Protein AF-A0A9P1GJD0-F1 (afdb_monomer_lite)

Organism: NCBI:txid2562237

Secondary structure (DSSP, 8-state):
-HHHHHHHHHTT---EEEE-TT-GGGG-HHHHHHHHHSS--EEEEEEGGGGT-SS-PEEEEEESSGGGGGG---SPPHHHHHHHHHT---SEEEEE-TTS-EEEEE-THHHHTTSPPHHHHHHHHTTTHHHHTTPPP-----HHHHHS-HHHHHHHS---HHHHHHHHHHS--TTHHHHHHHHHHHHHHHHHHHHHHHHHHHHHTT----PPP------------------------------------------------------PPPP-PPPPPPPPPPP---PPPP----PPPPPPPPPPHHHHHHHHHHHHHHHHHHHHHHHHHTT-PPPPPPPPPP-PPPPP-----------------------------------------------------PPPHHHHHHHHHHHHSPPTTS--SS-HHHHHHHHH-THHHHHHHHHHHHTTT-HHHHHHHHHHHHHHHHHTS---EEEEE-HHHHHHHH---HHHHHHHHHHHHSTT-GGGEEE-SS-TT-EEEEEEE----HHHHHHHHHHHHHHGGGTPPPP---SS-SSSSGGGS-----------THHHHHHHHHHHHHHHHHHHHHHHHHHHHHHHHHHHHHHHHHTTT-GGGHHHHHHHHHHHHHHHHHHHHHHHHHHHHHHHHHHHHHHHHS---HHHHHHHHHHHHHHHHHHHHHHHHHHHHHHHHHHH---TTTTTTTT--

Radius of gyration: 43.9 Å; chains: 1; bounding box: 136×94×100 Å

Sequence (721 aa):
VTLLVLALQAVGAAWLIEQPISSLAWYQPRLRSILRSIHKVYVCKWWMGHYRSATAKRHICWSNTRKVGALDRGTLTKSQREEIRKSGVKSATTKVNRKGKKSYTGTQFLRGTGAYPPHFGLKMVRLFPRLTQYRTPPPEVPEELVAIPTQEFFDSLPWDEDKWEVQSQLWPPTGQVFVEYEAQLAALKKQKEDQATDAELKAARRGKPSSSTPSTSVAPKATARASGKSKAKPAKPVIPPENSPKEVTKTPVADLKKSRSDQKKVIKKPKSKSVPKPSVPSAASQPPVKRHRGKSPAAPPHASEESEIEQLKKANAKLTADLEALLKKDSSGPATPAPRVSAPSPKTPASSKPNVKAAQAVASQEDGSEEEEGEETENEEGSEESEQEENEEVPGTEVSSEPTEAAKNNRLRRLCEKKPSGRMQVPQEIHDIWAKGGPERLALRDQLEGCGWQKDQFVSTVLKIKEKSNKFVRTKKRGWYTKEKMRIKLGWSKSYINDVVKYCEKKGNEALRKRDTYNKNLWKYLVEVDEDDEEQEEDLEKETKSSAANGVVKFSHLDRKRSRKDIQAEAGAEESEEADDDDKDAECAQGAQEFQSLKKFGDSLLSRSGKLADLSGQLDDAMAESESGSYHRARVQKSQRGLEEAIKILEDEFDKVESTKADVSDLQNRKLPEADQKLLVSKAEAQIKSSTRACSKVTTAESTAKNFGIMKQYEVYIWFL

Structure (mmCIF, N/CA/C/O backbone):
data_AF-A0A9P1GJD0-F1
#
_entry.id   AF-A0A9P1GJD0-F1
#
loop_
_atom_site.group_PDB
_atom_site.id
_atom_site.type_symbol
_atom_site.label_atom_id
_atom_site.label_alt_id
_atom_site.label_comp_id
_atom_site.label_asym_id
_atom_site.label_entity_id
_atom_site.label_seq_id
_atom_site.pdbx_PDB_ins_code
_atom_site.Cartn_x
_atom_site.Cartn_y
_atom_site.Cartn_z
_atom_site.occupancy
_atom_site.B_iso_or_equiv
_atom_site.auth_seq_id
_atom_site.auth_comp_id
_atom_site.auth_asym_id
_atom_site.auth_atom_id
_atom_site.pdbx_PDB_model_num
ATOM 1 N N . VAL A 1 1 ? -8.940 -11.424 -7.181 1.00 82.62 1 VAL A N 1
ATOM 2 C CA . VAL A 1 1 ? -7.527 -11.448 -7.648 1.00 82.62 1 VAL A CA 1
ATOM 3 C C . VAL A 1 1 ? -6.872 -12.777 -7.314 1.00 82.62 1 VAL A C 1
ATOM 5 O O . VAL A 1 1 ? -6.754 -13.574 -8.221 1.00 82.62 1 VAL A O 1
ATOM 8 N N . THR A 1 2 ? -6.516 -13.058 -6.058 1.00 85.06 2 THR A N 1
ATOM 9 C CA . THR A 1 2 ? -5.735 -14.243 -5.644 1.00 85.06 2 THR A CA 1
ATOM 10 C C . THR A 1 2 ? -6.191 -15.574 -6.265 1.00 85.06 2 THR A C 1
ATOM 12 O O . THR A 1 2 ? -5.402 -16.208 -6.956 1.00 85.06 2 THR A O 1
ATOM 15 N N . LEU A 1 3 ? -7.474 -15.936 -6.129 1.00 85.44 3 LEU A N 1
ATOM 16 C CA . LEU A 1 3 ? -8.052 -17.150 -6.729 1.00 85.44 3 LEU A CA 1
ATOM 17 C C . LEU A 1 3 ? -7.922 -17.197 -8.266 1.00 85.44 3 LEU A C 1
ATOM 19 O O . LEU A 1 3 ? -7.641 -18.246 -8.829 1.00 85.44 3 LEU A O 1
ATOM 23 N N . LEU A 1 4 ? -8.059 -16.052 -8.943 1.00 89.50 4 LEU A N 1
ATOM 24 C CA . LEU A 1 4 ? -7.896 -15.949 -10.398 1.00 89.50 4 LEU A CA 1
ATOM 25 C C . LEU A 1 4 ? -6.436 -16.176 -10.827 1.00 89.50 4 LEU A C 1
ATOM 27 O O . LEU A 1 4 ? -6.207 -16.722 -11.897 1.00 89.50 4 LEU A O 1
ATOM 31 N N . VAL A 1 5 ? -5.450 -15.799 -10.003 1.00 89.69 5 VAL A N 1
ATOM 32 C CA . VAL A 1 5 ? -4.031 -16.091 -10.285 1.00 89.69 5 VAL A CA 1
ATOM 33 C C . VAL A 1 5 ? -3.772 -17.595 -10.201 1.00 89.69 5 VAL A C 1
ATOM 35 O O . VAL A 1 5 ? -3.118 -18.136 -11.085 1.00 89.69 5 VAL A O 1
ATOM 38 N N . LEU A 1 6 ? -4.329 -18.271 -9.189 1.00 88.00 6 LEU A N 1
ATOM 39 C CA . LEU A 1 6 ? -4.241 -19.729 -9.059 1.00 88.00 6 LEU A CA 1
ATOM 40 C C . LEU A 1 6 ? -4.936 -20.442 -10.227 1.00 88.00 6 LEU A C 1
ATOM 42 O O . LEU A 1 6 ? -4.316 -21.283 -10.868 1.00 88.00 6 LEU A O 1
ATOM 46 N N . ALA A 1 7 ? -6.166 -20.049 -10.572 1.00 89.50 7 ALA A N 1
ATOM 47 C CA . ALA A 1 7 ? -6.902 -20.625 -11.699 1.00 89.50 7 ALA A CA 1
ATOM 48 C C . ALA A 1 7 ? -6.166 -20.434 -13.040 1.00 89.50 7 ALA A C 1
ATOM 50 O O . ALA A 1 7 ? -6.019 -21.384 -13.803 1.00 89.50 7 ALA A O 1
ATOM 51 N N . LEU A 1 8 ? -5.638 -19.231 -13.307 1.00 90.19 8 LEU A N 1
ATOM 52 C CA . LEU A 1 8 ? -4.836 -18.963 -14.507 1.00 90.19 8 LEU A CA 1
ATOM 53 C C . LEU A 1 8 ? -3.521 -19.756 -14.514 1.00 90.19 8 LEU A C 1
ATOM 55 O O . LEU A 1 8 ? -3.086 -20.186 -15.577 1.00 90.19 8 LEU A O 1
ATOM 59 N N . GLN A 1 9 ? -2.897 -19.976 -13.354 1.00 87.94 9 GLN A N 1
ATOM 60 C CA . GLN A 1 9 ? -1.685 -20.786 -13.250 1.00 87.94 9 GLN A CA 1
ATOM 61 C C . GLN A 1 9 ? -1.966 -22.285 -13.455 1.00 87.94 9 GLN A C 1
ATOM 63 O O . GLN A 1 9 ? -1.162 -22.953 -14.102 1.00 87.94 9 GLN A O 1
ATOM 68 N N . ALA A 1 10 ? -3.106 -22.793 -12.973 1.00 85.75 10 ALA A N 1
ATOM 69 C CA . ALA A 1 10 ? -3.536 -24.179 -13.159 1.00 85.75 10 ALA A CA 1
ATOM 70 C C . ALA A 1 10 ? -3.801 -24.511 -14.638 1.00 85.75 10 ALA A C 1
ATOM 72 O O . ALA A 1 10 ? -3.324 -25.524 -15.131 1.00 85.75 10 ALA A O 1
ATOM 73 N N . VAL A 1 11 ? -4.453 -23.622 -15.396 1.00 87.19 11 VAL A N 1
ATOM 74 C CA . VAL A 1 11 ? -4.660 -23.814 -16.852 1.00 87.19 11 VAL A CA 1
ATOM 75 C C . VAL A 1 11 ? -3.440 -23.424 -17.711 1.00 87.19 11 VAL A C 1
ATOM 77 O O . VAL A 1 11 ? -3.558 -23.250 -18.925 1.00 87.19 11 VAL A O 1
ATOM 80 N N . GLY A 1 12 ? -2.268 -23.211 -17.098 1.00 87.25 12 GLY A N 1
ATOM 81 C CA . GLY A 1 12 ? -1.031 -22.820 -17.786 1.00 87.25 12 GLY A CA 1
ATOM 82 C C . GLY A 1 12 ? -1.071 -21.442 -18.470 1.00 87.25 12 GLY A C 1
ATOM 83 O O . GLY A 1 12 ? -0.200 -21.119 -19.280 1.00 87.25 12 GLY A O 1
ATOM 84 N N . ALA A 1 13 ? -2.075 -20.606 -18.194 1.00 89.88 13 ALA A N 1
ATOM 85 C CA . ALA A 1 13 ? -2.273 -19.341 -18.891 1.00 89.88 13 ALA A CA 1
ATOM 86 C C . ALA A 1 13 ? -1.202 -18.299 -18.532 1.00 89.88 13 ALA A C 1
ATOM 88 O O . ALA A 1 13 ? -0.844 -18.087 -17.371 1.00 89.88 13 ALA A O 1
ATOM 89 N N . ALA A 1 14 ? -0.741 -17.572 -19.550 1.00 91.62 14 ALA A N 1
ATOM 90 C CA . ALA A 1 14 ? 0.074 -16.381 -19.359 1.00 91.62 14 ALA A CA 1
ATOM 91 C C . ALA A 1 14 ? -0.787 -15.261 -18.750 1.00 91.62 14 ALA A C 1
ATOM 93 O O . ALA A 1 14 ? -1.711 -14.767 -19.398 1.00 91.62 14 ALA A O 1
ATOM 94 N N . TRP A 1 15 ? -0.480 -14.851 -17.519 1.00 92.88 15 TRP A N 1
ATOM 95 C CA . TRP A 1 15 ? -1.240 -13.841 -16.779 1.00 92.88 15 TRP A CA 1
ATOM 96 C C . TRP A 1 15 ? -0.410 -12.587 -16.499 1.00 92.88 15 TRP A C 1
ATOM 98 O O . TRP A 1 15 ? 0.817 -12.638 -16.426 1.00 92.88 15 TRP A O 1
ATOM 108 N N . LEU A 1 16 ? -1.082 -11.446 -16.308 1.00 94.19 16 LEU A N 1
ATOM 109 C CA . LEU A 1 16 ? -0.459 -10.231 -15.779 1.00 94.19 16 LEU A CA 1
ATOM 110 C C . LEU A 1 16 ? -1.375 -9.517 -14.779 1.00 94.19 16 LEU A C 1
ATOM 112 O O . LEU A 1 16 ? -2.590 -9.487 -14.947 1.00 94.19 16 LEU A O 1
ATOM 116 N N . ILE A 1 17 ? -0.782 -8.923 -13.743 1.00 94.06 17 ILE A N 1
ATOM 117 C CA . ILE A 1 17 ? -1.487 -8.217 -12.663 1.00 94.06 17 ILE A CA 1
ATOM 118 C C . ILE A 1 17 ? -0.936 -6.790 -12.592 1.00 94.06 17 ILE A C 1
ATOM 120 O O . ILE A 1 17 ? 0.167 -6.601 -12.075 1.00 94.06 17 ILE A O 1
ATOM 124 N N . GLU A 1 18 ? -1.658 -5.777 -13.097 1.00 92.00 18 GLU A N 1
ATOM 125 C CA . GLU A 1 18 ? -1.250 -4.373 -12.894 1.00 92.00 18 GLU A CA 1
ATOM 126 C C . GLU A 1 18 ? -1.190 -4.064 -11.393 1.00 92.00 18 GLU A C 1
ATOM 128 O O . GLU A 1 18 ? -2.078 -4.426 -10.621 1.00 92.00 18 GLU A O 1
ATOM 133 N N . GLN A 1 19 ? -0.148 -3.345 -10.990 1.00 83.00 19 GLN A N 1
ATOM 134 C CA . GLN A 1 19 ? -0.069 -2.668 -9.709 1.00 83.00 19 GLN A CA 1
ATOM 135 C C . GLN A 1 19 ? -0.006 -1.154 -9.916 1.00 83.00 19 GLN A C 1
ATOM 137 O O . GLN A 1 19 ? 1.041 -0.612 -10.290 1.00 83.00 19 GLN A O 1
ATOM 142 N N . PRO A 1 20 ? -1.103 -0.436 -9.615 1.00 75.50 20 PRO A N 1
ATOM 143 C CA . PRO A 1 20 ? -1.026 0.977 -9.287 1.00 75.50 20 PRO A CA 1
ATOM 144 C C . PRO A 1 20 ? 0.029 1.197 -8.194 1.00 75.50 20 PRO A C 1
ATOM 146 O O . PRO A 1 20 ? 0.075 0.458 -7.218 1.00 75.50 20 PRO A O 1
ATOM 149 N N . ILE A 1 21 ? 0.858 2.236 -8.313 1.00 71.38 21 ILE A N 1
ATOM 150 C CA . ILE A 1 21 ? 1.930 2.522 -7.332 1.00 71.38 21 ILE A CA 1
ATOM 151 C C . ILE A 1 21 ? 1.362 2.807 -5.921 1.00 71.38 21 ILE A C 1
ATOM 153 O O . ILE A 1 21 ? 2.054 2.637 -4.925 1.00 71.38 21 ILE A O 1
ATOM 157 N N . SER A 1 22 ? 0.086 3.197 -5.831 1.00 72.69 22 SER A N 1
ATOM 158 C CA . SER A 1 22 ? -0.677 3.387 -4.589 1.00 72.69 22 SER A CA 1
ATOM 159 C C . SER A 1 22 ? -1.508 2.162 -4.163 1.00 72.69 22 SER A C 1
ATOM 161 O O . SER A 1 22 ? -2.409 2.298 -3.339 1.00 72.69 22 SER A O 1
ATOM 163 N N . SER A 1 23 ? -1.287 0.991 -4.764 1.00 79.12 23 SER A N 1
ATOM 164 C CA . SER A 1 23 ? -2.033 -0.239 -4.477 1.00 79.12 23 SER A CA 1
ATOM 165 C C . SER A 1 23 ? -1.560 -0.889 -3.178 1.00 79.12 23 SER A C 1
ATOM 167 O O . SER A 1 23 ? -0.402 -1.290 -3.060 1.00 79.12 23 SER A O 1
ATOM 169 N N . LEU A 1 24 ? -2.481 -1.087 -2.233 1.00 80.50 24 LEU A N 1
ATOM 170 C CA . LEU A 1 24 ? -2.217 -1.891 -1.036 1.00 80.50 24 LEU A CA 1
ATOM 171 C C . LEU A 1 24 ? -2.178 -3.403 -1.325 1.00 80.50 24 LEU A C 1
ATOM 173 O O . LEU A 1 24 ? -1.766 -4.164 -0.456 1.00 80.50 24 LEU A O 1
ATOM 177 N N . ALA A 1 25 ? -2.526 -3.859 -2.538 1.00 77.94 25 ALA A N 1
ATOM 178 C CA . ALA A 1 25 ? -2.502 -5.285 -2.875 1.00 77.94 25 ALA A CA 1
ATOM 179 C C . ALA A 1 25 ? -1.099 -5.905 -2.731 1.00 77.94 25 ALA A C 1
ATOM 181 O O . ALA A 1 25 ? -0.988 -7.054 -2.316 1.00 77.94 25 ALA A O 1
ATOM 182 N N . TRP A 1 26 ? -0.023 -5.139 -2.965 1.00 78.25 26 TRP A N 1
ATOM 183 C CA . TRP A 1 26 ? 1.346 -5.594 -2.681 1.00 78.25 26 TRP A CA 1
ATOM 184 C C . TRP A 1 26 ? 1.605 -5.895 -1.204 1.00 78.25 26 TRP A C 1
ATOM 186 O O . TRP A 1 26 ? 2.495 -6.681 -0.903 1.00 78.25 26 TRP A O 1
ATOM 196 N N . TYR A 1 27 ? 0.876 -5.277 -0.277 1.00 82.75 27 TYR A N 1
ATOM 197 C CA . TYR A 1 27 ? 1.034 -5.489 1.162 1.00 82.75 27 TYR A CA 1
ATOM 198 C C . TYR A 1 27 ? 0.126 -6.604 1.698 1.00 82.75 27 TYR A C 1
ATOM 200 O O . TYR A 1 27 ? 0.290 -7.014 2.842 1.00 82.75 27 TYR A O 1
ATOM 208 N N . GLN A 1 28 ? -0.788 -7.132 0.878 1.00 85.25 28 GLN A N 1
ATOM 209 C CA . GLN A 1 28 ? -1.716 -8.190 1.269 1.00 85.25 28 GLN A CA 1
ATOM 210 C C . GLN A 1 28 ? -0.958 -9.537 1.403 1.00 85.25 28 GLN A C 1
ATOM 212 O O . GLN A 1 28 ? -0.400 -10.014 0.407 1.00 85.25 28 GLN A O 1
ATOM 217 N N . PRO A 1 29 ? -0.906 -10.170 2.597 1.00 83.94 29 PRO A N 1
ATOM 218 C CA . PRO A 1 29 ? -0.015 -11.315 2.829 1.00 83.94 29 PRO A CA 1
ATOM 219 C C . PRO A 1 29 ? -0.339 -12.560 1.997 1.00 83.94 29 PRO A C 1
ATOM 221 O O . PRO A 1 29 ? 0.579 -13.217 1.509 1.00 83.94 29 PRO A O 1
ATOM 224 N N . ARG A 1 30 ? -1.626 -12.861 1.765 1.00 85.38 30 ARG A N 1
ATOM 225 C CA . ARG A 1 30 ? -2.055 -14.031 0.972 1.00 85.38 30 ARG A CA 1
ATOM 226 C C . ARG A 1 30 ? -1.613 -13.896 -0.492 1.00 85.38 30 ARG A C 1
ATOM 228 O O . ARG A 1 30 ? -1.119 -14.859 -1.070 1.00 85.38 30 ARG A O 1
ATOM 235 N N . LEU A 1 31 ? -1.705 -12.695 -1.076 1.00 86.81 31 LEU A N 1
ATOM 236 C CA . LEU A 1 31 ? -1.200 -12.429 -2.429 1.00 86.81 31 LEU A CA 1
ATOM 237 C C . LEU A 1 31 ? 0.335 -12.502 -2.494 1.00 86.81 31 LEU A C 1
ATOM 239 O O . LEU A 1 31 ? 0.861 -13.041 -3.463 1.00 86.81 31 LEU A O 1
ATOM 243 N N . ARG A 1 32 ? 1.060 -12.030 -1.466 1.00 87.00 32 ARG A N 1
ATOM 244 C CA . ARG A 1 32 ? 2.522 -12.227 -1.379 1.00 87.00 32 ARG A CA 1
ATOM 245 C C . ARG A 1 32 ? 2.909 -13.700 -1.301 1.00 87.00 32 ARG A C 1
ATOM 247 O O . ARG A 1 32 ? 3.834 -14.092 -2.001 1.00 87.00 32 ARG A O 1
ATOM 254 N N . SER A 1 33 ? 2.229 -14.491 -0.469 1.00 86.38 33 SER A N 1
ATOM 255 C CA . SER A 1 33 ? 2.512 -15.924 -0.321 1.00 86.38 33 SER A CA 1
ATOM 256 C C . SER A 1 33 ? 2.298 -16.660 -1.647 1.00 86.38 33 SER A C 1
ATOM 258 O O . SER A 1 33 ? 3.208 -17.309 -2.155 1.00 86.38 33 SER A O 1
ATOM 260 N N . ILE A 1 34 ? 1.164 -16.428 -2.314 1.00 89.00 34 ILE A N 1
ATOM 261 C CA . ILE A 1 34 ? 0.872 -17.081 -3.597 1.00 89.00 34 ILE A CA 1
ATOM 262 C C . ILE A 1 34 ? 1.819 -16.625 -4.720 1.00 89.00 34 ILE A C 1
ATOM 264 O O . ILE A 1 34 ? 2.323 -17.464 -5.462 1.00 89.00 34 ILE A O 1
ATOM 268 N N . LEU A 1 35 ? 2.189 -15.340 -4.792 1.00 89.00 35 LEU A N 1
ATOM 269 C CA . LEU A 1 35 ? 3.221 -14.871 -5.733 1.00 89.00 35 LEU A CA 1
ATOM 270 C C . LEU A 1 35 ? 4.646 -15.365 -5.405 1.00 89.00 35 LEU A C 1
ATOM 272 O O . LEU A 1 35 ? 5.517 -15.247 -6.262 1.00 89.00 35 LEU A O 1
ATOM 276 N N . ARG A 1 36 ? 4.895 -15.905 -4.201 1.00 88.00 36 ARG A N 1
ATOM 277 C CA . ARG A 1 36 ? 6.135 -16.620 -3.842 1.00 88.00 36 ARG A CA 1
ATOM 278 C C . ARG A 1 36 ? 6.059 -18.116 -4.173 1.00 88.00 36 ARG A C 1
ATOM 280 O O . ARG A 1 36 ? 7.067 -18.674 -4.580 1.00 88.00 36 ARG A O 1
ATOM 287 N N . SER A 1 37 ? 4.885 -18.742 -4.044 1.00 85.94 37 SER A N 1
ATOM 288 C CA . SER A 1 37 ? 4.672 -20.157 -4.406 1.00 85.94 37 SER A CA 1
ATOM 289 C C . SER A 1 37 ? 4.775 -20.425 -5.915 1.00 85.94 37 SER A C 1
ATOM 291 O O . SER A 1 37 ? 5.141 -21.519 -6.337 1.00 85.94 37 SER A O 1
ATOM 293 N N . ILE A 1 38 ? 4.493 -19.419 -6.751 1.00 88.06 38 ILE A N 1
ATOM 294 C CA . ILE A 1 38 ? 4.640 -19.530 -8.205 1.00 88.06 38 ILE A CA 1
ATOM 295 C C . ILE A 1 38 ? 6.125 -19.403 -8.567 1.00 88.06 38 ILE A C 1
ATOM 297 O O . ILE A 1 38 ? 6.680 -18.306 -8.560 1.00 88.06 38 ILE A O 1
ATOM 301 N N . HIS A 1 39 ? 6.734 -20.533 -8.947 1.00 85.25 39 HIS A N 1
ATOM 302 C CA . HIS A 1 39 ? 8.161 -20.723 -9.280 1.00 85.25 39 HIS A CA 1
ATOM 303 C C . HIS A 1 39 ? 8.847 -19.556 -10.013 1.00 85.25 39 HIS A C 1
ATOM 305 O O . HIS A 1 39 ? 10.002 -19.235 -9.742 1.00 85.25 39 HIS A O 1
ATOM 311 N N . LYS A 1 40 ? 8.159 -18.913 -10.967 1.00 90.56 40 LYS A N 1
ATOM 312 C CA . LYS A 1 40 ? 8.688 -17.781 -11.747 1.00 90.56 40 LYS A CA 1
ATOM 313 C C . LYS A 1 40 ? 7.658 -16.657 -11.856 1.00 90.56 40 LYS A C 1
ATOM 315 O O . LYS A 1 40 ? 6.741 -16.726 -12.668 1.00 90.56 40 LYS A O 1
ATOM 320 N N . VAL A 1 41 ? 7.867 -15.579 -11.095 1.00 93.62 41 VAL A N 1
ATOM 321 C CA . VAL A 1 41 ? 7.123 -14.314 -11.224 1.00 93.62 41 VAL A CA 1
ATOM 322 C C . VAL A 1 41 ? 8.068 -13.179 -11.620 1.00 93.62 41 VAL A C 1
ATOM 324 O O . VAL A 1 41 ? 9.067 -12.900 -10.961 1.00 93.62 41 VAL A O 1
ATOM 327 N N . TYR A 1 42 ? 7.729 -12.483 -12.703 1.00 95.00 42 TYR A N 1
ATOM 328 C CA . TYR A 1 42 ? 8.496 -11.378 -13.271 1.00 95.00 42 TYR A CA 1
ATOM 329 C C . TYR A 1 42 ? 7.839 -10.031 -12.959 1.00 95.00 42 TYR A C 1
ATOM 331 O O . TYR A 1 42 ? 6.648 -9.838 -13.202 1.00 95.00 42 TYR A O 1
ATOM 339 N N . VAL A 1 43 ? 8.627 -9.062 -12.478 1.00 94.75 43 VAL A N 1
ATOM 340 C CA . VAL A 1 43 ? 8.177 -7.670 -12.313 1.00 94.75 43 VAL A CA 1
ATOM 341 C C . VAL A 1 43 ? 8.389 -6.906 -13.621 1.00 94.75 43 VAL A C 1
ATOM 343 O O . VAL A 1 43 ? 9.494 -6.438 -13.906 1.00 94.75 43 VAL A O 1
ATOM 346 N N . CYS A 1 44 ? 7.334 -6.743 -14.413 1.00 95.56 44 CYS A N 1
ATOM 347 C CA . CYS A 1 44 ? 7.367 -5.941 -15.634 1.00 95.56 44 CYS A CA 1
ATOM 348 C C . CYS A 1 44 ? 7.026 -4.474 -15.327 1.00 95.56 44 CYS A C 1
ATOM 350 O O . CYS A 1 44 ? 6.304 -4.163 -14.379 1.00 95.56 44 CYS A O 1
ATOM 352 N N . LYS A 1 45 ? 7.592 -3.542 -16.097 1.00 95.94 45 LYS A N 1
ATOM 353 C CA . LYS A 1 45 ? 7.433 -2.090 -15.914 1.00 95.94 45 LYS A CA 1
ATOM 354 C C . LYS A 1 45 ? 7.356 -1.449 -17.297 1.00 95.94 45 LYS A C 1
ATOM 356 O O . LYS A 1 45 ? 7.986 -1.950 -18.213 1.00 95.94 45 LYS A O 1
ATOM 361 N N . TRP A 1 46 ? 6.597 -0.373 -17.471 1.00 96.88 46 TRP A N 1
ATOM 362 C CA . TRP A 1 46 ? 6.587 0.403 -18.722 1.00 96.88 46 TRP A CA 1
ATOM 363 C C . TRP A 1 46 ? 6.028 1.808 -18.491 1.00 96.88 46 TRP A C 1
ATOM 365 O O . TRP A 1 46 ? 5.501 2.115 -17.421 1.00 96.88 46 TRP A O 1
ATOM 375 N N . TRP A 1 47 ? 6.134 2.682 -19.492 1.00 96.38 47 TRP A N 1
ATOM 376 C CA . TRP A 1 47 ? 5.513 4.009 -19.475 1.00 96.38 47 TRP A CA 1
ATOM 377 C C . TRP A 1 47 ? 4.351 4.058 -20.462 1.00 96.38 47 TRP A C 1
ATOM 379 O O . TRP A 1 47 ? 4.541 3.782 -21.644 1.00 96.38 47 TRP A O 1
ATOM 389 N N . MET A 1 48 ? 3.168 4.485 -20.014 1.00 95.62 48 MET A N 1
ATOM 390 C CA . MET A 1 48 ? 1.992 4.602 -20.890 1.00 95.62 48 MET A CA 1
ATOM 391 C C . MET A 1 48 ? 2.165 5.640 -22.005 1.00 95.62 48 MET A C 1
ATOM 393 O O . MET A 1 48 ? 1.546 5.522 -23.061 1.00 95.62 48 MET A O 1
ATOM 397 N N . GLY A 1 49 ? 3.070 6.604 -21.819 1.00 96.25 49 GLY A N 1
ATOM 398 C CA . GLY A 1 49 ? 3.477 7.548 -22.860 1.00 96.25 49 GLY A CA 1
ATOM 399 C C . GLY A 1 49 ? 4.035 6.881 -24.127 1.00 96.25 49 GLY A C 1
ATOM 400 O O . GLY A 1 49 ? 3.774 7.356 -25.226 1.00 96.25 49 GLY A O 1
ATOM 401 N N . HIS A 1 50 ? 4.703 5.723 -24.008 1.00 97.94 50 HIS A N 1
ATOM 402 C CA . HIS A 1 50 ? 5.194 4.952 -25.166 1.00 97.94 50 HIS A CA 1
ATOM 403 C C . HIS A 1 50 ? 4.069 4.321 -26.007 1.00 97.94 50 HIS A C 1
ATOM 405 O O . HIS A 1 50 ? 4.335 3.778 -27.082 1.00 97.94 50 HIS A O 1
ATOM 411 N N . TYR A 1 51 ? 2.830 4.398 -25.511 1.00 97.31 51 TYR A N 1
ATOM 412 C CA . TYR A 1 51 ? 1.596 3.898 -26.116 1.00 97.31 51 TYR A CA 1
ATOM 413 C C . TYR A 1 51 ? 0.594 5.036 -26.375 1.00 97.31 51 TYR A C 1
ATOM 415 O O . TYR A 1 51 ? -0.615 4.825 -26.315 1.00 97.31 51 TYR A O 1
ATOM 423 N N . ARG A 1 52 ? 1.096 6.255 -26.641 1.00 96.19 52 ARG A N 1
ATOM 424 C CA . ARG A 1 52 ? 0.299 7.468 -26.921 1.00 96.19 52 ARG A CA 1
ATOM 425 C C . ARG A 1 52 ? -0.741 7.802 -25.828 1.00 96.19 52 ARG A C 1
ATOM 427 O O . ARG A 1 52 ? -1.761 8.422 -26.108 1.00 96.19 52 ARG A O 1
ATOM 434 N N . SER A 1 53 ? -0.502 7.417 -24.568 1.00 95.44 53 SER A N 1
ATOM 435 C CA . SER A 1 53 ? -1.318 7.906 -23.447 1.00 95.44 53 SER A CA 1
ATOM 436 C C . SER A 1 53 ? -1.014 9.374 -23.159 1.00 95.44 53 SER A C 1
ATOM 438 O O . SER A 1 53 ? 0.152 9.764 -23.079 1.00 95.44 53 SER A O 1
ATOM 440 N N . ALA A 1 54 ? -2.058 10.161 -22.886 1.00 95.56 54 ALA A N 1
ATOM 441 C CA . ALA A 1 54 ? -1.947 11.566 -22.495 1.00 95.56 54 ALA A CA 1
ATOM 442 C C . ALA A 1 54 ? -1.215 11.794 -21.153 1.00 95.56 54 ALA A C 1
ATOM 444 O O . ALA A 1 54 ? -0.990 12.936 -20.767 1.00 95.56 54 ALA A O 1
ATOM 445 N N . THR A 1 55 ? -0.808 10.743 -20.423 1.00 94.12 55 THR A N 1
ATOM 446 C CA . THR A 1 55 ? 0.095 10.901 -19.272 1.00 94.12 55 THR A CA 1
ATOM 447 C C . THR A 1 55 ? 1.271 9.936 -19.282 1.00 94.12 55 THR A C 1
ATOM 449 O O . THR A 1 55 ? 1.166 8.752 -19.601 1.00 94.12 55 THR A O 1
ATOM 452 N N . ALA A 1 56 ? 2.405 10.435 -18.793 1.00 93.81 56 ALA A N 1
ATOM 453 C CA . ALA A 1 56 ? 3.595 9.653 -18.487 1.00 93.81 56 ALA A CA 1
ATOM 454 C C . ALA A 1 56 ? 3.429 8.831 -17.185 1.00 93.81 56 ALA A C 1
ATOM 456 O O . ALA A 1 56 ? 4.317 8.828 -16.334 1.00 93.81 56 ALA A O 1
ATOM 457 N N . LYS A 1 57 ? 2.292 8.140 -16.996 1.00 90.94 57 LYS A N 1
ATOM 458 C CA . LYS A 1 57 ? 2.113 7.182 -15.892 1.00 90.94 57 LYS A CA 1
ATOM 459 C C . LYS A 1 57 ? 3.050 5.992 -16.136 1.00 90.94 57 LYS A C 1
ATOM 461 O O . LYS A 1 57 ? 2.998 5.368 -17.200 1.00 90.94 57 LYS A O 1
ATOM 466 N N . ARG A 1 58 ? 3.910 5.675 -15.162 1.00 92.56 58 ARG A N 1
ATOM 467 C CA . ARG A 1 58 ? 4.660 4.412 -15.154 1.00 92.56 58 ARG A CA 1
ATOM 468 C C . ARG A 1 58 ? 3.749 3.319 -14.604 1.00 92.56 58 ARG A C 1
ATOM 470 O O . ARG A 1 58 ? 3.227 3.468 -13.502 1.00 92.56 58 ARG A O 1
ATOM 477 N N . HIS A 1 59 ? 3.551 2.257 -15.371 1.00 92.75 59 HIS A N 1
ATOM 478 C CA . HIS A 1 59 ? 2.888 1.042 -14.911 1.00 92.75 59 HIS A CA 1
ATOM 479 C C . HIS A 1 59 ? 3.938 0.056 -14.399 1.00 92.75 59 HIS A C 1
ATOM 481 O O . HIS A 1 59 ? 5.089 0.043 -14.850 1.00 92.75 59 HIS A O 1
ATOM 487 N N . ILE A 1 60 ? 3.518 -0.752 -13.435 1.00 93.75 60 ILE A N 1
ATOM 488 C CA . ILE A 1 60 ? 4.242 -1.900 -12.899 1.00 93.75 60 ILE A CA 1
ATOM 489 C C . ILE A 1 60 ? 3.239 -3.051 -12.923 1.00 93.75 60 ILE A C 1
ATOM 491 O O . ILE A 1 60 ? 2.062 -2.835 -12.637 1.00 93.75 60 ILE A O 1
ATOM 495 N N . CYS A 1 61 ? 3.670 -4.256 -13.272 1.00 94.88 61 CYS A N 1
ATOM 496 C CA . CYS A 1 61 ? 2.846 -5.449 -13.149 1.00 94.88 61 CYS A CA 1
ATOM 497 C C . CYS A 1 61 ? 3.684 -6.646 -12.700 1.00 94.88 61 CYS A C 1
ATOM 499 O O . CYS A 1 61 ? 4.911 -6.652 -12.840 1.00 94.88 61 CYS A O 1
ATOM 501 N N . TRP A 1 62 ? 3.006 -7.671 -12.200 1.00 94.94 62 TRP A N 1
ATOM 502 C CA . TRP A 1 62 ? 3.561 -9.021 -12.106 1.00 94.94 62 TRP A CA 1
ATOM 503 C C . TRP A 1 62 ? 3.071 -9.863 -13.281 1.00 94.94 62 TRP A C 1
ATOM 505 O O . TRP A 1 62 ? 2.033 -9.547 -13.860 1.00 94.94 62 TRP A O 1
ATOM 515 N N . SER A 1 63 ? 3.831 -10.888 -13.655 1.00 95.12 63 SER A N 1
ATOM 516 C CA . SER A 1 63 ? 3.539 -11.798 -14.769 1.00 95.12 63 SER A CA 1
ATOM 517 C C . SER A 1 63 ? 4.255 -13.130 -14.544 1.00 95.12 63 SER A C 1
ATOM 519 O O . SER A 1 63 ? 5.406 -13.109 -14.108 1.00 95.12 63 SER A O 1
ATOM 521 N N . ASN A 1 64 ? 3.652 -14.268 -14.897 1.00 94.38 64 ASN A N 1
ATOM 522 C CA . ASN A 1 64 ? 4.367 -15.556 -14.928 1.00 94.38 64 ASN A CA 1
ATOM 523 C C . ASN A 1 64 ? 5.315 -15.701 -16.137 1.00 94.38 64 ASN A C 1
ATOM 525 O O . ASN A 1 64 ? 6.141 -16.608 -16.174 1.00 94.38 64 ASN A O 1
ATOM 529 N N . THR A 1 65 ? 5.278 -14.775 -17.105 1.00 93.62 65 THR A N 1
ATOM 530 C CA . THR A 1 65 ? 6.185 -14.774 -18.266 1.00 93.62 65 THR A CA 1
ATOM 531 C C . THR A 1 65 ? 6.959 -13.465 -18.453 1.00 93.62 65 THR A C 1
ATOM 533 O O . THR A 1 65 ? 6.402 -12.361 -18.498 1.00 93.62 65 THR A O 1
ATOM 536 N N . ARG A 1 66 ? 8.281 -13.589 -18.655 1.00 95.19 66 ARG A N 1
ATOM 537 C CA . ARG A 1 66 ? 9.204 -12.471 -18.939 1.00 95.19 66 ARG A CA 1
ATOM 538 C C . ARG A 1 66 ? 8.848 -11.726 -20.232 1.00 95.19 66 ARG A C 1
ATOM 540 O O . ARG A 1 66 ? 9.283 -10.591 -20.415 1.00 95.19 66 ARG A O 1
ATOM 547 N N . LYS A 1 67 ? 8.050 -12.325 -21.125 1.00 95.12 67 LYS A N 1
ATOM 548 C CA . LYS A 1 67 ? 7.658 -11.732 -22.416 1.00 95.12 67 LYS A CA 1
ATOM 549 C C . LYS A 1 67 ? 6.795 -10.474 -22.262 1.00 95.12 67 LYS A C 1
ATOM 551 O O . LYS A 1 67 ? 6.922 -9.576 -23.088 1.00 95.12 67 LYS A O 1
ATOM 556 N N . VAL A 1 68 ? 6.038 -10.332 -21.167 1.00 95.81 68 VAL A N 1
ATOM 557 C CA . VAL A 1 68 ? 5.350 -9.072 -20.793 1.00 95.81 68 VAL A CA 1
ATOM 558 C C . VAL A 1 68 ? 6.350 -7.918 -20.578 1.00 95.81 68 VAL A C 1
ATOM 560 O O . VAL A 1 68 ? 6.023 -6.754 -20.795 1.00 95.81 68 VAL A O 1
ATOM 563 N N . GLY A 1 69 ? 7.622 -8.218 -20.294 1.00 95.56 69 GLY A N 1
ATOM 564 C CA . GLY A 1 69 ? 8.713 -7.239 -20.282 1.00 95.56 69 GLY A CA 1
ATOM 565 C C . GLY A 1 69 ? 8.971 -6.558 -21.634 1.00 95.56 69 GLY A C 1
ATOM 566 O O . GLY A 1 69 ? 9.511 -5.459 -21.650 1.00 95.56 69 GLY A O 1
ATOM 567 N N . ALA A 1 70 ? 8.520 -7.129 -22.760 1.00 96.44 70 ALA A N 1
ATOM 568 C CA . ALA A 1 70 ? 8.578 -6.493 -24.084 1.00 96.44 70 ALA A CA 1
ATOM 569 C C . ALA A 1 70 ? 7.559 -5.343 -24.273 1.00 96.44 70 ALA A C 1
ATOM 571 O O . ALA A 1 70 ? 7.446 -4.782 -25.372 1.00 96.44 70 ALA A O 1
ATOM 572 N N . LEU A 1 71 ? 6.806 -5.008 -23.216 1.00 96.50 71 LEU A N 1
ATOM 573 C CA . LEU A 1 71 ? 6.061 -3.757 -23.080 1.00 96.50 71 LEU A CA 1
ATOM 574 C C . LEU A 1 71 ? 6.944 -2.600 -22.585 1.00 96.50 71 LEU A C 1
ATOM 576 O O . LEU A 1 71 ? 6.588 -1.444 -22.837 1.00 96.50 71 LEU A O 1
ATOM 580 N N . ASP A 1 72 ? 8.080 -2.866 -21.923 1.00 97.25 72 ASP A N 1
ATOM 581 C CA . ASP A 1 72 ? 9.038 -1.806 -21.608 1.00 97.25 72 ASP A CA 1
ATOM 582 C C . ASP A 1 72 ? 9.743 -1.364 -22.897 1.00 97.25 72 ASP A C 1
ATOM 584 O O . ASP A 1 72 ? 10.291 -2.172 -23.648 1.00 97.25 72 ASP A O 1
ATOM 588 N N . ARG A 1 73 ? 9.714 -0.058 -23.161 1.00 97.25 73 ARG A N 1
ATOM 589 C CA . ARG A 1 73 ? 10.439 0.589 -24.267 1.00 97.25 73 ARG A CA 1
ATOM 590 C C . ARG A 1 73 ? 11.516 1.537 -23.724 1.00 97.25 73 ARG A C 1
ATOM 592 O O . ARG A 1 73 ? 11.906 2.491 -24.389 1.00 97.25 73 ARG A O 1
ATOM 599 N N . GLY A 1 74 ? 11.968 1.289 -22.493 1.00 97.19 74 GLY A N 1
ATOM 600 C CA . GLY A 1 74 ? 12.954 2.095 -21.785 1.00 97.19 74 GLY A CA 1
ATOM 601 C C . GLY A 1 74 ? 12.343 3.354 -21.171 1.00 97.19 74 GLY A C 1
ATOM 602 O O . GLY A 1 74 ? 11.131 3.472 -20.975 1.00 97.19 74 GLY A O 1
ATOM 603 N N . THR A 1 75 ? 13.180 4.341 -20.856 1.00 97.50 75 THR A N 1
ATOM 604 C CA . THR A 1 75 ? 12.684 5.625 -20.333 1.00 97.50 75 THR A CA 1
ATOM 605 C C . THR A 1 75 ? 12.130 6.508 -21.452 1.00 97.50 75 THR A C 1
ATOM 607 O O . THR A 1 75 ? 12.677 6.532 -22.549 1.00 97.50 75 THR A O 1
ATOM 610 N N . LEU A 1 76 ? 11.057 7.259 -21.175 1.00 97.31 76 LEU A N 1
ATOM 611 C CA . LEU A 1 76 ? 10.546 8.265 -22.115 1.00 97.31 76 LEU A CA 1
ATOM 612 C C . LEU A 1 76 ? 11.637 9.298 -22.430 1.00 97.31 76 LEU A C 1
ATOM 614 O O . LEU A 1 76 ? 12.245 9.841 -21.500 1.00 97.31 76 LEU A O 1
ATOM 618 N N . THR A 1 77 ? 11.847 9.613 -23.704 1.00 97.81 77 THR A N 1
ATOM 619 C CA . THR A 1 77 ? 12.818 10.629 -24.145 1.00 97.81 77 THR A CA 1
ATOM 620 C C . THR A 1 77 ? 12.379 12.045 -23.745 1.00 97.81 77 THR A C 1
ATOM 622 O O . THR A 1 77 ? 11.230 12.276 -23.356 1.00 97.81 77 THR A O 1
ATOM 625 N N . LYS A 1 78 ? 13.282 13.034 -23.841 1.00 97.44 78 LYS A N 1
ATOM 626 C CA . LYS A 1 78 ? 12.943 14.444 -23.562 1.00 97.44 78 LYS A CA 1
ATOM 627 C C . LYS A 1 78 ? 11.827 14.955 -24.488 1.00 97.44 78 LYS A C 1
ATOM 629 O O . LYS A 1 78 ? 10.923 15.627 -24.005 1.00 97.44 78 LYS A O 1
ATOM 634 N N . SER A 1 79 ? 11.856 14.584 -25.772 1.00 97.69 79 SER A N 1
ATOM 635 C CA . SER A 1 79 ? 10.823 14.937 -26.756 1.00 97.69 79 SER A CA 1
ATOM 636 C C . SER A 1 79 ? 9.470 14.297 -26.437 1.00 97.69 79 SER A C 1
ATOM 638 O O . SER A 1 79 ? 8.486 15.021 -26.340 1.00 97.69 79 SER A O 1
ATOM 640 N N . GLN A 1 80 ? 9.420 12.991 -26.150 1.00 97.44 80 GLN A N 1
ATOM 641 C CA . GLN A 1 80 ? 8.179 12.304 -25.753 1.00 97.44 80 GLN A CA 1
ATOM 642 C C . GLN A 1 80 ? 7.563 12.906 -24.480 1.00 97.44 80 GLN A C 1
ATOM 644 O O . GLN A 1 80 ? 6.350 13.076 -24.386 1.00 97.44 80 GLN A O 1
ATOM 649 N N . ARG A 1 81 ? 8.384 13.270 -23.482 1.00 97.06 81 ARG A N 1
ATOM 650 C CA . ARG A 1 81 ? 7.891 13.944 -22.265 1.00 97.06 81 ARG A CA 1
ATOM 651 C C . ARG A 1 81 ? 7.328 15.337 -22.553 1.00 97.06 81 ARG A C 1
ATOM 653 O O . ARG A 1 81 ? 6.416 15.755 -21.845 1.00 97.06 81 ARG A O 1
ATOM 660 N N . GLU A 1 82 ? 7.854 16.041 -23.554 1.00 96.75 82 GLU A N 1
ATOM 661 C CA . GLU A 1 82 ? 7.353 17.351 -23.978 1.00 96.75 82 GLU A CA 1
ATOM 662 C C . GLU A 1 82 ? 6.061 17.230 -24.799 1.00 96.75 82 GLU A C 1
ATOM 664 O O . GLU A 1 82 ? 5.109 17.961 -24.557 1.00 96.75 82 GLU A O 1
ATOM 669 N N . GLU A 1 83 ? 5.972 16.256 -25.702 1.00 96.75 83 GLU A N 1
ATOM 670 C CA . GLU A 1 83 ? 4.752 15.918 -26.449 1.00 96.75 83 GLU A CA 1
ATOM 671 C C . GLU A 1 83 ? 3.588 15.573 -25.503 1.00 96.75 83 GLU A C 1
ATOM 673 O O . GLU A 1 83 ? 2.520 16.180 -25.565 1.00 96.75 83 GLU A O 1
ATOM 678 N N . ILE A 1 84 ? 3.829 14.689 -24.530 1.00 96.44 84 ILE A N 1
ATOM 679 C CA . ILE A 1 84 ? 2.849 14.346 -23.488 1.00 96.44 84 ILE A CA 1
ATOM 680 C C . ILE A 1 84 ? 2.481 15.583 -22.651 1.00 96.44 84 ILE A C 1
ATOM 682 O O . ILE A 1 84 ? 1.316 15.766 -22.301 1.00 96.44 84 ILE A O 1
ATOM 686 N N . ARG A 1 85 ? 3.442 16.469 -22.354 1.00 95.19 85 ARG A N 1
ATOM 687 C CA . ARG A 1 85 ? 3.205 17.728 -21.624 1.00 95.19 85 ARG A CA 1
ATOM 688 C C . ARG A 1 85 ? 2.333 18.709 -22.415 1.00 95.19 85 ARG A C 1
ATOM 690 O O . ARG A 1 85 ? 1.485 19.354 -21.798 1.00 95.19 85 ARG A O 1
ATOM 697 N N . LYS A 1 86 ? 2.490 18.790 -23.742 1.00 96.69 86 LYS A N 1
ATOM 698 C CA . LYS A 1 86 ? 1.666 19.630 -24.633 1.00 96.69 86 LYS A CA 1
ATOM 699 C C . LYS A 1 86 ? 0.185 19.245 -24.625 1.00 96.69 86 LYS A C 1
ATOM 701 O O . LYS A 1 86 ? -0.645 20.118 -24.843 1.00 96.69 86 LYS A O 1
ATOM 706 N N . SER A 1 87 ? -0.164 17.998 -24.288 1.00 95.06 87 SER A N 1
ATOM 707 C CA . SER A 1 87 ? -1.570 17.594 -24.092 1.00 95.06 87 SER A CA 1
ATOM 708 C C . SER A 1 87 ? -2.269 18.313 -22.924 1.00 95.06 87 SER A C 1
ATOM 710 O O . SER A 1 87 ? -3.487 18.236 -22.790 1.00 95.06 87 SER A O 1
ATOM 712 N N . GLY A 1 88 ? -1.513 18.957 -22.025 1.00 94.94 88 GLY A N 1
ATOM 713 C CA . GLY A 1 88 ? -2.023 19.597 -20.809 1.00 94.94 88 GLY A CA 1
ATOM 714 C C . GLY A 1 88 ? -2.447 18.624 -19.698 1.00 94.94 88 GLY A C 1
ATOM 715 O O . GLY A 1 88 ? -2.544 19.031 -18.536 1.00 94.94 88 GLY A O 1
ATOM 716 N N . VAL A 1 89 ? -2.647 17.338 -20.010 1.00 94.50 89 VAL A N 1
ATOM 717 C CA . VAL A 1 89 ? -3.170 16.342 -19.071 1.00 94.50 89 VAL A CA 1
ATOM 718 C C . VAL A 1 89 ? -2.122 15.978 -18.015 1.00 94.50 89 VAL A C 1
ATOM 720 O O . VAL A 1 89 ? -0.990 15.589 -18.300 1.00 94.50 89 VAL A O 1
ATOM 723 N N . LYS A 1 90 ? -2.518 16.082 -16.745 1.00 92.00 90 LYS A N 1
ATOM 724 C CA . LYS A 1 90 ? -1.723 15.674 -15.578 1.00 92.00 90 LYS A CA 1
ATOM 725 C C . LYS A 1 90 ? -2.602 14.796 -14.702 1.00 92.00 90 LYS A C 1
ATOM 727 O O . LYS A 1 90 ? -3.662 15.248 -14.283 1.00 92.00 90 LYS A O 1
ATOM 732 N N . SER A 1 91 ? -2.182 13.569 -14.406 1.00 87.50 91 SER A N 1
ATOM 733 C CA . SER A 1 91 ? -2.947 12.632 -13.564 1.00 87.50 91 SER A CA 1
ATOM 734 C C . SER A 1 91 ? -2.945 13.024 -12.079 1.00 87.50 91 SER A C 1
ATOM 736 O O . SER A 1 91 ? -3.923 12.782 -11.374 1.00 87.50 91 SER A O 1
ATOM 738 N N . ALA A 1 92 ? -1.891 13.698 -11.608 1.00 91.12 92 ALA A N 1
ATOM 739 C CA . ALA A 1 92 ? -1.809 14.258 -10.262 1.00 91.12 92 ALA A CA 1
ATOM 740 C C . ALA A 1 92 ? -1.184 15.662 -10.255 1.00 91.12 92 ALA A C 1
ATOM 742 O O . ALA A 1 92 ? -0.272 15.959 -11.029 1.00 91.12 92 ALA A O 1
ATOM 743 N N . THR A 1 93 ? -1.639 16.512 -9.334 1.00 90.94 93 THR A N 1
ATOM 744 C CA . THR A 1 93 ? -0.931 17.727 -8.913 1.00 90.94 93 THR A CA 1
ATOM 745 C C . THR A 1 93 ? -0.070 17.429 -7.693 1.00 90.94 93 THR A C 1
ATOM 747 O O . THR A 1 93 ? -0.587 16.953 -6.679 1.00 90.94 93 THR A O 1
ATOM 750 N N . THR A 1 94 ? 1.216 17.764 -7.760 1.00 93.88 94 THR A N 1
ATOM 751 C CA . THR A 1 94 ? 2.120 17.744 -6.603 1.00 93.88 94 THR A CA 1
ATOM 752 C C . THR A 1 94 ? 2.016 19.067 -5.851 1.00 93.88 94 THR A C 1
ATOM 754 O O . THR A 1 94 ? 2.181 20.127 -6.452 1.00 93.88 94 THR A O 1
ATOM 757 N N . LYS A 1 95 ? 1.782 19.018 -4.540 1.00 95.31 95 LYS A N 1
ATOM 758 C CA . LYS A 1 95 ? 1.813 20.178 -3.639 1.00 95.31 95 LYS A CA 1
ATOM 759 C C . LYS A 1 95 ? 2.936 19.970 -2.626 1.00 95.31 95 LYS A C 1
ATOM 761 O O . LYS A 1 95 ? 3.075 18.883 -2.077 1.00 95.31 95 LYS A O 1
ATOM 766 N N . VAL A 1 96 ? 3.749 20.989 -2.366 1.00 96.44 96 VAL A N 1
ATOM 767 C CA . VAL A 1 96 ? 4.707 20.955 -1.249 1.00 96.44 96 VAL A CA 1
ATOM 768 C C . VAL A 1 96 ? 3.982 21.481 -0.013 1.00 96.44 96 VAL A C 1
ATOM 770 O O . VAL A 1 96 ? 3.372 22.547 -0.068 1.00 96.44 96 VAL A O 1
ATOM 773 N N . ASN A 1 97 ? 3.978 20.720 1.081 1.00 93.12 97 ASN A N 1
ATOM 774 C CA . ASN A 1 97 ? 3.333 21.148 2.323 1.00 93.12 97 ASN A CA 1
ATOM 775 C C . ASN A 1 97 ? 4.251 22.072 3.151 1.00 93.12 97 ASN A C 1
ATOM 777 O O . ASN A 1 97 ? 5.443 22.194 2.876 1.00 93.12 97 ASN A O 1
ATOM 781 N N . ARG A 1 98 ? 3.714 22.694 4.214 1.00 92.62 98 ARG A N 1
ATOM 782 C CA . ARG A 1 98 ? 4.484 23.581 5.118 1.00 92.62 98 ARG A CA 1
ATOM 783 C C . ARG A 1 98 ? 5.690 22.912 5.807 1.00 92.62 98 ARG A C 1
ATOM 785 O O . ARG A 1 98 ? 6.510 23.619 6.371 1.00 92.62 98 ARG A O 1
ATOM 792 N N . LYS A 1 99 ? 5.806 21.577 5.771 1.00 93.06 99 LYS A N 1
ATOM 793 C CA . LYS A 1 99 ? 6.943 20.794 6.294 1.00 93.06 99 LYS A CA 1
ATOM 794 C C . LYS A 1 99 ? 7.898 20.325 5.176 1.00 93.06 99 LYS A C 1
ATOM 796 O O . LYS A 1 99 ? 8.597 19.332 5.351 1.00 93.06 99 LYS A O 1
ATOM 801 N N . GLY A 1 100 ? 7.858 20.944 3.991 1.00 93.94 100 GLY A N 1
ATOM 802 C CA . GLY A 1 100 ? 8.697 20.603 2.831 1.00 93.94 100 GLY A CA 1
ATOM 803 C C . GLY A 1 100 ? 8.370 19.269 2.139 1.00 93.94 100 GLY A C 1
ATOM 804 O O . GLY A 1 100 ? 8.906 18.983 1.067 1.00 93.94 100 GLY A O 1
ATOM 805 N N . LYS A 1 101 ? 7.470 18.445 2.694 1.00 94.19 101 LYS A N 1
ATOM 806 C CA . LYS A 1 101 ? 7.121 17.138 2.120 1.00 94.19 101 LYS A CA 1
ATOM 807 C C . LYS A 1 101 ? 6.176 17.316 0.926 1.00 94.19 101 LYS A C 1
ATOM 809 O O . LYS A 1 101 ? 5.193 18.057 0.997 1.00 94.19 101 LYS A O 1
ATOM 814 N N . LYS A 1 102 ? 6.462 16.607 -0.169 1.00 93.50 102 LYS A N 1
ATOM 815 C CA . LYS A 1 102 ? 5.608 16.543 -1.366 1.00 93.50 102 LYS A CA 1
ATOM 816 C C . LYS A 1 102 ? 4.390 15.662 -1.077 1.00 93.50 102 LYS A C 1
ATOM 818 O O . LYS A 1 102 ? 4.553 14.491 -0.750 1.00 93.50 102 LYS A O 1
ATOM 823 N N . SER A 1 103 ? 3.190 16.209 -1.231 1.00 88.75 103 SER A N 1
ATOM 824 C CA . SER A 1 103 ? 1.939 15.457 -1.314 1.00 88.75 103 SER A CA 1
ATOM 825 C C . SER A 1 103 ? 1.427 15.445 -2.755 1.00 88.75 103 SER A C 1
ATOM 827 O O . SER A 1 103 ? 1.705 16.353 -3.542 1.00 88.75 103 SER A O 1
ATOM 829 N N . TYR A 1 104 ? 0.678 14.405 -3.107 1.00 88.94 104 TYR A N 1
ATOM 830 C CA . TYR A 1 104 ? 0.091 14.236 -4.433 1.00 88.94 104 TYR A CA 1
ATOM 831 C C . TYR A 1 104 ? -1.430 14.221 -4.300 1.00 88.94 104 TYR A C 1
ATOM 833 O O . TYR A 1 104 ? -1.977 13.548 -3.430 1.00 88.94 104 TYR A O 1
ATOM 841 N N . THR A 1 105 ? -2.119 14.970 -5.154 1.00 90.12 105 THR A N 1
ATOM 842 C CA . THR A 1 105 ? -3.585 14.970 -5.245 1.00 90.12 105 THR A CA 1
ATOM 843 C C . THR A 1 105 ? -3.969 14.611 -6.672 1.00 90.12 105 THR A C 1
ATOM 845 O O . THR A 1 105 ? -3.464 15.234 -7.607 1.00 90.12 105 THR A O 1
ATOM 848 N N . GLY A 1 106 ? -4.834 13.611 -6.850 1.00 88.50 106 GLY A N 1
ATOM 849 C CA . GLY A 1 106 ? -5.368 13.253 -8.165 1.00 88.50 106 GLY A CA 1
ATOM 850 C C . GLY A 1 106 ? -6.129 14.417 -8.800 1.00 88.50 106 GLY A C 1
ATOM 851 O O . GLY A 1 106 ? -6.781 15.190 -8.100 1.00 88.50 106 GLY A O 1
ATOM 852 N N . THR A 1 107 ? -6.040 14.557 -10.120 1.00 93.12 107 THR A N 1
ATOM 853 C CA . THR A 1 107 ? -6.856 15.527 -10.869 1.00 93.12 107 THR A CA 1
ATOM 854 C C . THR A 1 107 ? -8.162 14.889 -11.341 1.00 93.12 107 THR A C 1
ATOM 856 O O . THR A 1 107 ? -8.314 13.667 -11.304 1.00 93.12 107 THR A O 1
ATOM 859 N N . GLN A 1 108 ? -9.084 15.694 -11.878 1.00 92.56 108 GLN A N 1
ATOM 860 C CA . GLN A 1 108 ? -10.270 15.186 -12.584 1.00 92.56 108 GLN A CA 1
ATOM 861 C C . GLN A 1 108 ? -9.915 14.197 -13.714 1.00 92.56 108 GLN A C 1
ATOM 863 O O . GLN A 1 108 ? -10.631 13.225 -13.944 1.00 92.56 108 GLN A O 1
ATOM 868 N N . PHE A 1 109 ? -8.760 14.387 -14.363 1.00 90.06 109 PHE A N 1
ATOM 869 C CA . PHE A 1 109 ? -8.286 13.524 -15.442 1.00 90.06 109 PHE A CA 1
ATOM 870 C C . PHE A 1 109 ? -7.778 12.161 -14.955 1.00 90.06 109 PHE A C 1
ATOM 872 O O . PHE A 1 109 ? -7.641 11.259 -15.776 1.00 90.06 109 PHE A O 1
ATOM 879 N N . LEU A 1 110 ? -7.536 11.968 -13.648 1.00 85.69 110 LEU A N 1
ATOM 880 C CA . LEU A 1 110 ? -7.019 10.706 -13.105 1.00 85.69 110 LEU A CA 1
ATOM 881 C C . LEU A 1 110 ? -7.889 9.504 -13.507 1.00 85.69 110 LEU A C 1
ATOM 883 O O . LEU A 1 110 ? -7.347 8.472 -13.900 1.00 85.69 110 LEU A O 1
ATOM 887 N N . ARG A 1 111 ? -9.223 9.659 -13.471 1.00 85.12 111 ARG A N 1
ATOM 888 C CA . ARG A 1 111 ? -10.176 8.617 -13.898 1.00 85.12 111 ARG A CA 1
ATOM 889 C C . ARG A 1 111 ? -10.061 8.316 -15.395 1.00 85.12 111 ARG A C 1
ATOM 891 O O . ARG A 1 111 ? -9.941 7.153 -15.761 1.00 85.12 111 ARG A O 1
ATOM 898 N N . GLY A 1 112 ? -10.003 9.346 -16.244 1.00 86.00 112 GLY A N 1
ATOM 899 C CA . GLY A 1 112 ? -9.792 9.181 -17.690 1.00 86.00 112 GLY A CA 1
ATOM 900 C C . GLY A 1 112 ? -8.456 8.506 -18.026 1.00 86.00 112 GLY A C 1
ATOM 901 O O . GLY A 1 112 ? -8.389 7.674 -18.923 1.00 86.00 112 GLY A O 1
ATOM 902 N N . THR A 1 113 ? -7.404 8.770 -17.243 1.00 86.25 113 THR A N 1
ATOM 903 C CA . THR A 1 113 ? -6.095 8.099 -17.375 1.00 86.25 113 THR A CA 1
ATOM 904 C C . THR A 1 113 ? -6.049 6.674 -16.804 1.00 86.25 113 THR A C 1
ATOM 906 O O . THR A 1 113 ? -4.978 6.070 -16.771 1.00 86.25 113 THR A O 1
ATOM 909 N N . GLY A 1 114 ? -7.182 6.140 -16.333 1.00 85.06 114 GLY A N 1
ATOM 910 C CA . GLY A 1 114 ? -7.332 4.732 -15.962 1.00 85.06 114 GLY A CA 1
ATOM 911 C C . GLY A 1 114 ? -7.566 3.806 -17.160 1.00 85.06 114 GLY A C 1
ATOM 912 O O . GLY A 1 114 ? -7.232 2.628 -17.077 1.00 85.06 114 GLY A O 1
ATOM 913 N N . ALA A 1 115 ? -8.094 4.324 -18.274 1.00 91.06 115 ALA A N 1
ATOM 914 C CA . ALA A 1 115 ? -8.304 3.545 -19.489 1.00 91.06 115 ALA A CA 1
ATOM 915 C C . ALA A 1 115 ? -6.981 3.285 -20.232 1.00 91.06 115 ALA A C 1
ATOM 917 O O . ALA A 1 115 ? -6.132 4.173 -20.371 1.00 91.06 115 ALA A O 1
ATOM 918 N N . TYR A 1 116 ? -6.820 2.068 -20.753 1.00 94.00 116 TYR A N 1
ATOM 919 C CA . TYR A 1 116 ? -5.699 1.721 -21.621 1.00 94.00 116 TYR A CA 1
ATOM 920 C C . TYR A 1 116 ? -5.898 2.326 -23.026 1.00 94.00 116 TYR A C 1
ATOM 922 O O . TYR A 1 116 ? -6.977 2.187 -23.599 1.00 94.00 116 TYR A O 1
ATOM 930 N N . PRO A 1 117 ? -4.886 2.994 -23.617 1.00 95.00 117 PRO A N 1
ATOM 931 C CA . PRO A 1 117 ? -4.997 3.550 -24.963 1.00 95.00 117 PRO A CA 1
ATOM 932 C C . PRO A 1 117 ? -4.993 2.424 -26.017 1.00 95.00 117 PRO A C 1
ATOM 934 O O . PRO A 1 117 ? -4.279 1.435 -25.826 1.00 95.00 117 PRO A O 1
ATOM 937 N N . PRO A 1 118 ? -5.666 2.577 -27.176 1.00 96.44 118 PRO A N 1
ATOM 938 C CA . PRO A 1 118 ? -5.728 1.532 -28.210 1.00 96.44 118 PRO A CA 1
ATOM 939 C C . PRO A 1 118 ? -4.356 1.009 -28.666 1.00 96.44 118 PRO A C 1
ATOM 941 O O . PRO A 1 118 ? -4.176 -0.184 -28.889 1.00 96.44 118 PRO A O 1
ATOM 944 N N . HIS A 1 119 ? -3.340 1.875 -28.706 1.00 97.38 119 HIS A N 1
ATOM 945 C CA . HIS A 1 119 ? -1.959 1.515 -29.048 1.00 97.38 119 HIS A CA 1
ATOM 946 C C . HIS A 1 119 ? -1.299 0.545 -28.048 1.00 97.38 119 HIS A C 1
ATOM 948 O O . HIS A 1 119 ? -0.365 -0.167 -28.418 1.00 97.38 119 HIS A O 1
ATOM 954 N N . PHE A 1 120 ? -1.767 0.495 -26.795 1.00 96.62 120 PHE A N 1
ATOM 955 C CA . PHE A 1 120 ? -1.372 -0.534 -25.831 1.00 96.62 120 PHE A CA 1
ATOM 956 C C . PHE A 1 120 ? -2.078 -1.863 -26.133 1.00 96.62 120 PHE A C 1
ATOM 958 O O . PHE A 1 120 ? -1.413 -2.893 -26.193 1.00 96.62 120 PHE A O 1
ATOM 965 N N . GLY A 1 121 ? -3.387 -1.835 -26.415 1.00 95.94 121 GLY A N 1
ATOM 966 C CA . GLY A 1 121 ? -4.150 -3.018 -26.839 1.00 95.94 121 GLY A CA 1
ATOM 967 C C . GLY A 1 121 ? -3.551 -3.679 -28.084 1.00 95.94 121 GLY A C 1
ATOM 968 O O . GLY A 1 121 ? -3.209 -4.857 -28.058 1.00 95.94 121 GLY A O 1
ATOM 969 N N . LEU A 1 122 ? -3.267 -2.897 -29.130 1.00 96.44 122 LEU A N 1
ATOM 970 C CA . LEU A 1 122 ? -2.589 -3.372 -30.345 1.00 96.44 122 LEU A CA 1
ATOM 971 C C . LEU A 1 122 ? -1.193 -3.961 -30.065 1.00 96.44 122 LEU A C 1
ATOM 973 O O . LEU A 1 122 ? -0.770 -4.903 -30.738 1.00 96.44 122 LEU A O 1
ATOM 977 N N . LYS A 1 123 ? -0.463 -3.446 -29.065 1.00 96.19 123 LYS A N 1
ATOM 978 C CA . LYS A 1 123 ? 0.815 -4.035 -28.633 1.00 96.19 123 LYS A CA 1
ATOM 979 C C . LYS A 1 123 ? 0.611 -5.353 -27.879 1.00 96.19 123 LYS A C 1
ATOM 981 O O . LYS A 1 123 ? 1.416 -6.258 -28.084 1.00 96.19 123 LYS A O 1
ATOM 986 N N . MET A 1 124 ? -0.435 -5.472 -27.059 1.00 95.44 124 MET A N 1
ATOM 987 C CA . MET A 1 124 ? -0.806 -6.713 -26.371 1.00 95.44 124 MET A CA 1
ATOM 988 C C . MET A 1 124 ? -1.225 -7.805 -27.360 1.00 95.44 124 MET A C 1
ATOM 990 O O . MET A 1 124 ? -0.695 -8.909 -27.282 1.00 95.44 124 MET A O 1
ATOM 994 N N . VAL A 1 125 ? -2.061 -7.489 -28.356 1.00 94.31 125 VAL A N 1
ATOM 995 C CA . VAL A 1 125 ? -2.432 -8.422 -29.439 1.00 94.31 125 VAL A CA 1
ATOM 996 C C . VAL A 1 125 ? -1.186 -8.897 -30.198 1.00 94.31 125 VAL A C 1
ATOM 998 O O . VAL A 1 125 ? -0.959 -10.095 -30.327 1.00 94.31 125 VAL A O 1
ATOM 1001 N N . ARG A 1 126 ? -0.287 -7.980 -30.590 1.00 95.25 126 ARG A N 1
ATOM 1002 C CA . ARG A 1 126 ? 1.010 -8.328 -31.217 1.00 95.25 126 ARG A CA 1
ATOM 1003 C C . ARG A 1 126 ? 1.978 -9.088 -30.296 1.00 95.25 126 ARG A C 1
ATOM 1005 O O . ARG A 1 126 ? 2.981 -9.614 -30.776 1.00 95.25 126 ARG A O 1
ATOM 1012 N N . LEU A 1 127 ? 1.729 -9.118 -28.987 1.00 94.44 127 LEU A N 1
ATOM 1013 C CA . LEU A 1 127 ? 2.498 -9.901 -28.022 1.00 94.44 127 LEU A CA 1
ATOM 1014 C C . LEU A 1 127 ? 1.875 -11.286 -27.787 1.00 94.44 127 LEU A C 1
ATOM 1016 O O . LEU A 1 127 ? 2.612 -12.208 -27.452 1.00 94.44 127 LEU A O 1
ATOM 1020 N N . PHE A 1 128 ? 0.568 -11.454 -28.003 1.00 92.62 128 PHE A N 1
ATOM 1021 C CA . PHE A 1 128 ? -0.199 -12.651 -27.648 1.00 92.62 128 PHE A CA 1
ATOM 1022 C C . PHE A 1 128 ? 0.365 -13.974 -28.214 1.00 92.62 128 PHE A C 1
ATOM 1024 O O . PHE A 1 128 ? 0.549 -14.893 -27.414 1.00 92.62 128 PHE A O 1
ATOM 1031 N N . PRO A 1 129 ? 0.802 -14.083 -29.491 1.00 93.19 129 PRO A N 1
ATOM 1032 C CA . PRO A 1 129 ? 1.457 -15.301 -29.992 1.00 93.19 129 PRO A CA 1
ATOM 1033 C C . PRO A 1 129 ? 2.773 -15.643 -29.270 1.00 93.19 129 PRO A C 1
ATOM 1035 O O . PRO A 1 129 ? 3.181 -16.797 -29.205 1.00 93.19 129 PRO A O 1
ATOM 1038 N N . ARG A 1 130 ? 3.446 -14.641 -28.687 1.00 92.62 130 ARG A N 1
ATOM 1039 C CA . ARG A 1 130 ? 4.656 -14.810 -27.862 1.00 92.62 130 ARG A CA 1
ATOM 1040 C C . ARG A 1 130 ? 4.338 -15.038 -26.379 1.00 92.62 130 ARG A C 1
ATOM 1042 O O . ARG A 1 130 ? 5.268 -15.234 -25.601 1.00 92.62 130 ARG A O 1
ATOM 1049 N N . LEU A 1 131 ? 3.067 -14.970 -25.980 1.00 90.44 131 LEU A N 1
ATOM 1050 C CA . LEU A 1 131 ? 2.581 -15.375 -24.659 1.00 90.44 131 LEU A CA 1
ATOM 1051 C C . LEU A 1 131 ? 2.097 -16.829 -24.698 1.00 90.44 131 LEU A C 1
ATOM 1053 O O . LEU A 1 131 ? 2.438 -17.592 -23.801 1.00 90.44 131 LEU A O 1
ATOM 1057 N N . THR A 1 132 ? 1.388 -17.243 -25.756 1.00 86.00 132 THR A N 1
ATOM 1058 C CA . THR A 1 132 ? 0.939 -18.637 -25.940 1.00 86.00 132 THR A CA 1
ATOM 1059 C C . THR A 1 132 ? 2.107 -19.617 -26.070 1.00 86.00 132 THR A C 1
ATOM 1061 O O . THR A 1 132 ? 2.101 -20.641 -25.399 1.00 86.00 132 THR A O 1
ATOM 1064 N N . GLN A 1 133 ? 3.161 -19.256 -26.813 1.00 87.19 133 GLN A N 1
ATOM 1065 C CA . GLN A 1 133 ? 4.436 -19.998 -26.894 1.00 87.19 133 GLN A CA 1
ATOM 1066 C C . GLN A 1 133 ? 5.168 -20.183 -25.548 1.00 87.19 133 GLN A C 1
ATOM 1068 O O . GLN A 1 133 ? 6.139 -20.928 -25.480 1.00 87.19 133 GLN A O 1
ATOM 1073 N N . TYR A 1 134 ? 4.768 -19.452 -24.503 1.00 80.88 134 TYR A N 1
ATOM 1074 C CA . TYR A 1 134 ? 5.402 -19.455 -23.181 1.00 80.88 134 TYR A CA 1
ATOM 1075 C C . TYR A 1 134 ? 4.373 -19.660 -22.062 1.00 80.88 134 TYR A C 1
ATOM 1077 O O . TYR A 1 134 ? 4.584 -19.208 -20.934 1.00 80.88 134 TYR A O 1
ATOM 1085 N N . ARG A 1 135 ? 3.269 -20.352 -22.375 1.00 80.31 135 ARG A N 1
ATOM 1086 C CA . ARG A 1 135 ? 2.484 -21.059 -21.362 1.00 80.31 135 ARG A CA 1
ATOM 1087 C C . ARG A 1 135 ? 3.414 -22.066 -20.690 1.00 80.31 135 ARG A C 1
ATOM 1089 O O . ARG A 1 135 ? 4.083 -22.835 -21.378 1.00 80.31 135 ARG A O 1
ATOM 1096 N N . THR A 1 136 ? 3.476 -22.061 -19.361 1.00 75.31 136 THR A N 1
ATOM 1097 C CA . THR A 1 136 ? 3.878 -23.288 -18.666 1.00 75.31 136 THR A CA 1
ATOM 1098 C C . THR A 1 136 ? 2.849 -24.362 -19.018 1.00 75.31 136 THR A C 1
ATOM 1100 O O . THR A 1 136 ? 1.673 -24.006 -19.156 1.00 75.31 136 THR A O 1
ATOM 1103 N N . PRO A 1 137 ? 3.226 -25.647 -19.145 1.00 76.31 137 PRO A N 1
ATOM 1104 C CA . PRO A 1 137 ? 2.211 -26.692 -19.083 1.00 76.31 137 PRO A CA 1
ATOM 1105 C C . PRO A 1 137 ? 1.380 -26.499 -17.798 1.00 76.31 137 PRO A C 1
ATOM 1107 O O . PRO A 1 137 ? 1.892 -25.921 -16.823 1.00 76.31 137 PRO A O 1
ATOM 1110 N N . PRO A 1 138 ? 0.106 -26.927 -17.780 1.00 74.69 138 PRO A N 1
ATOM 1111 C CA . PRO A 1 138 ? -0.594 -27.165 -16.524 1.00 74.69 138 PRO A CA 1
ATOM 1112 C C . PRO A 1 138 ? 0.325 -27.946 -15.571 1.00 74.69 138 PRO A C 1
ATOM 1114 O O . PRO A 1 138 ? 1.077 -28.799 -16.050 1.00 74.69 138 PRO A O 1
ATOM 1117 N N . PRO A 1 139 ? 0.327 -27.660 -14.257 1.00 71.69 139 PRO A N 1
ATOM 1118 C CA . PRO A 1 139 ? 0.988 -28.556 -13.321 1.00 71.69 139 PRO A CA 1
ATOM 1119 C C . PRO A 1 139 ? 0.382 -29.949 -13.505 1.00 71.69 139 PRO A C 1
ATOM 1121 O O . PRO A 1 139 ? -0.842 -30.076 -13.561 1.00 71.69 139 PRO A O 1
ATOM 1124 N N . GLU A 1 140 ? 1.231 -30.963 -13.645 1.00 76.44 140 GLU A N 1
ATOM 1125 C CA . GLU A 1 140 ? 0.788 -32.351 -13.751 1.00 76.44 140 GLU A CA 1
ATOM 1126 C C . GLU A 1 140 ? 0.019 -32.696 -12.472 1.00 76.44 140 GLU A C 1
ATOM 1128 O O . GLU A 1 140 ? 0.579 -32.726 -11.375 1.00 76.44 140 GLU A O 1
ATOM 1133 N N . VAL A 1 141 ? -1.296 -32.856 -12.614 1.00 72.19 141 VAL A N 1
ATOM 1134 C CA . VAL A 1 141 ? -2.165 -33.338 -11.544 1.00 72.19 141 VAL A CA 1
ATOM 1135 C C . VAL A 1 141 ? -1.960 -34.852 -11.500 1.00 72.19 141 VAL A C 1
ATOM 1137 O O . VAL A 1 141 ? -2.177 -35.486 -12.534 1.00 72.19 141 VAL A O 1
ATOM 1140 N N . PRO A 1 142 ? -1.526 -35.438 -10.366 1.00 79.94 142 PRO A N 1
ATOM 1141 C CA . PRO A 1 142 ? -1.400 -36.886 -10.234 1.00 79.94 142 PRO A CA 1
ATOM 1142 C C . PRO A 1 142 ? -2.689 -37.583 -10.669 1.00 79.94 142 PRO A C 1
ATOM 1144 O O . PRO A 1 142 ? -3.770 -37.118 -10.313 1.00 79.94 142 PRO A O 1
ATOM 1147 N N . GLU A 1 143 ? -2.591 -38.685 -11.415 1.00 81.81 143 GLU A N 1
ATOM 1148 C CA . GLU A 1 143 ? -3.766 -39.375 -11.974 1.00 81.81 143 GLU A CA 1
ATOM 1149 C C . GLU A 1 143 ? -4.769 -39.781 -10.879 1.00 81.81 143 GLU A C 1
ATOM 1151 O O . GLU A 1 143 ? -5.976 -39.666 -11.072 1.00 81.81 143 GLU A O 1
ATOM 1156 N N . GLU A 1 144 ? -4.268 -40.111 -9.685 1.00 80.25 144 GLU A N 1
ATOM 1157 C CA . GLU A 1 144 ? -5.037 -40.320 -8.450 1.00 80.25 144 GLU A CA 1
ATOM 1158 C C . GLU A 1 144 ? -5.985 -39.148 -8.123 1.00 80.25 144 GLU A C 1
ATOM 1160 O O . GLU A 1 144 ? -7.154 -39.363 -7.816 1.00 80.25 144 GLU A O 1
ATOM 1165 N N . LEU A 1 145 ? -5.522 -37.898 -8.247 1.00 71.00 145 LEU A N 1
ATOM 1166 C CA . LEU A 1 145 ? -6.327 -36.690 -8.012 1.00 71.00 145 LEU A CA 1
ATOM 1167 C C . LEU A 1 145 ? -7.214 -36.303 -9.209 1.00 71.00 145 LEU A C 1
ATOM 1169 O O . LEU A 1 145 ? -8.098 -35.462 -9.058 1.00 71.00 145 LEU A O 1
ATOM 1173 N N . VAL A 1 146 ? -6.987 -36.888 -10.389 1.00 76.19 146 VAL A N 1
ATOM 1174 C CA . VAL A 1 146 ? -7.882 -36.757 -11.555 1.00 76.19 146 VAL A CA 1
ATOM 1175 C C . VAL A 1 146 ? -9.021 -37.781 -11.485 1.00 76.19 146 VAL A C 1
ATOM 1177 O O . VAL A 1 146 ? -10.122 -37.502 -11.956 1.00 76.19 146 VAL A O 1
ATOM 1180 N N . ALA A 1 147 ? -8.772 -38.948 -10.883 1.00 78.38 147 ALA A N 1
ATOM 1181 C CA . ALA A 1 147 ? -9.747 -40.022 -10.722 1.00 78.38 147 ALA A CA 1
ATOM 1182 C C . ALA A 1 147 ? -10.805 -39.741 -9.637 1.00 78.38 147 ALA A C 1
ATOM 1184 O O . ALA A 1 147 ? -11.931 -40.222 -9.756 1.00 78.38 147 ALA A O 1
ATOM 1185 N N . ILE A 1 148 ? -10.470 -38.966 -8.598 1.00 76.94 148 ILE A N 1
ATOM 1186 C CA . ILE A 1 148 ? -11.415 -38.605 -7.530 1.00 76.94 148 ILE A CA 1
ATOM 1187 C C . ILE A 1 148 ? -12.443 -37.583 -8.064 1.00 76.94 148 ILE A C 1
ATOM 1189 O O . ILE A 1 148 ? -12.050 -36.510 -8.536 1.00 76.94 148 ILE A O 1
ATOM 1193 N N . PRO A 1 149 ? -13.762 -37.845 -7.956 1.00 86.81 149 PRO A N 1
ATOM 1194 C CA . PRO A 1 149 ? -14.797 -36.866 -8.274 1.00 86.81 149 PRO A CA 1
ATOM 1195 C C . PRO A 1 149 ? -14.573 -35.552 -7.521 1.00 86.81 149 PRO A C 1
ATOM 1197 O O . PRO A 1 149 ? -14.340 -35.547 -6.317 1.00 86.81 149 PRO A O 1
ATOM 1200 N N . THR A 1 150 ? -14.684 -34.406 -8.200 1.00 73.25 150 THR A N 1
ATOM 1201 C CA . THR A 1 150 ? -14.306 -33.102 -7.616 1.00 73.25 150 THR A CA 1
ATOM 1202 C C . THR A 1 150 ? -15.022 -32.787 -6.296 1.00 73.25 150 THR A C 1
ATOM 1204 O O . THR A 1 150 ? -14.440 -32.133 -5.435 1.00 73.25 150 THR A O 1
ATOM 1207 N N . GLN A 1 151 ? -16.259 -33.263 -6.126 1.00 69.62 151 GLN A N 1
ATOM 1208 C CA . GLN A 1 151 ? -17.012 -33.135 -4.878 1.00 69.62 151 GLN A CA 1
ATOM 1209 C C . GLN A 1 151 ? -16.392 -33.989 -3.759 1.00 69.62 151 GLN A C 1
ATOM 1211 O O . GLN A 1 151 ? -16.033 -33.442 -2.723 1.00 69.62 151 GLN A O 1
ATOM 1216 N N . GLU A 1 152 ? -16.153 -35.282 -4.007 1.00 80.19 152 GLU A N 1
ATOM 1217 C CA . GLU A 1 152 ? -15.478 -36.187 -3.064 1.00 80.19 152 GLU A CA 1
ATOM 1218 C C . GLU A 1 152 ? -14.080 -35.687 -2.687 1.00 80.19 152 GLU A C 1
ATOM 1220 O O . GLU A 1 152 ? -13.702 -35.771 -1.524 1.00 80.19 152 GLU A O 1
ATOM 1225 N N . PHE A 1 153 ? -13.331 -35.086 -3.620 1.00 76.88 153 PHE A N 1
ATOM 1226 C CA . PHE A 1 153 ? -12.053 -34.451 -3.290 1.00 76.88 153 PHE A CA 1
ATOM 1227 C C . PHE A 1 153 ? -12.235 -33.331 -2.256 1.00 76.88 153 PHE A C 1
ATOM 1229 O O . PHE A 1 153 ? -11.559 -33.345 -1.229 1.00 76.88 153 PHE A O 1
ATOM 1236 N N . PHE A 1 154 ? -13.160 -32.390 -2.478 1.00 68.56 154 PHE A N 1
ATOM 1237 C CA . PHE A 1 154 ? -13.403 -31.299 -1.528 1.00 68.56 154 PHE A CA 1
ATOM 1238 C C . PHE A 1 154 ? -13.980 -31.772 -0.190 1.00 68.56 154 PHE A C 1
ATOM 1240 O O . PHE A 1 154 ? -13.610 -31.206 0.834 1.00 68.56 154 PHE A O 1
ATOM 1247 N N . ASP A 1 155 ? -14.814 -32.811 -0.189 1.00 77.25 155 ASP A N 1
ATOM 1248 C CA . ASP A 1 155 ? -15.389 -33.388 1.032 1.00 77.25 155 ASP A CA 1
ATOM 1249 C C . ASP A 1 155 ? -14.380 -34.274 1.797 1.00 77.25 155 ASP A C 1
ATOM 1251 O O . ASP A 1 155 ? -14.483 -34.425 3.013 1.00 77.25 155 ASP A O 1
ATOM 1255 N N . SER A 1 156 ? -13.369 -34.826 1.109 1.00 75.94 156 SER A N 1
ATOM 1256 C CA . SER A 1 156 ? -12.255 -35.581 1.711 1.00 75.94 156 SER A CA 1
ATOM 1257 C C . SER A 1 156 ? -11.153 -34.700 2.305 1.00 75.94 156 SER A C 1
ATOM 1259 O O . SER A 1 156 ? -10.372 -35.171 3.134 1.00 75.94 156 SER A O 1
ATOM 1261 N N . LEU A 1 157 ? -11.070 -33.424 1.905 1.00 72.06 157 LEU A N 1
ATOM 1262 C CA . LEU A 1 157 ? -10.167 -32.465 2.535 1.00 72.06 157 LEU A CA 1
ATOM 1263 C C . LEU A 1 157 ? -10.666 -32.192 3.963 1.00 72.06 157 LEU A C 1
ATOM 1265 O O . LEU A 1 157 ? -11.758 -31.644 4.117 1.00 72.06 157 LEU A O 1
ATOM 1269 N N . PRO A 1 158 ? -9.890 -32.509 5.019 1.00 68.62 158 PRO A N 1
ATOM 1270 C CA . PRO A 1 158 ? -10.315 -32.247 6.388 1.00 68.62 158 PRO A CA 1
ATOM 1271 C C . PRO A 1 158 ? -10.369 -30.733 6.619 1.00 68.62 158 PRO A C 1
ATOM 1273 O O . PRO A 1 158 ? -9.340 -30.091 6.846 1.00 68.62 158 PRO A O 1
ATOM 1276 N N . TRP A 1 159 ? -11.574 -30.162 6.539 1.00 55.53 159 TRP A N 1
ATOM 1277 C CA . TRP A 1 159 ? -11.835 -28.729 6.709 1.00 55.53 159 TRP A CA 1
ATOM 1278 C C . TRP A 1 159 ? -11.829 -28.342 8.194 1.00 55.53 159 TRP A C 1
ATOM 1280 O O . TRP A 1 159 ? -12.821 -27.935 8.792 1.00 55.53 159 TRP A O 1
ATOM 1290 N N . ASP A 1 160 ? -10.666 -28.539 8.795 1.00 63.16 160 ASP A N 1
ATOM 1291 C CA . ASP A 1 160 ? -10.367 -28.330 10.199 1.00 63.16 160 ASP A CA 1
ATOM 1292 C C . ASP A 1 160 ? -10.037 -26.844 10.419 1.00 63.16 160 ASP A C 1
ATOM 1294 O O . ASP A 1 160 ? -8.909 -26.392 10.189 1.00 63.16 160 ASP A O 1
ATOM 1298 N N . GLU A 1 161 ? -11.064 -26.059 10.771 1.00 56.59 161 GLU A N 1
ATOM 1299 C CA . GLU A 1 161 ? -10.947 -24.602 10.929 1.00 56.59 161 GLU A CA 1
ATOM 1300 C C . GLU A 1 161 ? -9.893 -24.228 11.989 1.00 56.59 161 GLU A C 1
ATOM 1302 O O . GLU A 1 161 ? -9.093 -23.315 11.762 1.00 56.59 161 GLU A O 1
ATOM 1307 N N . ASP A 1 162 ? -9.810 -25.002 13.078 1.00 63.47 162 ASP A N 1
ATOM 1308 C CA . ASP A 1 162 ? -8.842 -24.816 14.164 1.00 63.47 162 ASP A CA 1
ATOM 1309 C C . ASP A 1 162 ? -7.393 -25.031 13.683 1.00 63.47 162 ASP A C 1
ATOM 1311 O O . ASP A 1 162 ? -6.501 -24.218 13.961 1.00 63.47 162 ASP A O 1
ATOM 1315 N N . LYS A 1 163 ? -7.130 -26.085 12.892 1.00 54.09 163 LYS A N 1
ATOM 1316 C CA . LYS A 1 163 ? -5.801 -26.304 12.290 1.00 54.09 163 LYS A CA 1
ATOM 1317 C C . LYS A 1 163 ? -5.393 -25.183 11.340 1.00 54.09 163 LYS A C 1
ATOM 1319 O O . LYS A 1 163 ? -4.194 -24.917 11.233 1.00 54.09 163 LYS A O 1
ATOM 1324 N N . TRP A 1 164 ? -6.324 -24.520 10.651 1.00 51.00 164 TRP A N 1
ATOM 1325 C CA . TRP A 1 164 ? -5.968 -23.458 9.704 1.00 51.00 164 TRP A CA 1
ATOM 1326 C C . TRP A 1 164 ? -5.406 -22.211 10.404 1.00 51.00 164 TRP A C 1
ATOM 1328 O O . TRP A 1 164 ? -4.455 -21.600 9.901 1.00 51.00 164 TRP A O 1
ATOM 1338 N N . GLU A 1 165 ? -5.910 -21.859 11.593 1.00 51.12 165 GLU A N 1
ATOM 1339 C CA . GLU A 1 165 ? -5.305 -20.795 12.403 1.00 51.12 165 GLU A CA 1
ATOM 1340 C C . GLU A 1 165 ? -3.884 -21.175 12.841 1.00 51.12 165 GLU A C 1
ATOM 1342 O O . GLU A 1 165 ? -2.944 -20.409 12.602 1.00 51.12 165 GLU A O 1
ATOM 1347 N N . VAL A 1 166 ? -3.694 -22.384 13.382 1.00 52.12 166 VAL A N 1
ATOM 1348 C CA . VAL A 1 166 ? -2.381 -22.889 13.827 1.00 52.12 166 VAL A CA 1
ATOM 1349 C C . VAL A 1 166 ? -1.379 -22.970 12.669 1.00 52.12 166 VAL A C 1
ATOM 1351 O O . VAL A 1 166 ? -0.232 -22.541 12.803 1.00 52.12 166 VAL A O 1
ATOM 1354 N N . GLN A 1 167 ? -1.795 -23.443 11.492 1.00 44.94 167 GLN A N 1
ATOM 1355 C CA . GLN A 1 167 ? -0.919 -23.531 10.321 1.00 44.94 167 GLN A CA 1
ATOM 1356 C C . GLN A 1 167 ? -0.540 -22.143 9.770 1.00 44.94 167 GLN A C 1
ATOM 1358 O O . GLN A 1 167 ? 0.553 -21.973 9.227 1.00 44.94 167 GLN A O 1
ATOM 1363 N N . SER A 1 168 ? -1.382 -21.123 9.982 1.00 47.56 168 SER A N 1
ATOM 1364 C CA . SER A 1 168 ? -1.043 -19.726 9.675 1.00 47.56 168 SER A CA 1
ATOM 1365 C C . SER A 1 168 ? -0.013 -19.117 10.641 1.00 47.56 168 SER A C 1
ATOM 1367 O O . SER A 1 168 ? 0.739 -18.229 10.236 1.00 47.56 168 SER A O 1
ATOM 1369 N N . GLN A 1 169 ? 0.063 -19.622 11.880 1.00 48.78 169 GLN A N 1
ATOM 1370 C CA . GLN A 1 169 ? 1.065 -19.246 12.888 1.00 48.78 169 GLN A CA 1
ATOM 1371 C C . GLN A 1 169 ? 2.392 -20.009 12.704 1.00 48.78 169 GLN A C 1
ATOM 1373 O O . GLN A 1 169 ? 3.460 -19.454 12.955 1.00 48.78 169 GLN A O 1
ATOM 1378 N N . LEU A 1 170 ? 2.338 -21.253 12.211 1.00 43.28 170 LEU A N 1
ATOM 1379 C CA . LEU A 1 170 ? 3.510 -22.085 11.897 1.00 43.28 170 LEU A CA 1
ATOM 1380 C C . LEU A 1 170 ? 4.313 -21.607 10.675 1.00 43.28 170 LEU A C 1
ATOM 1382 O O . LEU A 1 170 ? 5.453 -22.034 10.491 1.00 43.28 170 LEU A O 1
ATOM 1386 N N . TRP A 1 171 ? 3.770 -20.720 9.835 1.00 44.22 171 TRP A N 1
ATOM 1387 C CA . TRP A 1 171 ? 4.572 -20.047 8.811 1.00 44.22 171 TRP A CA 1
ATOM 1388 C C . TRP A 1 171 ? 5.514 -19.019 9.462 1.00 44.22 171 TRP A C 1
ATOM 1390 O O . TRP A 1 171 ? 5.036 -18.018 10.001 1.00 44.22 171 TRP A O 1
ATOM 1400 N N . PRO A 1 172 ? 6.850 -19.201 9.382 1.00 42.28 172 PRO A N 1
ATOM 1401 C CA . PRO A 1 172 ? 7.796 -18.343 10.087 1.00 42.28 172 PRO A CA 1
ATOM 1402 C C . PRO A 1 172 ? 7.646 -16.870 9.671 1.00 42.28 172 PRO A C 1
ATOM 1404 O O . PRO A 1 172 ? 7.450 -16.569 8.482 1.00 42.28 172 PRO A O 1
ATOM 1407 N N . PRO A 1 173 ? 7.757 -15.923 10.625 1.00 47.56 173 PRO A N 1
ATOM 1408 C CA . PRO A 1 173 ? 7.469 -14.514 10.387 1.00 47.56 173 PRO A CA 1
ATOM 1409 C C . PRO A 1 173 ? 8.315 -13.988 9.225 1.00 47.56 173 PRO A C 1
ATOM 1411 O O . PRO A 1 173 ? 9.539 -14.097 9.227 1.00 47.56 173 PRO A O 1
ATOM 1414 N N . THR A 1 174 ? 7.640 -13.418 8.218 1.00 51.50 174 THR A N 1
ATOM 1415 C CA . THR A 1 174 ? 8.078 -13.371 6.799 1.00 51.50 174 THR A CA 1
ATOM 1416 C C . THR A 1 174 ? 9.421 -12.699 6.449 1.00 51.50 174 THR A C 1
ATOM 1418 O O . THR A 1 174 ? 9.768 -12.645 5.263 1.00 51.50 174 THR A O 1
ATOM 1421 N N . GLY A 1 175 ? 10.172 -12.206 7.437 1.00 43.25 175 GLY A N 1
ATOM 1422 C CA . GLY A 1 175 ? 11.576 -11.813 7.317 1.00 43.25 175 GLY A CA 1
ATOM 1423 C C . GLY A 1 175 ? 12.581 -12.963 7.492 1.00 43.25 175 GLY A C 1
ATOM 1424 O O . GLY A 1 175 ? 13.638 -12.902 6.880 1.00 43.25 175 GLY A O 1
ATOM 1425 N N . GLN A 1 176 ? 12.275 -14.023 8.250 1.00 45.72 176 GLN A N 1
ATOM 1426 C CA . GLN A 1 176 ? 13.248 -15.088 8.560 1.00 45.72 176 GLN A CA 1
ATOM 1427 C C . GLN A 1 176 ? 13.657 -15.884 7.308 1.00 45.72 176 GLN A C 1
ATOM 1429 O O . GLN A 1 176 ? 14.828 -15.889 6.934 1.00 45.72 176 GLN A O 1
ATOM 1434 N N . VAL A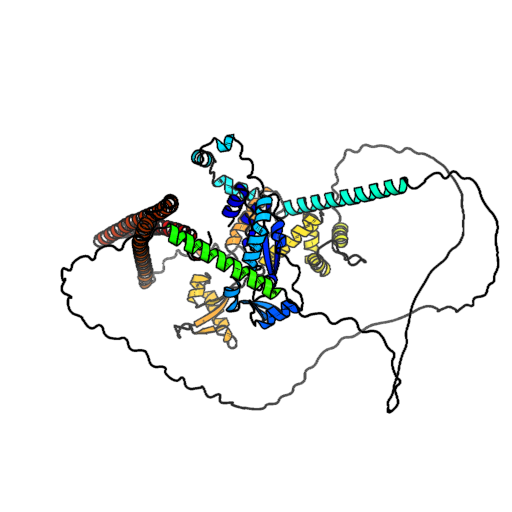 1 177 ? 12.671 -16.378 6.551 1.00 50.03 177 VAL A N 1
ATOM 1435 C CA . VAL A 1 177 ? 12.868 -17.008 5.225 1.00 50.03 177 VAL A CA 1
ATOM 1436 C C . VAL A 1 177 ? 13.560 -16.063 4.228 1.00 50.03 177 VAL A C 1
ATOM 1438 O O . VAL A 1 177 ? 14.210 -16.501 3.283 1.00 50.03 177 VAL A O 1
ATOM 1441 N N . PHE A 1 178 ? 13.428 -14.743 4.411 1.00 43.75 178 PHE A N 1
ATOM 1442 C CA . PHE A 1 178 ? 14.087 -13.759 3.551 1.00 43.75 178 PHE A CA 1
ATOM 1443 C C . PHE A 1 178 ? 15.584 -13.638 3.871 1.00 43.75 178 PHE A C 1
ATOM 1445 O O . PHE A 1 178 ? 16.384 -13.574 2.944 1.00 43.75 178 PHE A O 1
ATOM 1452 N N . VAL A 1 179 ? 15.968 -13.684 5.153 1.00 60.72 179 VAL A N 1
ATOM 1453 C CA . VAL A 1 179 ? 17.376 -13.731 5.586 1.00 60.72 179 VAL A CA 1
ATOM 1454 C C . VAL A 1 179 ? 18.050 -15.016 5.104 1.00 60.72 179 VAL A C 1
ATOM 1456 O O . VAL A 1 179 ? 19.135 -14.950 4.535 1.00 60.72 179 VAL A O 1
ATOM 1459 N N . GLU A 1 180 ? 17.395 -16.169 5.253 1.00 61.97 180 GLU A N 1
ATOM 1460 C CA . GLU A 1 180 ? 17.916 -17.459 4.776 1.00 61.97 180 GLU A CA 1
ATOM 1461 C C . GLU A 1 180 ? 18.096 -17.476 3.250 1.00 61.97 180 GLU A C 1
ATOM 1463 O O . GLU A 1 180 ? 19.148 -17.879 2.754 1.00 61.97 180 GLU A O 1
ATOM 1468 N N . TYR A 1 181 ? 17.121 -16.967 2.491 1.00 56.91 181 TYR A N 1
ATOM 1469 C CA . TYR A 1 181 ? 17.213 -16.900 1.030 1.00 56.91 181 TYR A CA 1
ATOM 1470 C C . TYR A 1 181 ? 18.250 -15.874 0.534 1.00 56.91 181 TYR A C 1
ATOM 1472 O O . TYR A 1 181 ? 18.959 -16.138 -0.440 1.00 56.91 181 TYR A O 1
ATOM 1480 N N . GLU A 1 182 ? 18.408 -14.722 1.199 1.00 67.62 182 GLU A N 1
ATOM 1481 C CA . GLU A 1 182 ? 19.496 -13.785 0.877 1.00 67.62 182 GLU A CA 1
ATOM 1482 C C . GLU A 1 182 ? 20.875 -14.346 1.262 1.00 67.62 182 GLU A C 1
ATOM 1484 O O . GLU A 1 182 ? 21.829 -14.147 0.506 1.00 67.62 182 GLU A O 1
ATOM 1489 N N . ALA A 1 183 ? 20.987 -15.118 2.349 1.00 73.00 183 ALA A N 1
ATOM 1490 C CA . ALA A 1 183 ? 22.211 -15.834 2.712 1.00 73.00 183 ALA A CA 1
ATOM 1491 C C . ALA A 1 183 ? 22.568 -16.926 1.685 1.00 73.00 183 ALA A C 1
ATOM 1493 O O . ALA A 1 183 ? 23.714 -16.995 1.240 1.00 73.00 183 ALA A O 1
ATOM 1494 N N . GLN A 1 184 ? 21.591 -17.716 1.225 1.00 81.62 184 GLN A N 1
ATOM 1495 C CA . GLN A 1 184 ? 21.774 -18.690 0.139 1.00 81.62 184 GLN A CA 1
ATOM 1496 C C . GLN A 1 184 ? 22.208 -18.009 -1.170 1.00 81.62 184 GLN A C 1
ATOM 1498 O O . GLN A 1 184 ? 23.141 -18.468 -1.829 1.00 81.62 184 GLN A O 1
ATOM 1503 N N . LEU A 1 185 ? 21.597 -16.875 -1.536 1.00 73.25 185 LEU A N 1
ATOM 1504 C CA . LEU A 1 185 ? 22.009 -16.094 -2.710 1.00 73.25 185 LEU A CA 1
ATOM 1505 C C . LEU A 1 185 ? 23.394 -15.446 -2.553 1.00 73.25 185 LEU A C 1
ATOM 1507 O O . LEU A 1 185 ? 24.089 -15.271 -3.555 1.00 73.25 185 LEU A O 1
ATOM 1511 N N . ALA A 1 186 ? 23.807 -15.081 -1.338 1.00 83.81 186 ALA A N 1
ATOM 1512 C CA . ALA A 1 186 ? 25.154 -14.589 -1.059 1.00 83.81 186 ALA A CA 1
ATOM 1513 C C . ALA A 1 186 ? 26.194 -15.716 -1.174 1.00 83.81 186 ALA A C 1
ATOM 1515 O O . ALA A 1 186 ? 27.204 -15.539 -1.853 1.00 83.81 186 ALA A O 1
ATOM 1516 N N . ALA A 1 187 ? 25.912 -16.894 -0.609 1.00 89.00 187 ALA A N 1
ATOM 1517 C CA . ALA A 1 187 ? 26.755 -18.080 -0.740 1.00 89.00 187 ALA A CA 1
ATOM 1518 C C . ALA A 1 187 ? 26.913 -18.514 -2.209 1.00 89.00 187 ALA A C 1
ATOM 1520 O O . ALA A 1 187 ? 28.032 -18.726 -2.668 1.00 89.00 187 ALA A O 1
ATOM 1521 N N . LEU A 1 188 ? 25.820 -18.545 -2.984 1.00 88.06 188 LEU A N 1
ATOM 1522 C CA . LEU A 1 188 ? 25.841 -18.902 -4.410 1.00 88.06 188 LEU A CA 1
ATOM 1523 C C . LEU A 1 188 ? 26.584 -17.871 -5.286 1.00 88.06 188 LEU A C 1
ATOM 1525 O O . LEU A 1 188 ? 27.091 -18.219 -6.353 1.00 88.06 188 LEU A O 1
ATOM 1529 N N . LYS A 1 189 ? 26.641 -16.597 -4.871 1.00 88.75 189 LYS A N 1
ATOM 1530 C CA . LYS A 1 189 ? 27.501 -15.588 -5.514 1.00 88.75 189 LYS A CA 1
ATOM 1531 C C . LYS A 1 189 ? 28.963 -15.833 -5.182 1.00 88.75 189 LYS A C 1
ATOM 1533 O O . LYS A 1 189 ? 29.754 -15.971 -6.109 1.00 88.75 189 LYS A O 1
ATOM 1538 N N . LYS A 1 190 ? 29.289 -15.970 -3.892 1.00 91.94 190 LYS A N 1
ATOM 1539 C CA . LYS A 1 190 ? 30.659 -16.218 -3.441 1.00 91.94 190 LYS A CA 1
ATOM 1540 C C . LYS A 1 190 ? 31.238 -17.465 -4.116 1.00 91.94 190 LYS A C 1
ATOM 1542 O O . LYS A 1 190 ? 32.285 -17.379 -4.733 1.00 91.94 190 LYS A O 1
ATOM 1547 N N . GLN A 1 191 ? 30.490 -18.569 -4.150 1.00 93.56 191 GLN A N 1
ATOM 1548 C CA . GLN A 1 191 ? 30.892 -19.802 -4.836 1.00 93.56 191 GLN A CA 1
ATOM 1549 C C . GLN A 1 191 ? 31.235 -19.588 -6.325 1.00 93.56 191 GLN A C 1
ATOM 1551 O O . GLN A 1 191 ? 32.087 -20.288 -6.861 1.00 93.56 191 GLN A O 1
ATOM 1556 N N . LYS A 1 192 ? 30.599 -18.624 -7.005 1.00 92.06 192 LYS A N 1
ATOM 1557 C CA . LYS A 1 192 ? 30.893 -18.285 -8.409 1.00 92.06 192 LYS A CA 1
ATOM 1558 C C . LYS A 1 192 ? 32.085 -17.345 -8.567 1.00 92.06 192 LYS A C 1
ATOM 1560 O O . LYS A 1 192 ? 32.770 -17.425 -9.580 1.00 92.06 192 LYS A O 1
ATOM 1565 N N . GLU A 1 193 ? 32.339 -16.485 -7.588 1.00 92.38 193 GLU A N 1
ATOM 1566 C CA . GLU A 1 193 ? 33.538 -15.640 -7.512 1.00 92.38 193 GLU A CA 1
ATOM 1567 C C . GLU A 1 193 ? 34.779 -16.501 -7.176 1.00 92.38 193 GLU A C 1
ATOM 1569 O O . GLU A 1 193 ? 35.807 -16.405 -7.850 1.00 92.38 193 GLU A O 1
ATOM 1574 N N . ASP A 1 194 ? 34.635 -17.450 -6.245 1.00 92.06 194 ASP A N 1
ATOM 1575 C CA . ASP A 1 194 ? 35.620 -18.487 -5.910 1.00 92.06 194 ASP A CA 1
ATOM 1576 C C . ASP A 1 194 ? 35.906 -19.408 -7.131 1.00 92.06 194 ASP A C 1
ATOM 1578 O O . ASP A 1 194 ? 37.057 -19.704 -7.444 1.00 92.06 194 ASP A O 1
ATOM 1582 N N . GLN A 1 195 ? 34.878 -19.816 -7.895 1.00 91.69 195 GLN A N 1
ATOM 1583 C CA . GLN A 1 195 ? 35.053 -20.595 -9.138 1.00 91.69 195 GLN A CA 1
ATOM 1584 C C . GLN A 1 195 ? 35.696 -19.794 -10.282 1.00 91.69 195 GLN A C 1
ATOM 1586 O O . GLN A 1 195 ? 36.454 -20.358 -11.071 1.00 91.69 195 GLN A O 1
ATOM 1591 N N . ALA A 1 196 ? 35.398 -18.496 -10.401 1.00 87.94 196 ALA A N 1
ATOM 1592 C CA . ALA A 1 196 ? 35.999 -17.645 -11.426 1.00 87.94 196 ALA A CA 1
ATOM 1593 C C . ALA A 1 196 ? 37.501 -17.439 -11.175 1.00 87.94 196 ALA A C 1
ATOM 1595 O O . ALA A 1 196 ? 38.297 -17.557 -12.105 1.00 87.94 196 ALA A O 1
ATOM 1596 N N . THR A 1 197 ? 37.893 -17.207 -9.920 1.00 90.06 197 THR A N 1
ATOM 1597 C CA . THR A 1 197 ? 39.300 -17.008 -9.541 1.00 90.06 197 THR A CA 1
ATOM 1598 C C . THR A 1 197 ? 40.134 -18.291 -9.658 1.00 90.06 197 THR A C 1
ATOM 1600 O O . THR A 1 197 ? 41.260 -18.234 -10.149 1.00 90.06 197 THR A O 1
ATOM 1603 N N . ASP A 1 198 ? 39.586 -19.466 -9.324 1.00 89.88 198 ASP A N 1
ATOM 1604 C CA . ASP A 1 198 ? 40.241 -20.760 -9.595 1.00 89.88 198 ASP A CA 1
ATOM 1605 C C . ASP A 1 198 ? 40.396 -21.039 -11.106 1.00 89.88 198 ASP A C 1
ATOM 1607 O O . ASP A 1 198 ? 41.442 -21.524 -11.549 1.00 89.88 198 ASP A O 1
ATOM 1611 N N . ALA A 1 199 ? 39.405 -20.676 -11.928 1.00 86.44 199 ALA A N 1
ATOM 1612 C CA . ALA A 1 199 ? 39.511 -20.780 -13.385 1.00 86.44 199 ALA A CA 1
ATOM 1613 C C . ALA A 1 199 ? 40.594 -19.846 -13.964 1.00 86.44 199 ALA A C 1
ATOM 1615 O O . ALA A 1 199 ? 41.344 -20.254 -14.853 1.00 86.44 199 ALA A O 1
ATOM 1616 N N . GLU A 1 200 ? 40.723 -18.627 -13.435 1.00 86.50 200 GLU A N 1
ATOM 1617 C CA . GLU A 1 200 ? 41.755 -17.656 -13.818 1.00 86.50 200 GLU A CA 1
ATOM 1618 C C . GLU A 1 200 ? 43.163 -18.117 -13.392 1.00 86.50 200 GLU A C 1
ATOM 1620 O O . GLU A 1 200 ? 44.087 -18.125 -14.208 1.00 86.50 200 GLU A O 1
ATOM 1625 N N . LEU A 1 201 ? 43.316 -18.648 -12.172 1.00 86.50 201 LEU A N 1
ATOM 1626 C CA . LEU A 1 201 ? 44.545 -19.305 -11.703 1.00 86.50 201 LEU A CA 1
ATOM 1627 C C . LEU A 1 201 ? 44.939 -20.512 -12.573 1.00 86.50 201 LEU A C 1
ATOM 1629 O O . LEU A 1 201 ? 46.120 -20.703 -12.880 1.00 86.50 201 LEU A O 1
ATOM 1633 N N . LYS A 1 202 ? 43.968 -21.320 -13.013 1.00 85.75 202 LYS A N 1
ATOM 1634 C CA . LYS A 1 202 ? 44.194 -22.449 -13.934 1.00 85.75 202 LYS A CA 1
ATOM 1635 C C . LYS A 1 202 ? 44.540 -22.002 -15.355 1.00 85.75 202 LYS A C 1
ATOM 1637 O O . LYS A 1 202 ? 45.311 -22.695 -16.020 1.00 85.75 202 LYS A O 1
ATOM 1642 N N . ALA A 1 203 ? 44.033 -20.856 -15.810 1.00 79.88 203 ALA A N 1
ATOM 1643 C CA . ALA A 1 203 ? 44.438 -20.248 -17.075 1.00 79.88 203 ALA A CA 1
ATOM 1644 C C . ALA A 1 203 ? 45.885 -19.729 -17.002 1.00 79.88 203 ALA A C 1
ATOM 1646 O O . ALA A 1 203 ? 46.702 -20.092 -17.849 1.00 79.88 203 ALA A O 1
ATOM 1647 N N . ALA A 1 204 ? 46.237 -18.983 -15.948 1.00 77.56 204 ALA A N 1
ATOM 1648 C CA . ALA A 1 204 ? 47.597 -18.491 -15.716 1.00 77.56 204 ALA A CA 1
ATOM 1649 C C . ALA A 1 204 ? 48.628 -19.637 -15.658 1.00 77.56 204 ALA A C 1
ATOM 1651 O O . ALA A 1 204 ? 49.668 -19.579 -16.313 1.00 77.56 204 ALA A O 1
ATOM 1652 N N . ARG A 1 205 ? 48.301 -20.741 -14.969 1.00 80.25 205 ARG A N 1
ATOM 1653 C CA . ARG A 1 205 ? 49.151 -21.947 -14.888 1.00 80.25 205 ARG A CA 1
ATOM 1654 C C . ARG A 1 205 ? 49.351 -22.700 -16.213 1.00 80.25 205 ARG A C 1
ATOM 1656 O O . ARG A 1 205 ? 50.188 -23.596 -16.258 1.00 80.25 205 ARG A O 1
ATOM 1663 N N . ARG A 1 206 ? 48.630 -22.364 -17.291 1.00 70.56 206 ARG A N 1
ATOM 1664 C CA . ARG A 1 206 ? 48.828 -22.945 -18.637 1.00 70.56 206 ARG A CA 1
ATOM 1665 C C . ARG A 1 206 ? 49.706 -22.085 -19.560 1.00 70.56 206 ARG A C 1
ATOM 1667 O O . ARG A 1 206 ? 50.005 -22.505 -20.675 1.00 70.56 206 ARG A O 1
ATOM 1674 N N . GLY A 1 207 ? 50.147 -20.908 -19.114 1.00 51.94 207 GLY A N 1
ATOM 1675 C CA . GLY A 1 207 ? 50.869 -19.926 -19.929 1.00 51.94 207 GLY A CA 1
ATOM 1676 C C . GLY A 1 207 ? 52.391 -20.097 -20.009 1.00 51.94 207 GLY A C 1
ATOM 1677 O O . GLY A 1 207 ? 53.107 -19.162 -19.660 1.00 51.94 207 GLY A O 1
ATOM 1678 N N . LYS A 1 208 ? 52.918 -21.240 -20.483 1.00 45.97 208 LYS A N 1
ATOM 1679 C CA . LYS A 1 208 ? 54.350 -21.333 -20.856 1.00 45.97 208 LYS A CA 1
ATOM 1680 C C . LYS A 1 208 ? 54.640 -22.377 -21.956 1.00 45.97 208 LYS A C 1
ATOM 1682 O O . LYS A 1 208 ? 54.974 -23.517 -21.640 1.00 45.97 208 LYS A O 1
ATOM 1687 N N . PRO A 1 209 ? 54.518 -22.025 -23.252 1.00 47.00 209 PRO A N 1
ATOM 1688 C CA . PRO A 1 209 ? 54.948 -22.899 -24.342 1.00 47.00 209 PRO A CA 1
ATOM 1689 C C . PRO A 1 209 ? 56.482 -22.976 -24.407 1.00 47.00 209 PRO A C 1
ATOM 1691 O O . PRO A 1 209 ? 57.166 -21.954 -24.379 1.00 47.00 209 PRO A O 1
ATOM 1694 N N . SER A 1 210 ? 57.030 -24.186 -24.518 1.00 39.97 210 SER A N 1
ATOM 1695 C CA . SER A 1 210 ? 58.467 -24.419 -24.691 1.00 39.97 210 SER A CA 1
ATOM 1696 C C . SER A 1 210 ? 58.905 -24.115 -26.128 1.00 39.97 210 SER A C 1
ATOM 1698 O O . SER A 1 210 ? 58.526 -24.830 -27.057 1.00 39.97 210 SER A O 1
ATOM 1700 N N . SER A 1 211 ? 59.713 -23.073 -26.320 1.00 39.56 211 SER A N 1
ATOM 1701 C CA . SER A 1 211 ? 60.223 -22.661 -27.631 1.00 39.56 211 SER A CA 1
ATOM 1702 C C . SER A 1 211 ? 61.432 -23.492 -28.077 1.00 39.56 211 SER A C 1
ATOM 1704 O O . SER A 1 211 ? 62.495 -23.408 -27.461 1.00 39.56 211 SER A O 1
ATOM 1706 N N . SER A 1 212 ? 61.301 -24.221 -29.186 1.00 40.06 212 SER A N 1
ATOM 1707 C CA . SER A 1 212 ? 62.434 -24.742 -29.963 1.00 40.06 212 SER A CA 1
ATOM 1708 C C . SER A 1 212 ? 62.749 -23.787 -31.122 1.00 40.06 212 SER A C 1
ATOM 1710 O O . SER A 1 212 ? 61.845 -23.309 -31.804 1.00 40.06 212 SER A O 1
ATOM 1712 N N . THR A 1 213 ? 64.029 -23.465 -31.317 1.00 42.16 213 THR A N 1
ATOM 1713 C CA . THR A 1 213 ? 64.530 -22.601 -32.406 1.00 42.16 213 THR A CA 1
ATOM 1714 C C . THR A 1 213 ? 65.013 -23.445 -33.597 1.00 42.16 213 THR A C 1
ATOM 1716 O O . THR A 1 213 ? 65.159 -24.663 -33.458 1.00 42.16 213 THR A O 1
ATOM 1719 N N . PRO A 1 214 ? 65.210 -22.841 -34.790 1.00 46.03 214 PRO A N 1
ATOM 1720 C CA . PRO A 1 214 ? 66.555 -22.332 -35.135 1.00 46.03 214 PRO A CA 1
ATOM 1721 C C . PRO A 1 214 ? 66.584 -21.029 -35.989 1.00 46.03 214 PRO A C 1
ATOM 1723 O O . PRO A 1 214 ? 65.550 -20.618 -36.492 1.00 46.03 214 PRO A O 1
ATOM 1726 N N . SER A 1 215 ? 67.787 -20.428 -36.145 1.00 32.91 215 SER A N 1
ATOM 1727 C CA . SER A 1 215 ? 68.322 -19.565 -37.253 1.00 32.91 215 SER A CA 1
ATOM 1728 C C . SER A 1 215 ? 67.372 -18.669 -38.088 1.00 32.91 215 SER A C 1
ATOM 1730 O O . SER A 1 215 ? 66.396 -19.160 -38.633 1.00 32.91 215 SER A O 1
ATOM 1732 N N . THR A 1 216 ? 67.624 -17.386 -38.424 1.00 32.53 216 THR A N 1
ATOM 1733 C CA . THR A 1 216 ? 68.856 -16.551 -38.618 1.00 32.53 216 THR A CA 1
ATOM 1734 C C . THR A 1 216 ? 68.403 -15.110 -39.024 1.00 32.53 216 THR A C 1
ATOM 1736 O O . THR A 1 216 ? 67.261 -14.988 -39.455 1.00 32.53 216 THR A O 1
ATOM 1739 N N . SER A 1 217 ? 69.157 -13.988 -39.047 1.00 33.12 217 SER A N 1
ATOM 1740 C CA . SER A 1 217 ? 70.442 -13.510 -38.463 1.00 33.12 217 SER A CA 1
ATOM 1741 C C . SER A 1 217 ? 70.700 -12.015 -38.879 1.00 33.12 217 SER A C 1
ATOM 1743 O O . SER A 1 217 ? 69.821 -11.389 -39.459 1.00 33.12 217 SER A O 1
ATOM 1745 N N . VAL A 1 218 ? 71.903 -11.456 -38.616 1.00 34.19 218 VAL A N 1
ATOM 1746 C CA . VAL A 1 218 ? 72.516 -10.209 -39.189 1.00 34.19 218 VAL A CA 1
ATOM 1747 C C . VAL A 1 218 ? 72.006 -8.800 -38.755 1.00 34.19 218 VAL A C 1
ATOM 1749 O O . VAL A 1 218 ? 71.211 -8.163 -39.432 1.00 34.19 218 VAL A O 1
ATOM 1752 N N . ALA A 1 219 ? 72.674 -8.270 -37.713 1.00 39.47 219 ALA A N 1
ATOM 1753 C CA . ALA A 1 219 ? 73.474 -7.012 -37.672 1.00 39.47 219 ALA A CA 1
ATOM 1754 C C . ALA A 1 219 ? 72.843 -5.569 -37.699 1.00 39.47 219 ALA A C 1
ATOM 1756 O O . ALA A 1 219 ? 71.717 -5.389 -38.151 1.00 39.47 219 ALA A O 1
ATOM 1757 N N . PRO A 1 220 ? 73.551 -4.520 -37.169 1.00 64.06 220 PRO A N 1
ATOM 1758 C CA . PRO A 1 220 ? 72.887 -3.376 -36.493 1.00 64.06 220 PRO A CA 1
ATOM 1759 C C . PRO A 1 220 ? 73.471 -1.937 -36.712 1.00 64.06 220 PRO A C 1
ATOM 1761 O O . PRO A 1 220 ? 74.455 -1.746 -37.423 1.00 64.06 220 PRO A O 1
ATOM 1764 N N . LYS A 1 221 ? 72.907 -0.935 -35.997 1.00 32.62 221 LYS A N 1
ATOM 1765 C CA . LYS A 1 221 ? 73.486 0.361 -35.504 1.00 32.62 221 LYS A CA 1
ATOM 1766 C C . LYS A 1 221 ? 72.577 0.869 -34.343 1.00 32.62 221 LYS A C 1
ATOM 1768 O O . LYS A 1 221 ? 71.376 0.666 -34.454 1.00 32.62 221 LYS A O 1
ATOM 1773 N N . ALA A 1 222 ? 72.989 1.366 -33.160 1.00 38.94 222 ALA A N 1
ATOM 1774 C CA . ALA A 1 222 ? 74.034 2.327 -32.719 1.00 38.94 222 ALA A CA 1
ATOM 1775 C C . ALA A 1 222 ? 73.622 3.813 -32.975 1.00 38.94 222 ALA A C 1
ATOM 1777 O O . ALA A 1 222 ? 73.128 4.079 -34.064 1.00 38.94 222 ALA A O 1
ATOM 1778 N N . THR A 1 223 ? 73.738 4.825 -32.080 1.00 35.97 223 THR A N 1
ATOM 1779 C CA . THR A 1 223 ? 74.564 5.062 -30.851 1.00 35.97 223 THR A CA 1
ATOM 1780 C C . THR A 1 223 ? 74.006 6.155 -29.879 1.00 35.97 223 THR A C 1
ATOM 1782 O O . THR A 1 223 ? 73.448 7.123 -30.379 1.00 35.97 223 THR A O 1
ATOM 1785 N N . ALA A 1 224 ? 74.386 6.114 -28.577 1.00 34.50 224 ALA A N 1
ATOM 1786 C CA . ALA A 1 224 ? 74.743 7.258 -27.668 1.00 34.50 224 ALA A CA 1
ATOM 1787 C C . ALA A 1 224 ? 73.701 8.359 -27.256 1.00 34.50 224 ALA A C 1
ATOM 1789 O O . ALA A 1 224 ? 72.724 8.559 -27.959 1.00 34.50 224 ALA A O 1
ATOM 1790 N N . ARG A 1 225 ? 73.870 9.204 -26.198 1.00 33.44 225 ARG A N 1
ATOM 1791 C CA . ARG A 1 225 ? 74.533 9.163 -24.843 1.00 33.44 225 ARG A CA 1
ATOM 1792 C C . ARG A 1 225 ? 74.248 10.498 -24.065 1.00 33.44 225 ARG A C 1
ATOM 1794 O O . ARG A 1 225 ? 74.090 11.522 -24.714 1.00 33.44 225 ARG A O 1
ATOM 1801 N N . ALA A 1 226 ? 74.353 10.495 -22.718 1.00 35.22 226 ALA A N 1
ATOM 1802 C CA . ALA A 1 226 ? 74.818 11.600 -21.818 1.00 35.22 226 ALA A CA 1
ATOM 1803 C C . ALA A 1 226 ? 73.841 12.560 -21.047 1.00 35.22 226 ALA A C 1
ATOM 1805 O O . ALA A 1 226 ? 73.464 13.616 -21.536 1.00 35.22 226 ALA A O 1
ATOM 1806 N N . SER A 1 227 ? 73.648 12.262 -19.744 1.00 33.38 227 SER A N 1
ATOM 1807 C CA . SER A 1 227 ? 73.892 13.108 -18.531 1.00 33.38 227 SER A CA 1
ATOM 1808 C C . SER A 1 227 ? 73.256 14.503 -18.270 1.00 33.38 227 SER A C 1
ATOM 1810 O O . SER A 1 227 ? 73.489 15.433 -19.037 1.00 33.38 227 SER A O 1
ATOM 1812 N N . GLY A 1 228 ? 72.809 14.738 -17.013 1.00 31.64 228 GLY A N 1
ATOM 1813 C CA . GLY A 1 228 ? 73.369 15.866 -16.222 1.00 31.64 228 GLY A CA 1
ATOM 1814 C C . GLY A 1 228 ? 72.560 16.587 -15.108 1.00 31.64 228 GLY A C 1
ATOM 1815 O O . GLY A 1 228 ? 71.856 17.543 -15.401 1.00 31.64 228 GLY A O 1
ATOM 1816 N N . LYS A 1 229 ? 72.918 16.311 -13.834 1.00 34.06 229 LYS A N 1
ATOM 1817 C CA . LYS A 1 229 ? 72.911 17.205 -12.631 1.00 34.06 229 LYS A CA 1
ATOM 1818 C C . LYS A 1 229 ? 71.594 17.625 -11.930 1.00 34.06 229 LYS A C 1
ATOM 1820 O O . LYS A 1 229 ? 70.563 17.873 -12.535 1.00 34.06 229 LYS A O 1
ATOM 1825 N N . SER A 1 230 ? 71.721 17.811 -10.608 1.00 34.66 230 SER A N 1
ATOM 1826 C CA . SER A 1 230 ? 70.701 18.236 -9.630 1.00 34.66 230 SER A CA 1
ATOM 1827 C C . SER A 1 230 ? 71.207 19.387 -8.726 1.00 34.66 230 SER A C 1
ATOM 1829 O O . SER A 1 230 ? 72.403 19.697 -8.718 1.00 34.66 230 SER A O 1
ATOM 1831 N N . LYS A 1 231 ? 70.316 20.036 -7.950 1.00 33.88 231 LYS A N 1
ATOM 1832 C CA . LYS A 1 231 ? 70.672 20.902 -6.799 1.00 33.88 231 LYS A CA 1
ATOM 1833 C C . LYS A 1 231 ? 69.495 21.080 -5.819 1.00 33.88 231 LYS A C 1
ATOM 1835 O O . LYS A 1 231 ? 68.342 21.046 -6.232 1.00 33.88 231 LYS A O 1
ATOM 1840 N N . ALA A 1 232 ? 69.798 21.255 -4.529 1.00 34.44 232 ALA A N 1
ATOM 1841 C CA . ALA A 1 232 ? 68.855 21.077 -3.413 1.00 34.44 232 ALA A CA 1
ATOM 1842 C C . ALA A 1 232 ? 68.190 22.367 -2.871 1.00 34.44 232 ALA A C 1
ATOM 1844 O O . ALA A 1 232 ? 68.548 23.485 -3.249 1.00 34.44 232 ALA A O 1
ATOM 1845 N N . LYS A 1 233 ? 67.251 22.199 -1.921 1.00 32.00 233 LYS A N 1
ATOM 1846 C CA . LYS A 1 233 ? 66.612 23.264 -1.118 1.00 32.00 233 LYS A CA 1
ATOM 1847 C C . LYS A 1 233 ? 66.372 22.769 0.333 1.00 32.00 233 LYS A C 1
ATOM 1849 O O . LYS A 1 233 ? 66.047 21.594 0.475 1.00 32.00 233 LYS A O 1
ATOM 1854 N N . PRO A 1 234 ? 66.534 23.592 1.394 1.00 43.84 234 PRO A N 1
ATOM 1855 C CA . PRO A 1 234 ? 66.602 23.087 2.776 1.00 43.84 234 PRO A CA 1
ATOM 1856 C C . PRO A 1 234 ? 65.341 23.280 3.652 1.00 43.84 234 PRO A C 1
ATOM 1858 O O . PRO A 1 234 ? 64.526 24.166 3.412 1.00 43.84 234 PRO A O 1
ATOM 1861 N N . ALA A 1 235 ? 65.284 22.438 4.695 1.00 33.56 235 ALA A N 1
ATOM 1862 C CA . ALA A 1 235 ? 64.690 22.519 6.046 1.00 33.56 235 ALA A CA 1
ATOM 1863 C C . ALA A 1 235 ? 63.636 23.585 6.463 1.00 33.56 235 ALA A C 1
ATOM 1865 O O . ALA A 1 235 ? 63.694 24.766 6.124 1.00 33.56 235 ALA A O 1
ATOM 1866 N N . LYS A 1 236 ? 62.773 23.167 7.409 1.00 35.59 236 LYS A N 1
ATOM 1867 C CA . LYS A 1 236 ? 62.010 24.015 8.350 1.00 35.59 236 LYS A CA 1
ATOM 1868 C C . LYS A 1 236 ? 62.080 23.434 9.783 1.00 35.59 236 LYS A C 1
ATOM 1870 O O . LYS A 1 236 ? 62.045 22.212 9.898 1.00 35.59 236 LYS A O 1
ATOM 1875 N N . PRO A 1 237 ? 62.151 24.264 10.847 1.00 47.12 237 PRO A N 1
ATOM 1876 C CA . PRO A 1 237 ? 62.244 23.809 12.242 1.00 47.12 237 PRO A CA 1
ATOM 1877 C C . PRO A 1 237 ? 60.889 23.803 13.001 1.00 47.12 237 PRO A C 1
ATOM 1879 O O . PRO A 1 237 ? 59.816 23.806 12.400 1.00 47.12 237 PRO A O 1
ATOM 1882 N N . VAL A 1 238 ? 60.966 23.754 14.336 1.00 37.28 238 VAL A N 1
ATOM 1883 C CA . VAL A 1 238 ? 60.053 23.106 15.301 1.00 37.28 238 VAL A CA 1
ATOM 1884 C C . VAL A 1 238 ? 59.492 24.113 16.344 1.00 37.28 238 VAL A C 1
ATOM 1886 O O . VAL A 1 238 ? 60.266 24.949 16.787 1.00 37.28 238 VAL A O 1
ATOM 1889 N N . ILE A 1 239 ? 58.169 24.045 16.650 1.00 33.88 239 ILE A N 1
ATOM 1890 C CA . ILE A 1 239 ? 57.439 23.945 17.974 1.00 33.88 239 ILE A CA 1
ATOM 1891 C C . ILE A 1 239 ? 57.978 24.770 19.205 1.00 33.88 239 ILE A C 1
ATOM 1893 O O . ILE A 1 239 ? 59.190 24.932 19.249 1.00 33.88 239 ILE A O 1
ATOM 1897 N N . PRO A 1 240 ? 57.237 25.202 20.287 1.00 53.94 240 PRO A N 1
ATOM 1898 C CA . PRO A 1 240 ? 55.796 25.243 20.689 1.00 53.94 240 PRO A CA 1
ATOM 1899 C C . PRO A 1 240 ? 55.321 26.685 21.154 1.00 53.94 240 PRO A C 1
ATOM 1901 O O . PRO A 1 240 ? 55.656 27.630 20.447 1.00 53.94 240 PRO A O 1
ATOM 1904 N N . PRO A 1 241 ? 54.618 26.935 22.305 1.00 59.62 241 PRO A N 1
ATOM 1905 C CA . PRO A 1 241 ? 53.179 26.731 22.616 1.00 59.62 241 PRO A CA 1
ATOM 1906 C C . PRO A 1 241 ? 52.406 28.009 23.086 1.00 59.62 241 PRO A C 1
ATOM 1908 O O . PRO A 1 241 ? 52.962 29.095 23.181 1.00 59.62 241 PRO A O 1
ATOM 1911 N N . GLU A 1 242 ? 51.132 27.824 23.486 1.00 29.45 242 GLU A N 1
ATOM 1912 C CA . GLU A 1 242 ? 50.619 28.011 24.878 1.00 29.45 242 GLU A CA 1
ATOM 1913 C C . GLU A 1 242 ? 49.345 28.864 25.126 1.00 29.45 242 GLU A C 1
ATOM 1915 O O . GLU A 1 242 ? 49.089 29.887 24.504 1.00 29.45 242 GLU A O 1
ATOM 1920 N N . ASN A 1 243 ? 48.608 28.401 26.146 1.00 33.44 243 ASN A N 1
ATOM 1921 C CA . ASN A 1 243 ? 47.619 29.048 27.019 1.00 33.44 243 ASN A CA 1
ATOM 1922 C C . ASN A 1 243 ? 46.218 29.521 26.547 1.00 33.44 243 ASN A C 1
ATOM 1924 O O . ASN A 1 243 ? 45.980 30.114 25.502 1.00 33.44 243 ASN A O 1
ATOM 1928 N N . SER A 1 244 ? 45.273 29.214 27.443 1.00 30.92 244 SER A N 1
ATOM 1929 C CA . SER A 1 244 ? 43.828 29.510 27.486 1.00 30.92 244 SER A CA 1
ATOM 1930 C C . SER A 1 244 ? 43.564 30.462 28.688 1.00 30.92 244 SER A C 1
ATOM 1932 O O . SER A 1 244 ? 44.557 30.986 29.197 1.00 30.92 244 SER A O 1
ATOM 1934 N N . PRO A 1 245 ? 42.346 30.678 29.258 1.00 48.62 245 PRO A N 1
ATOM 1935 C CA . PRO A 1 245 ? 40.958 30.330 28.882 1.00 48.62 245 PRO A CA 1
ATOM 1936 C C . PRO A 1 245 ? 39.992 31.560 29.020 1.00 48.62 245 PRO A C 1
ATOM 1938 O O . PRO A 1 245 ? 40.452 32.693 28.932 1.00 48.62 245 PRO A O 1
ATOM 1941 N N . LYS A 1 246 ? 38.691 31.336 29.338 1.00 30.20 246 LYS A N 1
ATOM 1942 C CA . LYS A 1 246 ? 37.709 32.296 29.945 1.00 30.20 246 LYS A CA 1
ATOM 1943 C C . LYS A 1 246 ? 37.142 33.417 29.019 1.00 30.20 246 LYS A C 1
ATOM 1945 O O . LYS A 1 246 ? 37.712 33.695 27.977 1.00 30.20 246 LYS A O 1
ATOM 1950 N N . GLU A 1 247 ? 35.991 34.074 29.275 1.00 29.72 247 GLU A N 1
ATOM 1951 C CA . GLU A 1 247 ? 34.886 33.826 30.232 1.00 29.72 247 GLU A CA 1
ATOM 1952 C C . GLU A 1 247 ? 33.495 34.346 29.764 1.00 29.72 247 GLU A C 1
ATOM 1954 O O . GLU A 1 247 ? 33.351 35.112 28.818 1.00 29.72 247 GLU A O 1
ATOM 1959 N N . VAL A 1 248 ? 32.473 33.903 30.504 1.00 30.84 248 VAL A N 1
ATOM 1960 C CA . VAL A 1 248 ? 31.042 34.286 30.582 1.00 30.84 248 VAL A CA 1
ATOM 1961 C C . VAL A 1 248 ? 30.782 35.817 30.478 1.00 30.84 248 VAL A C 1
ATOM 1963 O O . VAL A 1 248 ? 31.477 36.583 31.133 1.00 30.84 248 VAL A O 1
ATOM 1966 N N . THR A 1 249 ? 29.757 36.331 29.759 1.00 29.81 249 THR A N 1
ATOM 1967 C CA . THR A 1 249 ? 28.485 36.833 30.373 1.00 29.81 249 THR A CA 1
ATOM 1968 C C . THR A 1 249 ? 27.402 37.394 29.407 1.00 29.81 249 THR A C 1
ATOM 1970 O O . THR A 1 249 ? 27.687 38.138 28.482 1.00 29.81 249 THR A O 1
ATOM 1973 N N . LYS A 1 250 ? 26.134 37.070 29.733 1.00 31.73 250 LYS A N 1
ATOM 1974 C CA . LYS A 1 250 ? 24.886 37.888 29.836 1.00 31.73 250 LYS A CA 1
ATOM 1975 C C . LYS A 1 250 ? 24.464 38.964 28.787 1.00 31.73 250 LYS A C 1
ATOM 1977 O O . LYS A 1 250 ? 25.145 39.940 28.516 1.00 31.73 250 LYS A O 1
ATOM 1982 N N . THR A 1 251 ? 23.186 38.834 28.400 1.00 36.44 251 THR A N 1
ATOM 1983 C CA . THR A 1 251 ? 22.154 39.823 27.959 1.00 36.44 251 THR A CA 1
ATOM 1984 C C . THR A 1 251 ? 22.175 41.217 28.633 1.00 36.44 251 THR A C 1
ATOM 1986 O O . THR A 1 251 ? 22.518 41.265 29.817 1.00 36.44 251 THR A O 1
ATOM 1989 N N . PRO A 1 252 ? 21.678 42.312 27.983 1.00 47.41 252 PRO A N 1
ATOM 1990 C CA . PRO A 1 252 ? 20.234 42.648 28.086 1.00 47.41 252 PRO A CA 1
ATOM 1991 C C . PRO A 1 252 ? 19.504 43.365 26.910 1.00 47.41 252 PRO A C 1
ATOM 1993 O O . PRO A 1 252 ? 20.077 44.001 26.035 1.00 47.41 252 PRO A O 1
ATOM 1996 N N . VAL A 1 253 ? 18.173 43.236 27.006 1.00 37.25 253 VAL A N 1
ATOM 1997 C CA . VAL A 1 253 ? 17.002 44.016 26.527 1.00 37.25 253 VAL A CA 1
ATOM 1998 C C . VAL A 1 253 ? 17.195 45.478 26.059 1.00 37.25 253 VAL A C 1
ATOM 2000 O O . VAL A 1 253 ? 17.835 46.265 26.749 1.00 37.25 253 VAL A O 1
ATOM 2003 N N . ALA A 1 254 ? 16.447 45.879 25.011 1.00 32.53 254 ALA A N 1
ATOM 2004 C CA . ALA A 1 254 ? 15.910 47.243 24.824 1.00 32.53 254 ALA A CA 1
ATOM 2005 C C . ALA A 1 254 ? 14.605 47.265 23.974 1.00 32.53 254 ALA A C 1
ATOM 2007 O O . ALA A 1 254 ? 14.416 46.421 23.098 1.00 32.53 254 ALA A O 1
ATOM 2008 N N . ASP A 1 255 ? 13.712 48.230 24.237 1.00 35.34 255 ASP A N 1
ATOM 2009 C CA . ASP A 1 255 ? 12.412 48.458 23.564 1.00 35.34 255 ASP A CA 1
ATOM 2010 C C . ASP A 1 255 ? 12.503 49.162 22.194 1.00 35.34 255 ASP A C 1
ATOM 2012 O O . ASP A 1 255 ? 13.422 49.942 21.954 1.00 35.34 255 ASP A O 1
ATOM 2016 N N . LEU A 1 256 ? 11.431 49.069 21.381 1.00 34.75 256 LEU A N 1
ATOM 2017 C CA . LEU A 1 256 ? 10.927 50.249 20.649 1.00 34.75 256 LEU A CA 1
ATOM 2018 C C . LEU A 1 256 ? 9.446 50.150 20.217 1.00 34.75 256 LEU A C 1
ATOM 2020 O O . LEU A 1 256 ? 9.019 49.211 19.550 1.00 34.75 256 LEU A O 1
ATOM 2024 N N . LYS A 1 257 ? 8.658 51.179 20.568 1.00 36.16 257 LYS A N 1
ATOM 2025 C CA . LYS A 1 257 ? 7.232 51.350 20.214 1.00 36.16 257 LYS A CA 1
ATOM 2026 C C . LYS A 1 257 ? 7.057 52.262 18.988 1.00 36.16 257 LYS A C 1
ATOM 2028 O O . LYS A 1 257 ? 7.630 53.349 18.979 1.00 36.16 257 LYS A O 1
ATOM 2033 N N . LYS A 1 258 ? 6.176 51.885 18.047 1.00 34.47 258 LYS A N 1
ATOM 2034 C CA . LYS A 1 258 ? 5.293 52.735 17.190 1.00 34.47 258 LYS A CA 1
ATOM 2035 C C . LYS A 1 258 ? 4.567 51.808 16.195 1.00 34.47 258 LYS A C 1
ATOM 2037 O O . LYS A 1 258 ? 5.228 51.007 15.553 1.00 34.47 258 LYS A O 1
ATOM 2042 N N . SER A 1 259 ? 3.240 51.690 16.104 1.00 35.22 259 SER A N 1
ATOM 2043 C CA . SER A 1 259 ? 2.123 52.656 16.016 1.00 35.22 259 SER A CA 1
ATOM 2044 C C . SER A 1 259 ? 1.943 53.322 14.636 1.00 35.22 259 SER A C 1
ATOM 2046 O O . SER A 1 259 ? 2.565 54.331 14.319 1.00 35.22 259 SER A O 1
ATOM 2048 N N . ARG A 1 260 ? 1.058 52.717 13.823 1.00 34.56 260 ARG A N 1
ATOM 2049 C CA . ARG A 1 260 ? 0.269 53.242 12.678 1.00 34.56 260 ARG A CA 1
ATOM 2050 C C . ARG A 1 260 ? -0.362 52.039 11.948 1.00 34.56 260 ARG A C 1
ATOM 2052 O O . ARG A 1 260 ? 0.243 50.974 11.946 1.00 34.56 260 ARG A O 1
ATOM 2059 N N . SER A 1 261 ? -1.494 52.108 11.252 1.00 34.19 261 SER A N 1
ATOM 2060 C CA . SER A 1 261 ? -2.706 52.952 11.319 1.00 34.19 261 SER A CA 1
ATOM 2061 C C . SER A 1 261 ? -3.675 52.411 10.255 1.00 34.19 261 SER A C 1
ATOM 2063 O O . SER A 1 261 ? -3.222 51.897 9.233 1.00 34.19 261 SER A O 1
ATOM 2065 N N . ASP A 1 262 ? -4.981 52.527 10.465 1.00 37.34 262 ASP A N 1
ATOM 2066 C CA . ASP A 1 262 ? -6.030 51.923 9.636 1.00 37.34 262 ASP A CA 1
ATOM 2067 C C . ASP A 1 262 ? -5.930 52.156 8.116 1.00 37.34 262 ASP A C 1
ATOM 2069 O O . ASP A 1 262 ? -5.833 53.288 7.646 1.00 37.34 262 ASP A O 1
ATOM 2073 N N . GLN A 1 263 ? -6.148 51.088 7.334 1.00 35.62 263 GLN A N 1
ATOM 2074 C CA . GLN A 1 263 ? -6.786 51.190 6.014 1.00 35.62 263 GLN A CA 1
ATOM 2075 C C . GLN A 1 263 ? -7.886 50.130 5.849 1.00 35.62 263 GLN A C 1
ATOM 2077 O O . GLN A 1 263 ? -7.664 48.973 5.490 1.00 35.62 263 GLN A O 1
ATOM 2082 N N . LYS A 1 264 ? -9.119 50.566 6.112 1.00 36.06 264 LYS A N 1
ATOM 2083 C CA . LYS A 1 264 ? -10.352 49.767 6.163 1.00 36.06 264 LYS A CA 1
ATOM 2084 C C . LYS A 1 264 ? -10.885 49.453 4.754 1.00 36.06 264 LYS A C 1
ATOM 2086 O O . LYS A 1 264 ? -11.883 50.020 4.313 1.00 36.06 264 LYS A O 1
ATOM 2091 N N . LYS A 1 265 ? -10.197 48.581 4.005 1.00 36.44 265 LYS A N 1
ATOM 2092 C CA . LYS A 1 265 ? -10.496 48.320 2.581 1.00 36.44 265 LYS A CA 1
ATOM 2093 C C . LYS A 1 265 ? -11.804 47.534 2.381 1.00 36.44 265 LYS A C 1
ATOM 2095 O O . LYS A 1 265 ? -11.840 46.310 2.483 1.00 36.44 265 LYS A O 1
ATOM 2100 N N . VAL A 1 266 ? -12.882 48.253 2.064 1.00 35.06 266 VAL A N 1
ATOM 2101 C CA . VAL A 1 266 ? -14.227 47.700 1.820 1.00 35.06 266 VAL A CA 1
ATOM 2102 C C . VAL A 1 266 ? -14.257 46.850 0.543 1.00 35.06 266 VAL A C 1
ATOM 2104 O O . VAL A 1 266 ? -14.247 47.376 -0.569 1.00 35.06 266 VAL A O 1
ATOM 2107 N N . ILE A 1 267 ? -14.360 45.527 0.693 1.00 35.34 267 ILE A N 1
ATOM 2108 C CA . ILE A 1 267 ? -14.601 44.601 -0.423 1.00 35.34 267 ILE A CA 1
ATOM 2109 C C . ILE A 1 267 ? -16.116 44.445 -0.618 1.00 35.34 267 ILE A C 1
ATOM 2111 O O . ILE A 1 267 ? -16.800 43.804 0.181 1.00 35.34 267 ILE A O 1
ATOM 2115 N N . LYS A 1 268 ? -16.652 45.035 -1.694 1.00 34.53 268 LYS A N 1
ATOM 2116 C CA . LYS A 1 268 ? -18.063 44.883 -2.082 1.00 34.53 268 LYS A CA 1
ATOM 2117 C C . LYS A 1 268 ? -18.330 43.439 -2.533 1.00 34.53 268 LYS A C 1
ATOM 2119 O O . LYS A 1 268 ? -17.688 42.958 -3.464 1.00 34.53 268 LYS A O 1
ATOM 2124 N N . LYS A 1 269 ? -19.303 42.760 -1.914 1.00 35.31 269 LYS A N 1
ATOM 2125 C CA . LYS A 1 269 ? -19.808 41.461 -2.399 1.00 35.31 269 LYS A CA 1
ATOM 2126 C C . LYS A 1 269 ? -20.522 41.652 -3.752 1.00 35.31 269 LYS A C 1
ATOM 2128 O O . LYS A 1 269 ? -21.363 42.549 -3.841 1.00 35.31 269 LYS A O 1
ATOM 2133 N N . PRO A 1 270 ? -20.260 40.827 -4.782 1.00 39.25 270 PRO A N 1
ATOM 2134 C CA . PRO A 1 270 ? -21.071 40.827 -5.998 1.00 39.25 270 PRO A CA 1
ATOM 2135 C C . PRO A 1 270 ? -22.480 40.286 -5.704 1.00 39.25 270 PRO A C 1
ATOM 2137 O O . PRO A 1 270 ? -22.644 39.348 -4.923 1.00 39.25 270 PRO A O 1
ATOM 2140 N N . LYS A 1 271 ? -23.506 40.879 -6.329 1.00 34.00 271 LYS A N 1
ATOM 2141 C CA . LYS A 1 271 ? -24.902 40.428 -6.205 1.00 34.00 271 LYS A CA 1
ATOM 2142 C C . LYS A 1 271 ? -25.093 39.100 -6.945 1.00 34.00 271 LYS A C 1
ATOM 2144 O O . LYS A 1 271 ? -24.779 39.010 -8.130 1.00 34.00 271 LYS A O 1
ATOM 2149 N N . SER A 1 272 ? -25.672 38.103 -6.284 1.00 35.62 272 SER A N 1
ATOM 2150 C CA . SER A 1 272 ? -26.163 36.884 -6.934 1.00 35.62 272 SER A CA 1
ATOM 2151 C C . SER A 1 272 ? -27.386 37.206 -7.797 1.00 35.62 272 SER A C 1
ATOM 2153 O O . SER A 1 272 ? -28.430 37.576 -7.259 1.00 35.62 272 SER A O 1
ATOM 2155 N N . LYS A 1 273 ? -27.277 37.060 -9.123 1.00 39.28 273 LYS A N 1
ATOM 2156 C CA . LYS A 1 273 ? -28.451 37.048 -10.009 1.00 39.28 273 LYS A CA 1
ATOM 2157 C C . LYS A 1 273 ? -29.231 35.749 -9.795 1.00 39.28 273 LYS A C 1
ATOM 2159 O O . LYS A 1 273 ? -28.635 34.674 -9.776 1.00 39.28 273 LYS A O 1
ATOM 2164 N N . SER A 1 274 ? -30.546 35.855 -9.651 1.00 34.19 274 SER A N 1
ATOM 2165 C CA . SER A 1 274 ? -31.460 34.716 -9.657 1.00 34.19 274 SER A CA 1
ATOM 2166 C C . SER A 1 274 ? -31.550 34.110 -11.061 1.00 34.19 274 SER A C 1
ATOM 2168 O O . SER A 1 274 ? -31.693 34.827 -12.049 1.00 34.19 274 SER A O 1
ATOM 2170 N N . VAL A 1 275 ? -31.485 32.781 -11.138 1.00 40.31 275 VAL A N 1
ATOM 2171 C CA . VAL A 1 275 ? -31.843 32.002 -12.332 1.00 40.31 275 VAL A CA 1
ATOM 2172 C C . VAL A 1 275 ? -33.257 31.454 -12.097 1.00 40.31 275 VAL A C 1
ATOM 2174 O O . VAL A 1 275 ? -33.510 30.952 -10.998 1.00 40.31 275 VAL A O 1
ATOM 2177 N N . PRO A 1 276 ? -34.198 31.577 -13.051 1.00 40.56 276 PRO A N 1
ATOM 2178 C CA . PRO A 1 276 ? -35.565 31.101 -12.859 1.00 40.56 276 PRO A CA 1
ATOM 2179 C C . PRO A 1 276 ? -35.634 29.568 -12.784 1.00 40.56 276 PRO A C 1
ATOM 2181 O O . PRO A 1 276 ? -34.866 28.863 -13.440 1.00 40.56 276 PRO A O 1
ATOM 2184 N N . LYS A 1 277 ? -36.592 29.048 -12.005 1.00 40.53 277 LYS A N 1
ATOM 2185 C CA . LYS A 1 277 ? -36.975 27.629 -12.053 1.00 40.53 277 LYS A CA 1
ATOM 2186 C C . LYS A 1 277 ? -37.568 27.302 -13.434 1.00 40.53 277 LYS A C 1
ATOM 2188 O O . LYS A 1 277 ? -38.410 28.076 -13.891 1.00 40.53 277 LYS A O 1
ATOM 2193 N N . PRO A 1 278 ? -37.245 26.150 -14.051 1.00 39.91 278 PRO A N 1
ATOM 2194 C CA . PRO A 1 278 ? -38.114 25.578 -15.073 1.00 39.91 278 PRO A CA 1
ATOM 2195 C C . PRO A 1 278 ? -39.446 25.157 -14.431 1.00 39.91 278 PRO A C 1
ATOM 2197 O O . PRO A 1 278 ? -39.474 24.654 -13.304 1.00 39.91 278 PRO A O 1
ATOM 2200 N N . SER A 1 279 ? -40.552 25.388 -15.134 1.00 35.09 279 SER A N 1
ATOM 2201 C CA . SER A 1 279 ? -41.893 24.973 -14.720 1.00 35.09 279 SER A CA 1
ATOM 2202 C C . SER A 1 279 ? -42.121 23.482 -14.981 1.00 35.09 279 SER A C 1
ATOM 2204 O O . SER A 1 279 ? -41.637 22.926 -15.965 1.00 35.09 279 SER A O 1
ATOM 2206 N N . VAL A 1 280 ? -42.887 22.835 -14.100 1.00 39.81 280 VAL A N 1
ATOM 2207 C CA . VAL A 1 280 ? -43.388 21.470 -14.311 1.00 39.81 280 VAL A CA 1
ATOM 2208 C C . VAL A 1 280 ? -44.704 21.567 -15.094 1.00 39.81 280 VAL A C 1
ATOM 2210 O O . VAL A 1 280 ? -45.603 22.271 -14.628 1.00 39.81 280 VAL A O 1
ATOM 2213 N N . PRO A 1 281 ? -44.855 20.904 -16.255 1.00 42.56 281 PRO A N 1
ATOM 2214 C CA . PRO A 1 281 ? -46.145 20.808 -16.932 1.00 42.56 281 PRO A CA 1
ATOM 2215 C C . PRO A 1 281 ? -47.140 20.000 -16.093 1.00 42.56 281 PRO A C 1
ATOM 2217 O O . PRO A 1 281 ? -46.792 18.951 -15.552 1.00 42.56 281 PRO A O 1
ATOM 2220 N N . SER A 1 282 ? -48.382 20.478 -15.996 1.00 32.25 282 SER A N 1
ATOM 2221 C CA . SER A 1 282 ? -49.459 19.737 -15.331 1.00 32.25 282 SER A CA 1
ATOM 2222 C C . SER A 1 282 ? -49.768 18.438 -16.073 1.00 32.25 282 SER A C 1
ATOM 2224 O O . SER A 1 282 ? -49.745 18.403 -17.304 1.00 32.25 282 SER A O 1
ATOM 2226 N N . ALA A 1 283 ? -50.157 17.399 -15.333 1.00 43.25 283 ALA A N 1
ATOM 2227 C CA . ALA A 1 283 ? -50.888 16.288 -15.926 1.00 43.25 283 ALA A CA 1
ATOM 2228 C C . ALA A 1 283 ? -52.209 16.809 -16.523 1.00 43.25 283 ALA A C 1
ATOM 2230 O O . ALA A 1 283 ? -52.882 17.647 -15.914 1.00 43.25 283 ALA A O 1
ATOM 2231 N N . ALA A 1 284 ? -52.566 16.312 -17.705 1.00 35.97 284 ALA A N 1
ATOM 2232 C CA . ALA A 1 284 ? -53.842 16.554 -18.368 1.00 35.97 284 ALA A CA 1
ATOM 2233 C C . ALA A 1 284 ? -54.251 15.276 -19.111 1.00 35.97 284 ALA A C 1
ATOM 2235 O O . ALA A 1 284 ? -53.423 14.645 -19.771 1.00 35.97 284 ALA A O 1
ATOM 2236 N N . SER A 1 285 ? -55.508 14.863 -18.959 1.00 47.53 285 SER A N 1
ATOM 2237 C CA . SER A 1 285 ? -56.017 13.594 -19.486 1.00 47.53 285 SER A CA 1
ATOM 2238 C C . SER A 1 285 ? -56.079 13.570 -21.016 1.00 47.53 285 SER A C 1
ATOM 2240 O O . SER A 1 285 ? -56.360 14.586 -21.649 1.00 47.53 285 SER A O 1
ATOM 2242 N N . GLN A 1 286 ? -55.926 12.381 -21.606 1.00 35.28 286 GLN A N 1
ATOM 2243 C CA . GLN A 1 286 ? -56.343 12.102 -22.983 1.00 35.28 286 GLN A CA 1
ATOM 2244 C C . GLN A 1 286 ? -57.281 10.876 -23.042 1.00 35.28 286 GLN A C 1
ATOM 2246 O O . GLN A 1 286 ? -57.234 10.035 -22.141 1.00 35.28 286 GLN A O 1
ATOM 2251 N N . PRO A 1 287 ? -58.194 10.815 -24.034 1.00 46.19 287 PRO A N 1
ATOM 2252 C CA . PRO A 1 287 ? -59.353 9.915 -24.028 1.00 46.19 287 PRO A CA 1
ATOM 2253 C C . PRO A 1 287 ? -59.050 8.489 -24.540 1.00 46.19 287 PRO A C 1
ATOM 2255 O O . PRO A 1 287 ? -58.018 8.262 -25.173 1.00 46.19 287 PRO A O 1
ATOM 2258 N N . PRO A 1 288 ? -59.955 7.512 -24.315 1.00 44.91 288 PRO A N 1
ATOM 2259 C CA . PRO A 1 288 ? -59.740 6.119 -24.711 1.00 44.91 288 PRO A CA 1
ATOM 2260 C C . PRO A 1 288 ? -59.744 5.917 -26.235 1.00 44.91 288 PRO A C 1
ATOM 2262 O O . PRO A 1 288 ? -60.719 6.222 -26.926 1.00 44.91 288 PRO A O 1
ATOM 2265 N N . VAL A 1 289 ? -58.669 5.322 -26.757 1.00 36.78 289 VAL A N 1
ATOM 2266 C CA . VAL A 1 289 ? -58.533 4.968 -28.179 1.00 36.78 289 VAL A CA 1
ATOM 2267 C C . VAL A 1 289 ? -59.298 3.675 -28.483 1.00 36.78 289 VAL A C 1
ATOM 2269 O O . VAL A 1 289 ? -59.061 2.631 -27.874 1.00 36.78 289 VAL A O 1
ATOM 2272 N N . LYS A 1 290 ? -60.213 3.728 -29.457 1.00 40.19 290 LYS A N 1
ATOM 2273 C CA . LYS A 1 290 ? -61.000 2.569 -29.909 1.00 40.19 290 LYS A CA 1
ATOM 2274 C C . LYS A 1 290 ? -60.115 1.547 -30.636 1.00 40.19 290 LYS A C 1
ATOM 2276 O O . LYS A 1 290 ? -59.407 1.896 -31.577 1.00 40.19 290 LYS A O 1
ATOM 2281 N N . ARG A 1 291 ? -60.226 0.264 -30.269 1.00 37.00 291 ARG A N 1
ATOM 2282 C CA . ARG A 1 291 ? -59.629 -0.853 -31.026 1.00 37.00 291 ARG A CA 1
ATOM 2283 C C . ARG A 1 291 ? -60.341 -1.025 -32.375 1.00 37.00 291 ARG A C 1
ATOM 2285 O O . ARG A 1 291 ? -61.470 -1.506 -32.405 1.00 37.00 291 ARG A O 1
ATOM 2292 N N . HIS A 1 292 ? -59.665 -0.721 -33.481 1.00 36.16 292 HIS A N 1
ATOM 2293 C CA . HIS A 1 292 ? -60.069 -1.198 -34.808 1.00 36.16 292 HIS A CA 1
ATOM 2294 C C . HIS A 1 292 ? -59.386 -2.535 -35.127 1.00 36.16 292 HIS A C 1
ATOM 2296 O O . HIS A 1 292 ? -58.171 -2.665 -34.995 1.00 36.16 292 HIS A O 1
ATOM 2302 N N . ARG A 1 293 ? -60.163 -3.526 -35.586 1.00 46.19 293 ARG A N 1
ATOM 2303 C CA . ARG A 1 293 ? -59.623 -4.705 -36.285 1.00 46.19 293 ARG A CA 1
ATOM 2304 C C . ARG A 1 293 ? -59.149 -4.268 -37.677 1.00 46.19 293 ARG A C 1
ATOM 2306 O O . ARG A 1 293 ? -59.929 -3.665 -38.410 1.00 46.19 293 ARG A O 1
ATOM 2313 N N . GLY A 1 294 ? -57.914 -4.602 -38.046 1.00 39.69 294 GLY A N 1
ATOM 2314 C CA . GLY A 1 294 ? -57.321 -4.320 -39.358 1.00 39.69 294 GLY A CA 1
ATOM 2315 C C . GLY A 1 294 ? -56.432 -5.479 -39.814 1.00 39.69 294 GLY A C 1
ATOM 2316 O O . GLY A 1 294 ? -55.805 -6.128 -38.983 1.00 39.69 294 GLY A O 1
ATOM 2317 N N . LYS A 1 295 ? -56.441 -5.774 -41.120 1.00 40.69 295 LYS A N 1
ATOM 2318 C CA . LYS A 1 295 ? -55.785 -6.942 -41.740 1.00 40.69 295 LYS A CA 1
ATOM 2319 C C . LYS A 1 295 ? -54.266 -6.975 -41.519 1.00 40.69 295 LYS A C 1
ATOM 2321 O O . LYS A 1 295 ? -53.611 -5.939 -41.601 1.00 40.69 295 LYS A O 1
ATOM 2326 N N . SER A 1 296 ? -53.715 -8.180 -41.380 1.00 37.03 296 SER A N 1
ATOM 2327 C CA . SER A 1 296 ? -52.277 -8.443 -41.498 1.00 37.03 296 SER A CA 1
ATOM 2328 C C . SER A 1 296 ? -51.757 -8.098 -42.905 1.00 37.03 296 SER A C 1
ATOM 2330 O O . SER A 1 296 ? -52.428 -8.444 -43.884 1.00 37.03 296 SER A O 1
ATOM 2332 N N . PRO A 1 297 ? -50.571 -7.480 -43.044 1.00 44.19 297 PRO A N 1
ATOM 2333 C CA . PRO A 1 297 ? -49.822 -7.478 -44.298 1.00 44.19 297 PRO A CA 1
ATOM 2334 C C . PRO A 1 297 ? -49.147 -8.844 -44.529 1.00 44.19 297 PRO A C 1
ATOM 2336 O O . PRO A 1 297 ? -48.920 -9.600 -43.584 1.00 44.19 297 PRO A O 1
ATOM 2339 N N . ALA A 1 298 ? -48.824 -9.160 -45.785 1.00 43.19 298 ALA A N 1
ATOM 2340 C CA . ALA A 1 298 ? -48.068 -10.363 -46.139 1.00 43.19 298 ALA A CA 1
ATOM 2341 C C . ALA A 1 298 ? -46.563 -10.197 -45.849 1.00 43.19 298 ALA A C 1
ATOM 2343 O O . ALA A 1 298 ? -46.050 -9.076 -45.830 1.00 43.19 298 ALA A O 1
ATOM 2344 N N . ALA A 1 299 ? -45.859 -11.313 -45.644 1.00 41.62 299 ALA A N 1
ATOM 2345 C CA . ALA A 1 299 ? -44.415 -11.315 -45.418 1.00 41.62 299 ALA A CA 1
ATOM 2346 C C . ALA A 1 299 ? -43.630 -10.929 -46.693 1.00 41.62 299 ALA A C 1
ATOM 2348 O O . ALA A 1 299 ? -44.035 -11.318 -47.793 1.00 41.62 299 ALA A O 1
ATOM 2349 N N . PRO A 1 300 ? -42.505 -10.197 -46.574 1.00 49.97 300 PRO A N 1
ATOM 2350 C CA . PRO A 1 300 ? -41.574 -10.004 -47.681 1.00 49.97 300 PRO A CA 1
ATOM 2351 C C . PRO A 1 300 ? -40.823 -11.314 -47.999 1.00 49.97 300 PRO A C 1
ATOM 2353 O O . PRO A 1 300 ? -40.647 -12.147 -47.108 1.00 49.97 300 PRO A O 1
ATOM 2356 N N . PRO A 1 301 ? -40.356 -11.516 -49.245 1.00 48.69 301 PRO A N 1
ATOM 2357 C CA . PRO A 1 301 ? -39.557 -12.687 -49.597 1.00 48.69 301 PRO A CA 1
ATOM 2358 C C . PRO A 1 301 ? -38.180 -12.640 -48.920 1.00 48.69 301 PRO A C 1
ATOM 2360 O O . PRO A 1 301 ? -37.561 -11.579 -48.835 1.00 48.69 301 PRO A O 1
ATOM 2363 N N . HIS A 1 302 ? -37.682 -13.800 -48.485 1.00 48.66 302 HIS A N 1
ATOM 2364 C CA . HIS A 1 302 ? -36.324 -13.928 -47.953 1.00 48.66 302 HIS A CA 1
ATOM 2365 C C . HIS A 1 302 ? -35.290 -13.574 -49.031 1.00 48.66 302 HIS A C 1
ATOM 2367 O O . HIS A 1 302 ? -35.275 -14.172 -50.108 1.00 48.66 302 HIS A O 1
ATOM 2373 N N . ALA A 1 303 ? -34.394 -12.636 -48.720 1.00 54.53 303 ALA A N 1
ATOM 2374 C CA . ALA A 1 303 ? -33.138 -12.502 -49.446 1.00 54.53 303 ALA A CA 1
ATOM 2375 C C . ALA A 1 303 ? -32.222 -13.678 -49.069 1.00 54.53 303 ALA A C 1
ATOM 2377 O O . ALA A 1 303 ? -32.163 -14.071 -47.906 1.00 54.53 303 ALA A O 1
ATOM 2378 N N . SER A 1 304 ? -31.518 -14.254 -50.043 1.00 63.31 304 SER A N 1
ATOM 2379 C CA . SER A 1 304 ? -30.630 -15.396 -49.813 1.00 63.31 304 SER A CA 1
ATOM 2380 C C . SER A 1 304 ? -29.389 -14.987 -49.012 1.00 63.31 304 SER A C 1
ATOM 2382 O O . SER A 1 304 ? -28.658 -14.080 -49.424 1.00 63.31 304 SER A O 1
ATOM 2384 N N . GLU A 1 305 ? -29.123 -15.700 -47.916 1.00 64.25 305 GLU A N 1
ATOM 2385 C CA . GLU A 1 305 ? -28.052 -15.443 -46.933 1.00 64.25 305 GLU A CA 1
ATOM 2386 C C . GLU A 1 305 ? -26.656 -15.299 -47.569 1.00 64.25 305 GLU A C 1
ATOM 2388 O O . GLU A 1 305 ? -25.838 -14.487 -47.133 1.00 64.25 305 GLU A O 1
ATOM 2393 N N . GLU A 1 306 ? -26.398 -16.012 -48.672 1.00 71.00 306 GLU A N 1
ATOM 2394 C CA . GLU A 1 306 ? -25.163 -15.896 -49.459 1.00 71.00 306 GLU A CA 1
ATOM 2395 C C . GLU A 1 306 ? -24.849 -14.449 -49.881 1.00 71.00 306 GLU A C 1
ATOM 2397 O O . GLU A 1 306 ? -23.686 -14.039 -49.880 1.00 71.00 306 GLU A O 1
ATOM 2402 N N . SER A 1 307 ? -25.879 -13.650 -50.185 1.00 80.19 307 SER A N 1
ATOM 2403 C CA . SER A 1 307 ? -25.728 -12.248 -50.597 1.00 80.19 307 SER A CA 1
ATOM 2404 C C . SER A 1 307 ? -25.266 -11.337 -49.454 1.00 80.19 307 SER A C 1
ATOM 2406 O O . SER A 1 307 ? -24.533 -10.372 -49.684 1.00 80.19 307 SER A O 1
ATOM 2408 N N . GLU A 1 308 ? -25.634 -11.662 -48.215 1.00 79.25 308 GLU A N 1
ATOM 2409 C CA . GLU A 1 308 ? -25.234 -10.928 -47.016 1.00 79.25 308 GLU A CA 1
ATOM 2410 C C . GLU A 1 308 ? -23.818 -11.339 -46.581 1.00 79.25 308 GLU A C 1
ATOM 2412 O O . GLU A 1 308 ? -22.968 -10.488 -46.306 1.00 79.25 308 GLU A O 1
ATOM 2417 N N . ILE A 1 309 ? -23.500 -12.635 -46.683 1.00 79.19 309 ILE A N 1
ATOM 2418 C CA . ILE A 1 309 ? -22.139 -13.167 -46.526 1.00 79.19 309 ILE A CA 1
ATOM 2419 C C . ILE A 1 309 ? -21.175 -12.535 -47.549 1.00 79.19 309 ILE A C 1
ATOM 2421 O O . ILE A 1 309 ? -20.033 -12.212 -47.205 1.00 79.19 309 ILE A O 1
ATOM 2425 N N . GLU A 1 310 ? -21.593 -12.320 -48.801 1.00 88.31 310 GLU A N 1
ATOM 2426 C CA . GLU A 1 310 ? -20.747 -11.660 -49.802 1.00 88.31 310 GLU A CA 1
ATOM 2427 C C . GLU A 1 310 ? -20.574 -10.153 -49.537 1.00 88.31 310 GLU A C 1
ATOM 2429 O O . GLU A 1 310 ? -19.471 -9.620 -49.701 1.00 88.31 310 GLU A O 1
ATOM 2434 N N . GLN A 1 311 ? -21.614 -9.464 -49.050 1.00 85.50 311 GLN A N 1
ATOM 2435 C CA . GLN A 1 311 ? -21.496 -8.074 -48.593 1.00 85.50 311 GLN A CA 1
ATOM 2436 C C . GLN A 1 311 ? -20.523 -7.943 -47.411 1.00 85.50 311 GLN A C 1
ATOM 2438 O O . GLN A 1 311 ? -19.658 -7.064 -47.434 1.00 85.50 311 GLN A O 1
ATOM 2443 N N . LEU A 1 312 ? -20.575 -8.852 -46.433 1.00 78.06 312 LEU A N 1
ATOM 2444 C CA . LEU A 1 312 ? -19.629 -8.899 -45.310 1.00 78.06 312 LEU A CA 1
ATOM 2445 C C . LEU A 1 312 ? -18.185 -9.169 -45.773 1.00 78.06 312 LEU A C 1
ATOM 2447 O O . LEU A 1 312 ? -17.249 -8.520 -45.295 1.00 78.06 312 LEU A O 1
ATOM 2451 N N . LYS A 1 313 ? -17.980 -10.062 -46.753 1.00 90.38 313 LYS A N 1
ATOM 2452 C CA . LYS A 1 313 ? -16.663 -10.287 -47.383 1.00 90.38 313 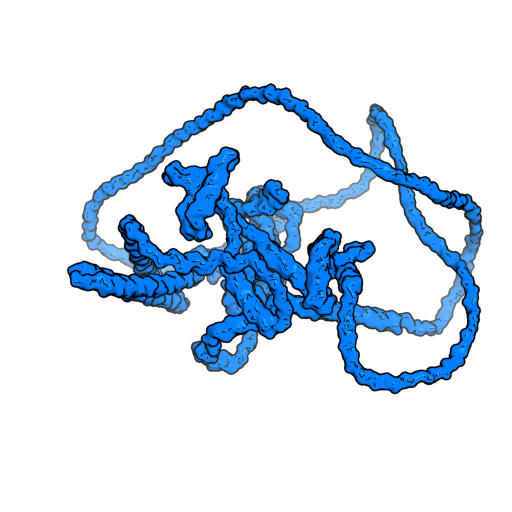LYS A CA 1
ATOM 2453 C C . LYS A 1 313 ? -16.143 -9.015 -48.070 1.00 90.38 313 LYS A C 1
ATOM 2455 O O . LYS A 1 313 ? -14.995 -8.630 -47.845 1.00 90.38 313 LYS A O 1
ATOM 2460 N N . LYS A 1 314 ? -16.986 -8.319 -48.843 1.00 90.81 314 LYS A N 1
ATOM 2461 C CA . LYS A 1 314 ? -16.649 -7.041 -49.504 1.00 90.81 314 LYS A CA 1
ATOM 2462 C C . LYS A 1 314 ? -16.344 -5.918 -48.500 1.00 90.81 314 LYS A C 1
ATOM 2464 O O . LYS A 1 314 ? -15.381 -5.175 -48.699 1.00 90.81 314 LYS A O 1
ATOM 2469 N N . ALA A 1 315 ? -17.092 -5.825 -47.400 1.00 86.50 315 ALA A N 1
ATOM 2470 C CA . ALA A 1 315 ? -16.850 -4.856 -46.331 1.00 86.50 315 ALA A CA 1
ATOM 2471 C C . ALA A 1 315 ? -15.491 -5.082 -45.639 1.00 86.50 315 ALA A C 1
ATOM 2473 O O . ALA A 1 315 ? -14.701 -4.144 -45.508 1.00 86.50 315 ALA A O 1
ATOM 2474 N N . ASN A 1 316 ? -15.176 -6.328 -45.272 1.00 78.94 316 ASN A N 1
ATOM 2475 C CA . ASN A 1 316 ? -13.897 -6.684 -44.647 1.00 78.94 316 ASN A CA 1
ATOM 2476 C C . ASN A 1 316 ? -12.698 -6.478 -45.589 1.00 78.94 316 ASN A C 1
ATOM 2478 O O . ASN A 1 316 ? -11.661 -5.958 -45.165 1.00 78.94 316 ASN A O 1
ATOM 2482 N N . ALA A 1 317 ? -12.837 -6.813 -46.877 1.00 88.19 317 ALA A N 1
ATOM 2483 C CA . ALA A 1 317 ? -11.804 -6.554 -47.881 1.00 88.19 317 ALA A CA 1
ATOM 2484 C C . ALA A 1 317 ? -11.490 -5.050 -47.998 1.00 88.19 317 ALA A C 1
ATOM 2486 O O . ALA A 1 317 ? -10.323 -4.655 -47.953 1.00 88.19 317 ALA A O 1
ATOM 2487 N N . LYS A 1 318 ? -12.527 -4.199 -48.055 1.00 89.38 318 LYS A N 1
ATOM 2488 C CA . LYS A 1 318 ? -12.368 -2.738 -48.075 1.00 89.38 318 LYS A CA 1
ATOM 2489 C C . LYS A 1 318 ? -11.670 -2.218 -46.814 1.00 89.38 318 LYS A C 1
ATOM 2491 O O . LYS A 1 318 ? -10.695 -1.481 -46.924 1.00 89.38 318 LYS A O 1
ATOM 2496 N N . LEU A 1 319 ? -12.117 -2.637 -45.628 1.00 83.56 319 LEU A N 1
ATOM 2497 C CA . LEU A 1 319 ? -11.543 -2.187 -44.354 1.00 83.56 319 LEU A CA 1
ATOM 2498 C C . LEU A 1 319 ? -10.061 -2.588 -44.201 1.00 83.56 319 LEU A C 1
ATOM 2500 O O . LEU A 1 319 ? -9.268 -1.856 -43.608 1.00 83.56 319 LEU A O 1
ATOM 2504 N N . THR A 1 320 ? -9.668 -3.719 -44.794 1.00 83.25 320 THR A N 1
ATOM 2505 C CA . THR A 1 320 ? -8.267 -4.165 -44.864 1.00 83.25 320 THR A CA 1
ATOM 2506 C C . THR A 1 320 ? -7.434 -3.285 -45.807 1.00 83.25 320 THR A C 1
ATOM 2508 O O . THR A 1 320 ? -6.319 -2.892 -45.456 1.00 83.25 320 THR A O 1
ATOM 2511 N N . ALA A 1 321 ? -7.979 -2.914 -46.970 1.00 89.62 321 ALA A N 1
ATOM 2512 C CA . ALA A 1 321 ? -7.321 -2.011 -47.918 1.00 89.62 321 ALA A CA 1
ATOM 2513 C C . ALA A 1 321 ? -7.155 -0.582 -47.359 1.00 89.62 321 ALA A C 1
ATOM 2515 O O . ALA A 1 321 ? -6.085 0.013 -47.502 1.00 89.62 321 ALA A O 1
ATOM 2516 N N . ASP A 1 322 ? -8.165 -0.057 -46.657 1.00 82.94 322 ASP A N 1
ATOM 2517 C CA . ASP A 1 322 ? -8.102 1.254 -45.994 1.00 82.94 322 ASP A CA 1
ATOM 2518 C C . ASP A 1 322 ? -7.008 1.283 -44.898 1.00 82.94 322 ASP A C 1
ATOM 2520 O O . ASP A 1 322 ? -6.286 2.275 -44.749 1.00 82.94 322 ASP A O 1
ATOM 2524 N N . LEU A 1 323 ? -6.806 0.172 -44.174 1.00 78.50 323 LEU A N 1
ATOM 2525 C CA . LEU A 1 323 ? -5.712 0.017 -43.202 1.00 78.50 323 LEU A CA 1
ATOM 2526 C C . LEU A 1 323 ? -4.322 -0.035 -43.860 1.00 78.50 323 LEU A C 1
ATOM 2528 O O . LEU A 1 323 ? -3.386 0.587 -43.347 1.00 78.50 323 LEU A O 1
ATOM 2532 N N . GLU A 1 324 ? -4.166 -0.720 -44.997 1.00 86.56 324 GLU A N 1
ATOM 2533 C CA . GLU A 1 324 ? -2.923 -0.670 -45.782 1.00 86.56 324 GLU A CA 1
ATOM 2534 C C . GLU A 1 324 ? -2.624 0.741 -46.306 1.00 86.56 324 GLU A C 1
ATOM 2536 O O . GLU A 1 324 ? -1.475 1.189 -46.249 1.00 86.56 324 GLU A O 1
ATOM 2541 N N . ALA A 1 325 ? -3.638 1.453 -46.804 1.00 83.12 325 ALA A N 1
ATOM 2542 C CA . ALA A 1 325 ? -3.485 2.807 -47.328 1.00 83.12 325 ALA A CA 1
ATOM 2543 C C . ALA A 1 325 ? -2.997 3.782 -46.243 1.00 83.12 325 ALA A C 1
ATOM 2545 O O . ALA A 1 325 ? -2.092 4.584 -46.488 1.00 83.12 325 ALA A O 1
ATOM 2546 N N . LEU A 1 326 ? -3.527 3.669 -45.019 1.00 73.00 326 LEU A N 1
ATOM 2547 C CA . LEU A 1 326 ? -3.055 4.431 -43.860 1.00 73.00 326 LEU A CA 1
ATOM 2548 C C . LEU A 1 326 ? -1.608 4.078 -43.475 1.00 73.00 326 LEU A C 1
ATOM 2550 O O . LEU A 1 326 ? -0.810 4.981 -43.230 1.00 73.00 326 LEU A O 1
ATOM 2554 N N . LEU A 1 327 ? -1.235 2.793 -43.480 1.00 70.69 327 LEU A N 1
ATOM 2555 C CA . LEU A 1 327 ? 0.139 2.360 -43.186 1.00 70.69 327 LEU A CA 1
ATOM 2556 C C . LEU A 1 327 ? 1.153 2.842 -44.235 1.00 70.69 327 LEU A C 1
ATOM 2558 O O . LEU A 1 327 ? 2.264 3.234 -43.877 1.00 70.69 327 LEU A O 1
ATOM 2562 N N . LYS A 1 328 ? 0.773 2.864 -45.517 1.00 77.88 328 LYS A N 1
ATOM 2563 C CA . LYS A 1 328 ? 1.599 3.419 -46.602 1.00 77.88 328 LYS A CA 1
ATOM 2564 C C . LYS A 1 328 ? 1.759 4.940 -46.458 1.00 77.88 328 LYS A C 1
ATOM 2566 O O . LYS A 1 328 ? 2.859 5.451 -46.664 1.00 77.88 328 LYS A O 1
ATOM 2571 N N . LYS A 1 329 ? 0.717 5.656 -46.019 1.00 71.62 329 LYS A N 1
ATOM 2572 C CA . LYS A 1 329 ? 0.729 7.120 -45.836 1.00 71.62 329 LYS A CA 1
ATOM 2573 C C . LYS A 1 329 ? 1.673 7.615 -44.728 1.00 71.62 329 LYS A C 1
ATOM 2575 O O . LYS A 1 329 ? 2.241 8.692 -44.871 1.00 71.62 329 LYS A O 1
ATOM 2580 N N . ASP A 1 330 ? 1.901 6.821 -43.681 1.00 56.22 330 ASP A N 1
ATOM 2581 C CA . ASP A 1 330 ? 2.853 7.141 -42.599 1.00 56.22 330 ASP A CA 1
ATOM 2582 C C . ASP A 1 330 ? 4.334 6.865 -42.974 1.00 56.22 330 ASP A C 1
ATOM 2584 O O . ASP A 1 330 ? 5.231 7.142 -42.176 1.00 56.22 330 ASP A O 1
ATOM 2588 N N . SER A 1 331 ? 4.624 6.320 -44.168 1.00 47.94 331 SER A N 1
ATOM 2589 C CA . SER A 1 331 ? 5.986 5.900 -44.559 1.00 47.94 331 SER A CA 1
ATOM 2590 C C . SER A 1 331 ? 6.848 6.981 -45.233 1.00 47.94 331 SER A C 1
ATOM 2592 O O . SER A 1 331 ? 8.073 6.857 -45.260 1.00 47.94 331 SER A O 1
ATOM 2594 N N . SER A 1 332 ? 6.251 8.068 -45.736 1.00 42.66 332 SER A N 1
ATOM 2595 C CA . SER A 1 332 ? 6.970 9.149 -46.427 1.00 42.66 332 SER A CA 1
ATOM 2596 C C . SER A 1 332 ? 7.528 10.200 -45.453 1.00 42.66 332 SER A C 1
ATOM 2598 O O . SER A 1 332 ? 6.942 11.268 -45.259 1.00 42.66 332 SER A O 1
ATOM 2600 N N . GLY A 1 333 ? 8.673 9.904 -44.836 1.00 47.88 333 GLY A N 1
ATOM 2601 C CA . GLY A 1 333 ? 9.456 10.900 -44.095 1.00 47.88 333 GLY A CA 1
ATOM 2602 C C . GLY A 1 333 ? 10.091 11.954 -45.024 1.00 47.88 333 GLY A C 1
ATOM 2603 O O . GLY A 1 333 ? 10.389 11.641 -46.178 1.00 47.88 333 GLY A O 1
ATOM 2604 N N . PRO A 1 334 ? 10.321 13.199 -44.559 1.00 47.00 334 PRO A N 1
ATOM 2605 C CA . PRO A 1 334 ? 10.961 14.234 -45.370 1.00 47.00 334 PRO A CA 1
ATOM 2606 C C . PRO A 1 334 ? 12.424 13.877 -45.676 1.00 47.00 334 PRO A C 1
ATOM 2608 O O . PRO A 1 334 ? 13.158 13.428 -44.796 1.00 47.00 334 PRO A O 1
ATOM 2611 N N . ALA A 1 335 ? 12.844 14.094 -46.924 1.00 40.12 335 ALA A N 1
ATOM 2612 C CA . ALA A 1 335 ? 14.166 13.706 -47.406 1.00 40.12 335 ALA A CA 1
ATOM 2613 C C . ALA A 1 335 ? 15.309 14.480 -46.721 1.00 40.12 335 ALA A C 1
ATOM 2615 O O . ALA A 1 335 ? 15.259 15.702 -46.566 1.00 40.12 335 ALA A O 1
ATOM 2616 N N . THR A 1 336 ? 16.372 13.761 -46.361 1.00 43.03 336 THR A N 1
ATOM 2617 C CA . THR A 1 336 ? 17.605 14.334 -45.808 1.00 43.03 336 THR A CA 1
ATOM 2618 C C . THR A 1 336 ? 18.406 15.037 -46.914 1.00 43.03 336 THR A C 1
ATOM 2620 O O . THR A 1 336 ? 18.690 14.400 -47.930 1.00 43.03 336 THR A O 1
ATOM 2623 N N . PRO A 1 337 ? 18.817 16.310 -46.758 1.00 40.88 337 PRO A N 1
ATOM 2624 C CA . PRO A 1 337 ? 19.678 16.970 -47.737 1.00 40.88 337 PRO A CA 1
ATOM 2625 C C . PRO A 1 337 ? 21.099 16.380 -47.730 1.00 40.88 337 PRO A C 1
ATOM 2627 O O . PRO A 1 337 ? 21.622 15.989 -46.686 1.00 40.88 337 PRO A O 1
ATOM 2630 N N . ALA A 1 338 ? 21.721 16.329 -48.910 1.00 45.06 338 ALA A N 1
ATOM 2631 C CA . ALA A 1 338 ? 23.043 15.742 -49.134 1.00 45.06 338 ALA A CA 1
ATOM 2632 C C . ALA A 1 338 ? 24.189 16.524 -48.443 1.00 45.06 338 ALA A C 1
ATOM 2634 O O . ALA A 1 338 ? 24.071 17.739 -48.243 1.00 45.06 338 ALA A O 1
ATOM 2635 N N . PRO A 1 339 ? 25.319 15.866 -48.102 1.00 45.59 339 PRO A N 1
ATOM 2636 C CA . PRO A 1 339 ? 26.466 16.528 -47.481 1.00 45.59 339 PRO A CA 1
ATOM 2637 C C . PRO A 1 339 ? 27.108 17.547 -48.433 1.00 45.59 339 PRO A C 1
ATOM 2639 O O . PRO A 1 339 ? 27.349 17.257 -49.604 1.00 45.59 339 PRO A O 1
ATOM 2642 N N . ARG A 1 340 ? 27.414 18.746 -47.922 1.00 38.53 340 ARG A N 1
ATOM 2643 C CA . ARG A 1 340 ? 28.035 19.829 -48.699 1.00 38.53 340 ARG A CA 1
ATOM 2644 C C . ARG A 1 340 ? 29.547 19.874 -48.457 1.00 38.53 340 ARG A C 1
ATOM 2646 O O . ARG A 1 340 ? 29.991 19.768 -47.319 1.00 38.53 340 ARG A O 1
ATOM 2653 N N . VAL A 1 341 ? 30.313 20.029 -49.536 1.00 42.03 341 VAL A N 1
ATOM 2654 C CA . VAL A 1 341 ? 31.787 19.996 -49.539 1.00 42.03 341 VAL A CA 1
ATOM 2655 C C . VAL A 1 341 ? 32.389 21.229 -48.849 1.00 42.03 341 VAL A C 1
ATOM 2657 O O . VAL A 1 341 ? 31.860 22.335 -48.963 1.00 42.03 341 VAL A O 1
ATOM 2660 N N . SER A 1 342 ? 33.506 21.029 -48.146 1.00 47.75 342 SER A N 1
ATOM 2661 C CA . SER A 1 342 ? 34.263 22.061 -47.426 1.00 47.75 342 SER A CA 1
ATOM 2662 C C . SER A 1 342 ? 34.980 23.049 -48.357 1.00 47.75 342 SER A C 1
ATOM 2664 O O . SER A 1 342 ? 35.640 22.637 -49.307 1.00 47.75 342 SER A O 1
ATOM 2666 N N . ALA A 1 343 ? 34.933 24.344 -48.028 1.00 37.12 343 ALA A N 1
ATOM 2667 C CA . ALA A 1 343 ? 35.720 25.416 -48.651 1.00 37.12 343 ALA A CA 1
ATOM 2668 C C . ALA A 1 343 ? 36.062 26.507 -47.598 1.00 37.12 343 ALA A C 1
ATOM 2670 O O . ALA A 1 343 ? 35.373 26.573 -46.575 1.00 37.12 343 ALA A O 1
ATOM 2671 N N . PRO A 1 344 ? 37.134 27.310 -47.773 1.00 44.53 344 PRO A N 1
ATOM 2672 C CA . PRO A 1 344 ? 37.828 27.958 -46.650 1.00 44.53 344 PRO A CA 1
ATOM 2673 C C . PRO A 1 344 ? 37.325 29.357 -46.243 1.00 44.53 344 PRO A C 1
ATOM 2675 O O . PRO A 1 344 ? 36.676 30.073 -47.003 1.00 44.53 344 PRO A O 1
ATOM 2678 N N . SER A 1 345 ? 37.702 29.762 -45.025 1.00 43.22 345 SER A N 1
ATOM 2679 C CA . SER A 1 345 ? 37.352 31.038 -44.385 1.00 43.22 345 SER A CA 1
ATOM 2680 C C . SER A 1 345 ? 38.097 32.264 -44.954 1.00 43.22 345 SER A C 1
ATOM 2682 O O . SER A 1 345 ? 39.320 32.209 -45.106 1.00 43.22 345 SER A O 1
ATOM 2684 N N . PRO A 1 346 ? 37.421 33.415 -45.149 1.00 44.81 346 PRO A N 1
ATOM 2685 C CA . PRO A 1 346 ? 38.058 34.723 -45.316 1.00 44.81 346 PRO A CA 1
ATOM 2686 C C . PRO A 1 346 ? 38.324 35.436 -43.968 1.00 44.81 346 PRO A C 1
ATOM 2688 O O . PRO A 1 346 ? 37.948 34.957 -42.899 1.00 44.81 346 PRO A O 1
ATOM 2691 N N . LYS A 1 347 ? 39.023 36.580 -44.023 1.00 35.97 347 LYS A N 1
ATOM 2692 C CA . LYS A 1 347 ? 39.620 37.294 -42.872 1.00 35.97 347 LYS A CA 1
ATOM 2693 C C . LYS A 1 347 ? 38.680 38.326 -42.217 1.00 35.97 347 LYS A C 1
ATOM 2695 O O . LYS A 1 347 ? 37.718 38.783 -42.826 1.00 35.97 347 LYS A O 1
ATOM 2700 N N . THR A 1 348 ? 39.013 38.728 -40.987 1.00 37.12 348 THR A N 1
ATOM 2701 C CA . THR A 1 348 ? 38.428 39.872 -40.254 1.00 37.12 348 THR A CA 1
ATOM 2702 C C . THR A 1 348 ? 38.873 41.229 -40.822 1.00 37.12 348 THR A C 1
ATOM 2704 O O . THR A 1 348 ? 39.831 41.288 -41.598 1.00 37.12 348 THR A O 1
ATOM 2707 N N . PRO A 1 349 ? 38.219 42.335 -40.406 1.00 48.66 349 PRO A N 1
ATOM 2708 C CA . PRO A 1 349 ? 39.007 43.360 -39.699 1.00 48.66 349 PRO A CA 1
ATOM 2709 C C . PRO A 1 349 ? 38.306 44.115 -38.536 1.00 48.66 349 PRO A C 1
ATOM 2711 O O . PRO A 1 349 ? 37.173 44.556 -38.658 1.00 48.66 349 PRO A O 1
ATOM 2714 N N . ALA A 1 350 ? 39.092 44.341 -37.470 1.00 35.59 350 ALA A N 1
ATOM 2715 C CA . ALA A 1 350 ? 39.248 45.563 -36.645 1.00 35.59 350 ALA A CA 1
ATOM 2716 C C . ALA A 1 350 ? 38.092 46.275 -35.871 1.00 35.59 350 ALA A C 1
ATOM 2718 O O . ALA A 1 350 ? 36.975 46.433 -36.339 1.00 35.59 350 ALA A O 1
ATOM 2719 N N . SER A 1 351 ? 38.506 46.889 -34.740 1.00 34.84 351 SER A N 1
ATOM 2720 C CA . SER A 1 351 ? 37.831 47.917 -33.899 1.00 34.84 351 SER A CA 1
ATOM 2721 C C . SER A 1 351 ? 36.609 47.500 -33.045 1.00 34.84 351 SER A C 1
ATOM 2723 O O . SER A 1 351 ? 35.772 46.737 -33.499 1.00 34.84 351 SER A O 1
ATOM 2725 N N . SER A 1 352 ? 36.420 47.977 -31.800 1.00 35.41 352 SER A N 1
ATOM 2726 C CA . SER A 1 352 ? 37.241 48.870 -30.944 1.00 35.41 352 SER A CA 1
ATOM 2727 C C . SER A 1 352 ? 37.081 48.579 -29.423 1.00 35.41 352 SER A C 1
ATOM 2729 O O . SER A 1 352 ? 36.229 47.807 -28.995 1.00 35.41 352 SER A O 1
ATOM 2731 N N . LYS A 1 353 ? 37.973 49.169 -28.608 1.00 40.41 353 LYS A N 1
ATOM 2732 C CA . LYS A 1 353 ? 38.062 49.154 -27.117 1.00 40.41 353 LYS A CA 1
ATOM 2733 C C . LYS A 1 353 ? 37.074 50.189 -26.483 1.00 40.41 353 LYS A C 1
ATOM 2735 O O . LYS A 1 353 ? 36.560 50.967 -27.285 1.00 40.41 353 LYS A O 1
ATOM 2740 N N . PRO A 1 354 ? 36.830 50.302 -25.133 1.00 52.00 354 PRO A N 1
ATOM 2741 C CA . PRO A 1 354 ? 37.832 50.142 -24.043 1.00 52.00 354 PRO A CA 1
ATOM 2742 C C . PRO A 1 354 ? 37.420 49.718 -22.586 1.00 52.00 354 PRO A C 1
ATOM 2744 O O . PRO A 1 354 ? 36.395 50.144 -22.081 1.00 52.00 354 PRO A O 1
ATOM 2747 N N . ASN A 1 355 ? 38.370 49.061 -21.873 1.00 35.09 355 ASN A N 1
ATOM 2748 C CA . ASN A 1 355 ? 38.744 49.185 -20.421 1.00 35.09 355 ASN A CA 1
ATOM 2749 C C . ASN A 1 355 ? 37.663 48.893 -19.316 1.00 35.09 355 ASN A C 1
ATOM 2751 O O . ASN A 1 355 ? 36.480 49.038 -19.563 1.00 35.09 355 ASN A O 1
ATOM 2755 N N . VAL A 1 356 ? 37.925 48.445 -18.068 1.00 32.16 356 VAL A N 1
ATOM 2756 C CA . VAL A 1 356 ? 39.025 48.660 -17.087 1.00 32.16 356 VAL A CA 1
ATOM 2757 C C . VAL A 1 356 ? 39.217 47.445 -16.123 1.00 32.16 356 VAL A C 1
ATOM 2759 O O . VAL A 1 356 ? 38.225 46.879 -15.690 1.00 32.16 356 VAL A O 1
ATOM 2762 N N . LYS A 1 357 ? 40.489 47.113 -15.787 1.00 36.56 357 LYS A N 1
ATOM 2763 C CA . LYS A 1 357 ? 41.129 46.477 -14.573 1.00 36.56 357 LYS A CA 1
ATOM 2764 C C . LYS A 1 357 ? 40.313 45.630 -13.541 1.00 36.56 357 LYS A C 1
ATOM 2766 O O . LYS A 1 357 ? 39.196 45.990 -13.215 1.00 36.56 357 LYS A O 1
ATOM 2771 N N . ALA A 1 358 ? 40.873 44.629 -12.823 1.00 35.22 358 ALA A N 1
ATOM 2772 C CA . ALA A 1 358 ? 42.169 43.899 -12.875 1.00 35.22 358 ALA A CA 1
ATOM 2773 C C . ALA A 1 358 ? 42.223 42.687 -11.882 1.00 35.22 358 ALA A C 1
ATOM 2775 O O . ALA A 1 358 ? 41.428 42.651 -10.950 1.00 35.22 358 ALA A O 1
ATOM 2776 N N . ALA A 1 359 ? 43.248 41.816 -12.035 1.00 34.00 359 ALA A N 1
ATOM 2777 C CA . ALA A 1 359 ? 43.811 40.828 -11.070 1.00 34.00 359 ALA A CA 1
ATOM 2778 C C . ALA A 1 359 ? 42.947 39.592 -10.653 1.00 34.00 359 ALA A C 1
ATOM 2780 O O . ALA A 1 359 ? 41.729 39.690 -10.640 1.00 34.00 359 ALA A O 1
ATOM 2781 N N . GLN A 1 360 ? 43.457 38.404 -10.247 1.00 34.12 360 GLN A N 1
ATOM 2782 C CA . GLN A 1 360 ? 44.755 37.672 -10.378 1.00 34.12 360 GLN A CA 1
ATOM 2783 C C . GLN A 1 360 ? 44.638 36.301 -9.627 1.00 34.12 360 GLN A C 1
ATOM 2785 O O . GLN A 1 360 ? 43.962 36.283 -8.605 1.00 34.12 360 GLN A O 1
ATOM 2790 N N . ALA A 1 361 ? 45.285 35.156 -9.932 1.00 33.06 361 ALA A N 1
ATOM 2791 C CA . ALA A 1 361 ? 45.728 34.478 -11.175 1.00 33.06 361 ALA A CA 1
ATOM 2792 C C . ALA A 1 361 ? 46.266 33.038 -10.847 1.00 33.06 361 ALA A C 1
ATOM 2794 O O . ALA A 1 361 ? 46.775 32.873 -9.747 1.00 33.06 361 ALA A O 1
ATOM 2795 N N . VAL A 1 362 ? 46.258 32.083 -11.812 1.00 35.69 362 VAL A N 1
ATOM 2796 C CA . VAL A 1 362 ? 47.167 30.880 -11.958 1.00 35.69 362 VAL A CA 1
ATOM 2797 C C . VAL A 1 362 ? 47.100 29.772 -10.850 1.00 35.69 362 VAL A C 1
ATOM 2799 O O . VAL A 1 362 ? 47.269 30.085 -9.682 1.00 35.69 362 VAL A O 1
ATOM 2802 N N . ALA A 1 363 ? 46.720 28.488 -11.069 1.00 40.03 363 ALA A N 1
ATOM 2803 C CA . ALA A 1 363 ? 47.236 27.365 -11.922 1.00 40.03 363 ALA A CA 1
ATOM 2804 C C . ALA A 1 363 ? 48.541 26.690 -11.375 1.00 40.03 363 ALA A C 1
ATOM 2806 O O . ALA A 1 363 ? 49.327 27.403 -10.767 1.00 40.03 363 ALA A O 1
ATOM 2807 N N . SER A 1 364 ? 48.890 25.387 -11.516 1.00 41.56 364 SER A N 1
ATOM 2808 C CA . SER A 1 364 ? 48.278 24.137 -12.069 1.00 41.56 364 SER A CA 1
ATOM 2809 C C . SER A 1 364 ? 49.128 22.873 -11.699 1.00 41.56 364 SER A C 1
ATOM 2811 O O . SER A 1 364 ? 50.317 23.057 -11.474 1.00 41.56 364 SER A O 1
ATOM 2813 N N . GLN A 1 365 ? 48.561 21.641 -11.780 1.00 35.53 365 GLN A N 1
ATOM 2814 C CA . GLN A 1 365 ? 49.215 20.314 -12.086 1.00 35.53 365 GLN A CA 1
ATOM 2815 C C . GLN A 1 365 ? 50.385 19.782 -11.187 1.00 35.53 365 GLN A C 1
ATOM 2817 O O . GLN A 1 365 ? 50.799 20.490 -10.278 1.00 35.53 365 GLN A O 1
ATOM 2822 N N . GLU A 1 366 ? 51.026 18.604 -11.393 1.00 44.94 366 GLU A N 1
ATOM 2823 C CA . GLU A 1 366 ? 50.642 17.149 -11.494 1.00 44.94 366 GLU A CA 1
ATOM 2824 C C . GLU A 1 366 ? 51.928 16.266 -11.277 1.00 44.94 366 GLU A C 1
ATOM 2826 O O . GLU A 1 366 ? 53.021 16.816 -11.388 1.00 44.94 366 GLU A O 1
ATOM 2831 N N . ASP A 1 367 ? 51.797 14.945 -11.005 1.00 35.84 367 ASP A N 1
ATOM 2832 C CA . ASP A 1 367 ? 52.852 13.872 -10.921 1.00 35.84 367 ASP A CA 1
ATOM 2833 C C . ASP A 1 367 ? 54.044 14.024 -9.920 1.00 35.84 367 ASP A C 1
ATOM 2835 O O . ASP A 1 367 ? 54.258 15.095 -9.357 1.00 35.84 367 ASP A O 1
ATOM 2839 N N . GLY A 1 368 ? 54.855 12.993 -9.579 1.00 32.78 368 GLY A N 1
ATOM 2840 C CA . GLY A 1 368 ? 54.816 11.527 -9.836 1.00 32.78 368 GLY A CA 1
ATOM 2841 C C . GLY A 1 368 ? 56.122 10.776 -9.411 1.00 32.78 368 GLY A C 1
ATOM 2842 O O . GLY A 1 368 ? 57.148 11.436 -9.287 1.00 32.78 368 GLY A O 1
ATOM 2843 N N . SER A 1 369 ? 56.058 9.440 -9.191 1.00 32.38 369 SER A N 1
ATOM 2844 C CA . SER A 1 369 ? 57.138 8.381 -9.192 1.00 32.38 369 SER A CA 1
ATOM 2845 C C . SER A 1 369 ? 58.503 8.606 -8.468 1.00 32.38 369 SER A C 1
ATOM 2847 O O . SER A 1 369 ? 59.239 9.510 -8.844 1.00 32.38 369 SER A O 1
ATOM 2849 N N . GLU A 1 370 ? 58.852 7.835 -7.412 1.00 34.09 370 GLU A N 1
ATOM 2850 C CA . GLU A 1 370 ? 59.813 6.669 -7.383 1.00 34.09 370 GLU A CA 1
ATOM 2851 C C . GLU A 1 370 ? 61.292 7.107 -7.103 1.00 34.09 370 GLU A C 1
ATOM 2853 O O . GLU A 1 370 ? 61.566 8.303 -7.162 1.00 34.09 370 GLU A O 1
ATOM 2858 N N . GLU A 1 371 ? 62.278 6.313 -6.633 1.00 34.50 371 GLU A N 1
ATOM 2859 C CA . GLU A 1 371 ? 62.539 4.846 -6.639 1.00 34.50 371 GLU A CA 1
ATOM 2860 C C . GLU A 1 371 ? 63.389 4.378 -5.390 1.00 34.50 371 GLU A C 1
ATOM 2862 O O . GLU A 1 371 ? 63.257 4.983 -4.325 1.00 34.50 371 GLU A O 1
ATOM 2867 N N . GLU A 1 372 ? 64.193 3.297 -5.489 1.00 36.84 372 GLU A N 1
ATOM 2868 C CA . GLU A 1 372 ? 64.873 2.482 -4.422 1.00 36.84 372 GLU A CA 1
ATOM 2869 C C . GLU A 1 372 ? 66.209 3.097 -3.848 1.00 36.84 372 GLU A C 1
ATOM 2871 O O . GLU A 1 372 ? 66.461 4.273 -4.100 1.00 36.84 372 GLU A O 1
ATOM 2876 N N . GLU A 1 373 ? 67.099 2.512 -3.004 1.00 33.25 373 GLU A N 1
ATOM 2877 C CA . GLU A 1 373 ? 67.550 1.128 -2.652 1.00 33.25 373 GLU A CA 1
ATOM 2878 C C . GLU A 1 373 ? 68.184 1.020 -1.218 1.00 33.25 373 GLU A C 1
ATOM 2880 O O . GLU A 1 373 ? 68.463 2.042 -0.590 1.00 33.25 373 GLU A O 1
ATOM 2885 N N . GLY A 1 374 ? 68.517 -0.211 -0.765 1.00 29.44 374 GLY A N 1
ATOM 2886 C CA . GLY A 1 374 ? 69.569 -0.535 0.243 1.00 29.44 374 GLY A CA 1
ATOM 2887 C C . GLY A 1 374 ? 69.160 -0.589 1.736 1.00 29.44 374 GLY A C 1
ATOM 2888 O O . GLY A 1 374 ? 68.249 0.120 2.153 1.00 29.44 374 GLY A O 1
ATOM 2889 N N . GLU A 1 375 ? 69.783 -1.386 2.623 1.00 32.59 375 GLU A N 1
ATOM 2890 C CA . GLU A 1 375 ? 70.853 -2.411 2.499 1.00 32.59 375 GLU A CA 1
ATOM 2891 C C . GLU A 1 375 ? 70.716 -3.461 3.653 1.00 32.59 375 GLU A C 1
ATOM 2893 O O . GLU A 1 375 ? 69.768 -3.395 4.439 1.00 32.59 375 GLU A O 1
ATOM 2898 N N . GLU A 1 376 ? 71.598 -4.464 3.724 1.00 32.62 376 GLU A N 1
ATOM 2899 C CA . GLU A 1 376 ? 71.410 -5.781 4.376 1.00 32.62 376 GLU A CA 1
ATOM 2900 C C . GLU A 1 376 ? 71.888 -5.905 5.846 1.00 32.62 376 GLU A C 1
ATOM 2902 O O . GLU A 1 376 ? 72.680 -5.101 6.339 1.00 32.62 376 GLU A O 1
ATOM 2907 N N . THR A 1 377 ? 71.477 -6.984 6.537 1.00 30.25 377 THR A N 1
ATOM 2908 C CA . THR A 1 377 ? 72.337 -7.776 7.459 1.00 30.25 377 THR A CA 1
ATOM 2909 C C . THR A 1 377 ? 71.688 -9.128 7.824 1.00 30.25 377 THR A C 1
ATOM 2911 O O . THR A 1 377 ? 70.465 -9.212 7.937 1.00 30.25 377 THR A O 1
ATOM 2914 N N . GLU A 1 378 ? 72.498 -10.179 8.009 1.00 37.19 378 GLU A N 1
ATOM 2915 C CA . GLU A 1 378 ? 72.076 -11.578 8.257 1.00 37.19 378 GLU A CA 1
ATOM 2916 C C . GLU A 1 378 ? 72.554 -12.124 9.635 1.00 37.19 378 GLU A C 1
ATOM 2918 O O . GLU A 1 378 ? 73.196 -11.398 10.395 1.00 37.19 378 GLU A O 1
ATOM 2923 N N . ASN A 1 379 ? 72.295 -13.423 9.887 1.00 32.81 379 ASN A N 1
ATOM 2924 C CA . ASN A 1 379 ? 72.891 -14.322 10.907 1.00 32.81 379 ASN A CA 1
ATOM 2925 C C . ASN A 1 379 ? 72.458 -14.133 12.392 1.00 32.81 379 ASN A C 1
ATOM 2927 O O . ASN A 1 379 ? 72.155 -13.025 12.821 1.00 32.81 379 ASN A O 1
ATOM 2931 N N . GLU A 1 380 ? 72.401 -15.163 13.259 1.00 36.12 380 GLU A N 1
ATOM 2932 C CA . GLU A 1 380 ? 72.442 -16.644 13.111 1.00 36.12 380 GLU A CA 1
ATOM 2933 C C . GLU A 1 380 ? 71.911 -17.341 14.397 1.00 36.12 380 GLU A C 1
ATOM 2935 O O . GLU A 1 380 ? 71.928 -16.716 15.454 1.00 36.12 380 GLU A O 1
ATOM 2940 N N . GLU A 1 381 ? 71.536 -18.634 14.300 1.00 34.97 381 GLU A N 1
ATOM 2941 C CA . GLU A 1 381 ? 71.419 -19.637 15.404 1.00 34.97 381 GLU A CA 1
ATOM 2942 C C . GLU A 1 381 ? 70.458 -19.321 16.597 1.00 34.97 381 GLU A C 1
ATOM 2944 O O . GLU A 1 381 ? 69.901 -18.234 16.702 1.00 34.97 381 GLU A O 1
ATOM 2949 N N . GLY A 1 382 ? 70.100 -20.235 17.519 1.00 34.94 382 GLY A N 1
ATOM 2950 C CA . GLY A 1 382 ? 70.312 -21.691 17.674 1.00 34.94 382 GLY A CA 1
ATOM 2951 C C . GLY A 1 382 ? 69.792 -22.185 19.052 1.00 34.94 382 GLY A C 1
ATOM 2952 O O . GLY A 1 382 ? 69.517 -21.350 19.908 1.00 34.94 382 GLY A O 1
ATOM 2953 N N . SER A 1 383 ? 69.705 -23.514 19.277 1.00 36.59 383 SER A N 1
ATOM 2954 C CA . SER A 1 383 ? 69.164 -24.191 20.498 1.00 36.59 383 SER A CA 1
ATOM 2955 C C . SER A 1 383 ? 67.639 -23.999 20.723 1.00 36.59 383 SER A C 1
ATOM 2957 O O . SER A 1 383 ? 67.082 -22.956 20.396 1.00 36.59 383 SER A O 1
ATOM 2959 N N . GLU A 1 384 ? 66.803 -24.969 21.133 1.00 40.91 384 GLU A N 1
ATOM 2960 C CA . GLU A 1 384 ? 66.918 -26.253 21.870 1.00 40.91 384 GLU A CA 1
ATOM 2961 C C . GLU A 1 384 ? 67.298 -26.162 23.356 1.00 40.91 384 GLU A C 1
ATOM 2963 O O . GLU A 1 384 ? 68.478 -26.136 23.684 1.00 40.91 384 GLU A O 1
ATOM 2968 N N . GLU A 1 385 ? 66.300 -26.241 24.245 1.00 39.91 385 GLU A N 1
ATOM 2969 C CA . GLU A 1 385 ? 66.278 -27.237 25.334 1.00 39.91 385 GLU A CA 1
ATOM 2970 C C . GLU A 1 385 ? 64.850 -27.421 25.895 1.00 39.91 385 GLU A C 1
ATOM 2972 O O . GLU A 1 385 ? 63.908 -26.761 25.445 1.00 39.91 385 GLU A O 1
ATOM 2977 N N . SER A 1 386 ? 64.662 -28.384 26.803 1.00 42.34 386 SER A N 1
ATOM 2978 C CA . SER A 1 386 ? 63.349 -28.882 27.237 1.00 42.34 386 SER A CA 1
ATOM 2979 C C . SER A 1 386 ? 63.261 -29.085 28.748 1.00 42.34 386 SER A C 1
ATOM 2981 O O . SER A 1 386 ? 64.115 -29.771 29.305 1.00 42.34 386 SER A O 1
ATOM 2983 N N . GLU A 1 387 ? 62.164 -28.653 29.373 1.00 45.56 387 GLU A N 1
ATOM 2984 C CA . GLU A 1 387 ? 61.772 -29.112 30.712 1.00 45.56 387 GLU A CA 1
ATOM 2985 C C . GLU A 1 387 ? 60.302 -29.552 30.741 1.00 45.56 387 GLU A C 1
ATOM 2987 O O . GLU A 1 387 ? 59.468 -29.091 29.957 1.00 45.56 387 GLU A O 1
ATOM 2992 N N . GLN A 1 388 ? 60.010 -30.506 31.625 1.00 43.94 388 GLN A N 1
ATOM 2993 C CA . GLN A 1 388 ? 58.682 -31.065 31.868 1.00 43.94 388 GLN A CA 1
ATOM 2994 C C . GLN A 1 388 ? 58.146 -30.485 33.180 1.00 43.94 388 GLN A C 1
ATOM 2996 O O . GLN A 1 388 ? 58.839 -30.564 34.188 1.00 43.94 388 GLN A O 1
ATOM 3001 N N . GLU A 1 389 ? 56.903 -30.006 33.202 1.00 45.75 389 GLU A N 1
ATOM 3002 C CA . GLU A 1 389 ? 56.170 -29.757 34.451 1.00 45.75 389 GLU A CA 1
ATOM 3003 C C . GLU A 1 389 ? 54.749 -30.337 34.375 1.00 45.75 389 GLU A C 1
ATOM 3005 O O . GLU A 1 389 ? 54.272 -30.729 33.305 1.00 45.75 389 GLU A O 1
ATOM 3010 N N . GLU A 1 390 ? 54.136 -30.536 35.541 1.00 43.41 390 GLU A N 1
ATOM 3011 C CA . GLU A 1 390 ? 53.256 -31.686 35.769 1.00 43.41 390 GLU A CA 1
ATOM 3012 C C . GLU A 1 390 ? 51.777 -31.477 35.398 1.00 43.41 390 GLU A C 1
ATOM 3014 O O . GLU A 1 390 ? 51.203 -30.394 35.505 1.00 43.41 390 GLU A O 1
ATOM 3019 N N . ASN A 1 391 ? 51.134 -32.573 34.981 1.00 43.75 391 ASN A N 1
ATOM 3020 C CA . ASN A 1 391 ? 49.729 -32.616 34.577 1.00 43.75 391 ASN A CA 1
ATOM 3021 C C . ASN A 1 391 ? 48.818 -33.025 35.752 1.00 43.75 391 ASN A C 1
ATOM 3023 O O . ASN A 1 391 ? 48.402 -34.182 35.836 1.00 43.75 391 ASN A O 1
ATOM 3027 N N . GLU A 1 392 ? 48.487 -32.089 36.647 1.00 49.25 392 GLU A N 1
ATOM 3028 C CA . GLU A 1 392 ? 47.392 -32.287 37.611 1.00 49.25 392 GLU A CA 1
ATOM 3029 C C . GLU A 1 392 ? 46.022 -32.041 36.950 1.00 49.25 392 GLU A C 1
ATOM 3031 O O . GLU A 1 392 ? 45.586 -30.904 36.750 1.00 49.25 392 GLU A O 1
ATOM 3036 N N . GLU A 1 393 ? 45.302 -33.124 36.644 1.00 46.78 393 GLU A N 1
ATOM 3037 C CA . GLU A 1 393 ? 43.921 -33.075 36.145 1.00 46.78 393 GLU A CA 1
ATOM 3038 C C . GLU A 1 393 ? 42.925 -32.676 37.251 1.00 46.78 393 GLU A C 1
ATOM 3040 O O . GLU A 1 393 ? 42.213 -33.507 37.820 1.00 46.78 393 GLU A O 1
ATOM 3045 N N . VAL A 1 394 ? 42.829 -31.378 37.551 1.00 51.72 394 VAL A N 1
ATOM 3046 C CA . VAL A 1 394 ? 41.763 -30.851 38.419 1.00 51.72 394 VAL A CA 1
ATOM 3047 C C . VAL A 1 394 ? 40.416 -30.928 37.675 1.00 51.72 394 VAL A C 1
ATOM 3049 O O . VAL A 1 394 ? 40.271 -30.310 36.616 1.00 51.72 394 VAL A O 1
ATOM 3052 N N . PRO A 1 395 ? 39.400 -31.652 38.193 1.00 56.31 395 PRO A N 1
ATOM 3053 C CA . PRO A 1 395 ? 38.155 -31.891 37.466 1.00 56.31 395 PRO A CA 1
ATOM 3054 C C . PRO A 1 395 ? 37.372 -30.595 37.214 1.00 56.31 395 PRO A C 1
ATOM 3056 O O . PRO A 1 395 ? 37.123 -29.794 38.118 1.00 56.31 395 PRO A O 1
ATOM 3059 N N . GLY A 1 396 ? 36.975 -30.402 35.954 1.00 53.53 396 GLY A N 1
ATOM 3060 C CA . GLY A 1 396 ? 36.490 -29.126 35.435 1.00 53.53 396 GLY A CA 1
ATOM 3061 C C . GLY A 1 396 ? 35.231 -28.588 36.118 1.00 53.53 396 GLY A C 1
ATOM 3062 O O . GLY A 1 396 ? 34.122 -29.054 35.869 1.00 53.53 396 GLY A O 1
ATOM 3063 N N . THR A 1 397 ? 35.395 -27.514 36.890 1.00 55.81 397 THR A N 1
ATOM 3064 C CA . THR A 1 397 ? 34.306 -26.571 37.171 1.00 55.81 397 THR A CA 1
ATOM 3065 C C . THR A 1 397 ? 34.273 -25.544 36.041 1.00 55.81 397 THR A C 1
ATOM 3067 O O . THR A 1 397 ? 35.197 -24.739 35.925 1.00 55.81 397 THR A O 1
ATOM 3070 N N . GLU A 1 398 ? 33.229 -25.546 35.206 1.00 60.50 398 GLU A N 1
ATOM 3071 C CA . GLU A 1 398 ? 33.051 -24.527 34.161 1.00 60.50 398 GLU A CA 1
ATOM 3072 C C . GLU A 1 398 ? 32.766 -23.151 34.785 1.00 60.50 398 GLU A C 1
ATOM 3074 O O . GLU A 1 398 ? 31.619 -22.732 34.960 1.00 60.50 398 GLU A O 1
ATOM 3079 N N . VAL A 1 399 ? 33.828 -22.412 35.118 1.00 58.06 399 VAL A N 1
ATOM 3080 C CA . VAL A 1 399 ? 33.728 -21.014 35.549 1.00 58.06 399 VAL A CA 1
ATOM 3081 C C . VAL A 1 399 ? 33.360 -20.158 34.337 1.00 58.06 399 VAL A C 1
ATOM 3083 O O . VAL A 1 399 ? 34.216 -19.580 33.662 1.00 58.06 399 VAL A O 1
ATOM 3086 N N . SER A 1 400 ? 32.053 -20.075 34.074 1.00 65.31 400 SER A N 1
ATOM 3087 C CA . SER A 1 400 ? 31.420 -19.155 33.125 1.00 65.31 400 SER A CA 1
ATOM 3088 C C . SER A 1 400 ? 31.685 -17.705 33.545 1.00 65.31 400 SER A C 1
ATOM 3090 O O . SER A 1 400 ? 30.846 -17.034 34.150 1.00 65.31 400 SER A O 1
ATOM 3092 N N . SER A 1 401 ? 32.887 -17.223 33.238 1.00 83.38 401 SER A N 1
ATOM 3093 C CA . SER A 1 401 ? 33.353 -15.879 33.558 1.00 83.38 401 SER A CA 1
ATOM 3094 C C . SER A 1 401 ? 32.588 -14.847 32.730 1.00 83.38 401 SER A C 1
ATOM 3096 O O . SER A 1 401 ? 32.894 -14.587 31.564 1.00 83.38 401 SER A O 1
ATOM 3098 N N . GLU A 1 402 ? 31.558 -14.251 33.340 1.00 90.00 402 GLU A N 1
ATOM 3099 C CA . GLU A 1 402 ? 30.800 -13.178 32.703 1.00 90.00 402 GLU A CA 1
ATOM 3100 C C . GLU A 1 402 ? 31.743 -12.053 32.238 1.00 90.00 402 GLU A C 1
ATOM 3102 O O . GLU A 1 402 ? 32.591 -11.585 33.008 1.00 90.00 402 GLU A O 1
ATOM 3107 N N . PRO A 1 403 ? 31.615 -11.573 30.987 1.00 93.06 403 PRO A N 1
ATOM 3108 C CA . PRO A 1 403 ? 32.489 -10.526 30.484 1.00 93.06 403 PRO A CA 1
ATOM 3109 C C . PRO A 1 403 ? 32.281 -9.248 31.301 1.00 93.06 403 PRO A C 1
ATOM 3111 O O . PRO A 1 403 ? 31.164 -8.748 31.393 1.00 93.06 403 PRO A O 1
ATOM 3114 N N . THR A 1 404 ? 33.355 -8.684 31.858 1.00 96.69 404 THR A N 1
ATOM 3115 C CA . THR A 1 404 ? 33.291 -7.472 32.697 1.00 96.69 404 THR A CA 1
ATOM 3116 C C . THR A 1 404 ? 32.581 -6.310 31.990 1.00 96.69 404 THR A C 1
ATOM 3118 O O . THR A 1 404 ? 32.623 -6.199 30.763 1.00 96.69 404 THR A O 1
ATOM 3121 N N . GLU A 1 405 ? 31.958 -5.383 32.728 1.00 96.00 405 GLU A N 1
ATOM 3122 C CA . GLU A 1 405 ? 31.202 -4.275 32.111 1.00 96.00 405 GLU A CA 1
ATOM 3123 C C . GLU A 1 405 ? 32.031 -3.433 31.121 1.00 96.00 405 GLU A C 1
ATOM 3125 O O . GLU A 1 405 ? 31.500 -2.930 30.126 1.00 96.00 405 GLU A O 1
ATOM 3130 N N . ALA A 1 406 ? 33.342 -3.310 31.348 1.00 96.19 406 ALA A N 1
ATOM 3131 C CA . ALA A 1 406 ? 34.270 -2.682 30.412 1.00 96.19 406 ALA A CA 1
ATOM 3132 C C . ALA A 1 406 ? 34.390 -3.477 29.095 1.00 96.19 406 ALA A C 1
ATOM 3134 O O . ALA A 1 406 ? 34.369 -2.889 28.012 1.00 96.19 406 ALA A O 1
ATOM 3135 N N . ALA A 1 407 ? 34.444 -4.812 29.158 1.00 97.19 407 ALA A N 1
ATOM 3136 C CA . ALA A 1 407 ? 34.395 -5.683 27.986 1.00 97.19 407 ALA A CA 1
ATOM 3137 C C . ALA A 1 407 ? 33.028 -5.619 27.276 1.00 97.19 407 ALA A C 1
ATOM 3139 O O . ALA A 1 407 ? 33.001 -5.466 26.051 1.00 97.19 407 ALA A O 1
ATOM 3140 N N . LYS A 1 408 ? 31.906 -5.636 28.020 1.00 97.81 408 LYS A N 1
ATOM 3141 C CA . LYS A 1 408 ? 30.537 -5.449 27.485 1.00 97.81 408 LYS A CA 1
ATOM 3142 C C . LYS A 1 408 ? 30.434 -4.142 26.678 1.00 97.81 408 LYS A C 1
ATOM 3144 O O . LYS A 1 408 ? 30.028 -4.143 25.513 1.00 97.81 408 LYS A O 1
ATOM 3149 N N . ASN A 1 409 ? 30.898 -3.030 27.254 1.00 97.50 409 ASN A N 1
ATOM 3150 C CA . ASN A 1 409 ? 30.917 -1.719 26.597 1.00 97.50 409 ASN A CA 1
ATOM 3151 C C . ASN A 1 409 ? 31.881 -1.651 25.396 1.00 97.50 409 ASN A C 1
ATOM 3153 O O . ASN A 1 409 ? 31.538 -1.060 24.370 1.00 97.50 409 ASN A O 1
ATOM 3157 N N . ASN A 1 410 ? 33.057 -2.285 25.470 1.00 97.94 410 ASN A N 1
ATOM 3158 C CA . ASN A 1 410 ? 34.002 -2.343 24.350 1.00 97.94 410 ASN A CA 1
ATOM 3159 C C . ASN A 1 410 ? 33.479 -3.180 23.167 1.00 97.94 410 ASN A C 1
ATOM 3161 O O . ASN A 1 410 ? 33.712 -2.805 22.015 1.00 97.94 410 ASN A O 1
ATOM 3165 N N . ARG A 1 411 ? 32.724 -4.263 23.417 1.00 97.94 411 ARG A N 1
ATOM 3166 C CA . ARG A 1 411 ? 32.010 -5.018 22.366 1.00 97.94 411 ARG A CA 1
ATOM 3167 C C . ARG A 1 411 ? 30.996 -4.121 21.647 1.00 97.94 411 ARG A C 1
ATOM 3169 O O . ARG A 1 411 ? 31.054 -4.009 20.422 1.00 97.94 411 ARG A O 1
ATOM 3176 N N . LEU A 1 412 ? 30.147 -3.406 22.394 1.00 98.25 412 LEU A N 1
ATOM 3177 C CA . LEU A 1 412 ? 29.178 -2.458 21.824 1.00 98.25 412 LEU A CA 1
ATOM 3178 C C . LEU A 1 412 ? 29.863 -1.320 21.044 1.00 98.25 412 LEU A C 1
ATOM 3180 O O . LEU A 1 412 ? 29.429 -0.986 19.941 1.00 98.25 412 LEU A O 1
ATOM 3184 N N . ARG A 1 413 ? 30.964 -0.755 21.565 1.00 98.25 413 ARG A N 1
ATOM 3185 C CA . ARG A 1 413 ? 31.761 0.272 20.867 1.00 98.25 413 ARG A CA 1
ATOM 3186 C C . ARG A 1 413 ? 32.263 -0.231 19.513 1.00 98.25 413 ARG A C 1
ATOM 3188 O O . ARG A 1 413 ? 31.985 0.410 18.506 1.00 98.25 413 ARG A O 1
ATOM 3195 N N . ARG A 1 414 ? 32.927 -1.393 19.460 1.00 97.81 414 ARG A N 1
ATOM 3196 C CA . ARG A 1 414 ? 33.444 -1.981 18.203 1.00 97.81 414 ARG A CA 1
ATOM 3197 C C . ARG A 1 414 ? 32.347 -2.205 17.152 1.00 97.81 414 ARG A C 1
ATOM 3199 O O . ARG A 1 414 ? 32.641 -2.190 15.956 1.00 97.81 414 ARG A O 1
ATOM 3206 N N . LEU A 1 415 ? 31.101 -2.414 17.584 1.00 97.81 415 LEU A N 1
ATOM 3207 C CA . LEU A 1 415 ? 29.941 -2.623 16.718 1.00 97.81 415 LEU A CA 1
ATOM 3208 C C . LEU A 1 415 ? 29.341 -1.304 16.195 1.00 97.81 415 LEU A C 1
ATOM 3210 O O . LEU A 1 415 ? 29.034 -1.192 15.006 1.00 97.81 415 LEU A O 1
ATOM 3214 N N . CYS A 1 416 ? 29.194 -0.306 17.070 1.00 98.00 416 CYS A N 1
ATOM 3215 C CA . CYS A 1 416 ? 28.521 0.957 16.761 1.00 98.00 416 CYS A CA 1
ATOM 3216 C C . CYS A 1 416 ? 29.446 2.059 16.222 1.00 98.00 416 CYS A C 1
ATOM 3218 O O . CYS A 1 416 ? 28.969 2.956 15.530 1.00 98.00 416 CYS A O 1
ATOM 3220 N N . GLU A 1 417 ? 30.744 2.031 16.517 1.00 97.69 417 GLU A N 1
ATOM 3221 C CA . GLU A 1 417 ? 31.693 3.071 16.110 1.00 97.69 417 GLU A CA 1
ATOM 3222 C C . GLU A 1 417 ? 31.920 3.093 14.586 1.00 97.69 417 GLU A C 1
ATOM 3224 O O . GLU A 1 417 ? 31.970 2.064 13.905 1.00 97.69 417 GLU A O 1
ATOM 3229 N N . LYS A 1 418 ? 32.037 4.302 14.026 1.00 97.81 418 LYS A N 1
ATOM 3230 C CA . LYS A 1 418 ? 32.225 4.520 12.589 1.00 97.81 418 LYS A CA 1
ATOM 3231 C C . LYS A 1 418 ? 33.695 4.313 12.230 1.00 97.81 418 LYS A C 1
ATOM 3233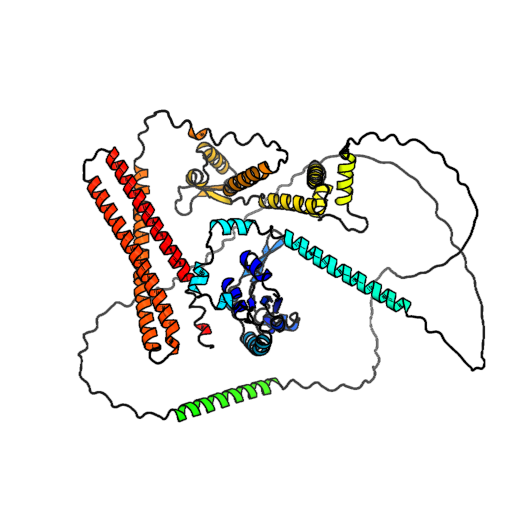 O O . LYS A 1 418 ? 34.555 5.020 12.746 1.00 97.81 418 LYS A O 1
ATOM 3238 N N . LYS A 1 419 ? 33.990 3.357 11.344 1.00 97.00 419 LYS A N 1
ATOM 3239 C CA . LYS A 1 419 ? 35.374 3.061 10.938 1.00 97.00 419 LYS A CA 1
ATOM 3240 C C . LYS A 1 419 ? 35.956 4.225 10.112 1.00 97.00 419 LYS A C 1
ATOM 3242 O O . LYS A 1 419 ? 35.185 4.903 9.428 1.00 97.00 419 LYS A O 1
ATOM 3247 N N . PRO A 1 420 ? 37.292 4.419 10.081 1.00 95.19 420 PRO A N 1
ATOM 3248 C CA . PRO A 1 420 ? 37.936 5.472 9.281 1.00 95.19 420 PRO A CA 1
ATOM 3249 C C . PRO A 1 420 ? 37.558 5.457 7.790 1.00 95.19 420 PRO A C 1
ATOM 3251 O O . PRO A 1 420 ? 37.452 6.506 7.167 1.00 95.19 420 PRO A O 1
ATOM 3254 N N . SER A 1 421 ? 37.235 4.283 7.235 1.00 94.19 421 SER A N 1
ATOM 3255 C CA . SER A 1 421 ? 36.702 4.107 5.873 1.00 94.19 421 SER A CA 1
ATOM 3256 C C . SER A 1 421 ? 35.261 4.613 5.667 1.00 94.19 421 SER A C 1
ATOM 3258 O O . SER A 1 421 ? 34.626 4.300 4.660 1.00 94.19 421 SER A O 1
ATOM 3260 N N . GLY A 1 422 ? 34.687 5.322 6.643 1.00 94.44 422 GLY A N 1
ATOM 3261 C CA . GLY A 1 422 ? 33.318 5.841 6.638 1.00 94.44 422 GLY A CA 1
ATOM 3262 C C . GLY A 1 422 ? 32.219 4.784 6.800 1.00 94.44 422 GLY A C 1
ATOM 3263 O O . GLY A 1 422 ? 31.066 5.150 7.031 1.00 94.44 422 GLY A O 1
ATOM 3264 N N . ARG A 1 423 ? 32.551 3.488 6.706 1.00 95.06 423 ARG A N 1
ATOM 3265 C CA . ARG A 1 423 ? 31.612 2.366 6.851 1.00 95.06 423 ARG A CA 1
ATOM 3266 C C . ARG A 1 423 ? 31.290 2.087 8.325 1.00 95.06 423 ARG A C 1
ATOM 3268 O O . ARG A 1 423 ? 32.125 2.261 9.212 1.00 95.06 423 ARG A O 1
ATOM 3275 N N . MET A 1 424 ? 30.073 1.611 8.573 1.00 96.62 424 MET A N 1
ATOM 3276 C CA . MET A 1 424 ? 29.526 1.292 9.899 1.00 96.62 424 MET A CA 1
ATOM 3277 C C . MET A 1 424 ? 28.987 -0.141 9.892 1.00 96.62 424 MET A C 1
ATOM 3279 O O . MET A 1 424 ? 28.553 -0.616 8.843 1.00 96.62 424 MET A O 1
ATOM 3283 N N . GLN A 1 425 ? 29.041 -0.844 11.029 1.00 97.38 425 GLN A N 1
ATOM 3284 C CA . GLN A 1 425 ? 28.571 -2.239 11.101 1.00 97.38 425 GLN A CA 1
ATOM 3285 C C . GLN A 1 425 ? 27.063 -2.339 11.374 1.00 97.38 425 GLN A C 1
ATOM 3287 O O . GLN A 1 425 ? 26.421 -3.300 10.951 1.00 97.38 425 GLN A O 1
ATOM 3292 N N . VAL A 1 426 ? 26.509 -1.341 12.067 1.00 98.06 426 VAL A N 1
ATOM 3293 C CA . VAL A 1 426 ? 25.079 -1.184 12.364 1.00 98.06 426 VAL A CA 1
ATOM 3294 C C . VAL A 1 426 ? 24.455 -0.084 11.491 1.00 98.06 426 VAL A C 1
ATOM 3296 O O . VAL A 1 426 ? 25.175 0.806 11.027 1.00 98.06 426 VAL A O 1
ATOM 3299 N N . PRO A 1 427 ? 23.124 -0.089 11.288 1.00 98.12 427 PRO A N 1
ATOM 3300 C CA . PRO A 1 427 ? 22.410 1.036 10.690 1.00 98.12 427 PRO A CA 1
ATOM 3301 C C . PRO A 1 427 ? 22.679 2.356 11.426 1.00 98.12 427 PRO A C 1
ATOM 3303 O O . PRO A 1 427 ? 22.812 2.373 12.652 1.00 98.12 427 PRO A O 1
ATOM 3306 N N . GLN A 1 428 ? 22.679 3.470 10.680 1.00 97.56 428 GLN A N 1
ATOM 3307 C CA . GLN A 1 428 ? 22.874 4.832 11.209 1.00 97.56 428 GLN A CA 1
ATOM 3308 C C . GLN A 1 428 ? 22.009 5.099 12.450 1.00 97.56 428 GLN A C 1
ATOM 3310 O O . GLN A 1 428 ? 22.485 5.610 13.452 1.00 97.56 428 GLN A O 1
ATOM 3315 N N . GLU A 1 429 ? 20.766 4.626 12.415 1.00 96.56 429 GLU A N 1
ATOM 3316 C CA . GLU A 1 429 ? 19.778 4.776 13.478 1.00 96.56 429 GLU A CA 1
ATOM 3317 C C . GLU A 1 429 ? 20.165 4.182 14.841 1.00 96.56 429 GLU A C 1
ATOM 3319 O O . GLU A 1 429 ? 19.660 4.662 15.852 1.00 96.56 429 GLU A O 1
ATOM 3324 N N . ILE A 1 430 ? 21.017 3.150 14.879 1.00 97.94 430 ILE A N 1
ATOM 3325 C CA . ILE A 1 430 ? 21.525 2.543 16.123 1.00 97.94 430 ILE A CA 1
ATOM 3326 C C . ILE A 1 430 ? 22.790 3.278 16.580 1.00 97.94 430 ILE A C 1
ATOM 3328 O O . ILE A 1 430 ? 22.972 3.534 17.770 1.00 97.94 430 ILE A O 1
ATOM 3332 N N . HIS A 1 431 ? 23.635 3.680 15.626 1.00 98.12 431 HIS A N 1
ATOM 3333 C CA . HIS A 1 431 ? 24.796 4.525 15.890 1.00 98.12 431 HIS A CA 1
ATOM 3334 C C . HIS A 1 431 ? 24.399 5.874 16.499 1.00 98.12 431 HIS A C 1
ATOM 3336 O O . HIS A 1 431 ? 25.043 6.295 17.449 1.00 98.12 431 HIS A O 1
ATOM 3342 N N . ASP A 1 432 ? 23.335 6.522 16.019 1.00 97.25 432 ASP A N 1
ATOM 3343 C CA . ASP A 1 432 ? 22.874 7.815 16.543 1.00 97.25 432 ASP A CA 1
ATOM 3344 C C . ASP A 1 432 ? 22.473 7.717 18.030 1.00 97.25 432 ASP A C 1
ATOM 3346 O O . ASP A 1 432 ? 22.842 8.571 18.837 1.00 97.25 432 ASP A O 1
ATOM 3350 N N . ILE A 1 433 ? 21.777 6.635 18.406 1.00 96.38 433 ILE A N 1
ATOM 3351 C CA . ILE A 1 433 ? 21.389 6.327 19.795 1.00 96.38 433 ILE A CA 1
ATOM 3352 C C . ILE A 1 433 ? 22.640 6.046 20.644 1.00 96.38 433 ILE A C 1
ATOM 3354 O O . ILE A 1 433 ? 22.818 6.618 21.720 1.00 96.38 433 ILE A O 1
ATOM 3358 N N . TRP A 1 434 ? 23.559 5.216 20.141 1.00 98.19 434 TRP A N 1
ATOM 3359 C CA . TRP A 1 434 ? 24.821 4.920 20.822 1.00 98.19 434 TRP A CA 1
ATOM 3360 C C . TRP A 1 434 ? 25.706 6.165 21.000 1.00 98.19 434 TRP A C 1
ATOM 3362 O O . TRP A 1 434 ? 26.290 6.353 22.070 1.00 98.19 434 TRP A O 1
ATOM 3372 N N . ALA A 1 435 ? 25.798 7.028 19.986 1.00 97.62 435 ALA A N 1
ATOM 3373 C CA . ALA A 1 435 ? 26.631 8.228 19.974 1.00 97.62 435 ALA A CA 1
ATOM 3374 C C . ALA A 1 435 ? 26.112 9.285 20.958 1.00 97.62 435 ALA A C 1
ATOM 3376 O O . ALA A 1 435 ? 26.906 9.848 21.711 1.00 97.62 435 ALA A O 1
ATOM 3377 N N . LYS A 1 436 ? 24.786 9.470 21.024 1.00 97.38 436 LYS A N 1
ATOM 3378 C CA . LYS A 1 436 ? 24.093 10.317 22.010 1.00 97.38 436 LYS A CA 1
ATOM 3379 C C . LYS A 1 436 ? 24.411 9.932 23.463 1.00 97.38 436 LYS A C 1
ATOM 3381 O O . LYS A 1 436 ? 24.496 10.811 24.317 1.00 97.38 436 LYS A O 1
ATOM 3386 N N . GLY A 1 437 ? 24.652 8.648 23.739 1.00 96.19 437 GLY A N 1
ATOM 3387 C CA . GLY A 1 437 ? 25.153 8.186 25.035 1.00 96.19 437 GLY A CA 1
ATOM 3388 C C . GLY A 1 437 ? 24.092 8.135 26.141 1.00 96.19 437 GLY A C 1
ATOM 3389 O O . GLY A 1 437 ? 22.902 7.965 25.881 1.00 96.19 437 GLY A O 1
ATOM 3390 N N . GLY A 1 438 ? 24.538 8.245 27.396 1.00 96.25 438 GLY A N 1
ATOM 3391 C CA . GLY A 1 438 ? 23.658 8.178 28.568 1.00 96.25 438 GLY A CA 1
ATOM 3392 C C . GLY A 1 438 ? 22.941 6.821 28.718 1.00 96.25 438 GLY A C 1
ATOM 3393 O O . GLY A 1 438 ? 23.480 5.799 28.280 1.00 96.25 438 GLY A O 1
ATOM 3394 N N . PRO A 1 439 ? 21.734 6.781 29.318 1.00 96.75 439 PRO A N 1
ATOM 3395 C CA . PRO A 1 439 ? 21.027 5.527 29.602 1.00 96.75 439 PRO A CA 1
ATOM 3396 C C . PRO A 1 439 ? 20.619 4.765 28.333 1.00 96.75 439 PRO A C 1
ATOM 3398 O O . PRO A 1 439 ? 20.550 3.541 28.347 1.00 96.75 439 PRO A O 1
ATOM 3401 N N . GLU A 1 440 ? 20.430 5.457 27.207 1.00 96.00 440 GLU A N 1
ATOM 3402 C CA . GLU A 1 440 ? 20.135 4.825 25.915 1.00 96.00 440 GLU A CA 1
ATOM 3403 C C . GLU A 1 440 ? 21.302 3.954 25.413 1.00 96.00 440 GLU A C 1
ATOM 3405 O O . GLU A 1 440 ? 21.075 2.927 24.775 1.00 96.00 440 GLU A O 1
ATOM 3410 N N . ARG A 1 441 ? 22.555 4.292 25.759 1.00 97.88 441 ARG A N 1
ATOM 3411 C CA . ARG A 1 441 ? 23.722 3.441 25.468 1.00 97.88 441 ARG A CA 1
ATOM 3412 C C . ARG A 1 441 ? 23.763 2.191 26.352 1.00 97.88 441 ARG A C 1
ATOM 3414 O O . ARG A 1 441 ? 24.172 1.143 25.859 1.00 97.88 441 ARG A O 1
ATOM 3421 N N . LEU A 1 442 ? 23.328 2.284 27.611 1.00 97.44 442 LEU A N 1
ATOM 3422 C CA . LEU A 1 442 ? 23.218 1.125 28.507 1.00 97.44 442 LEU A CA 1
ATOM 3423 C C . LEU A 1 442 ? 22.112 0.178 28.022 1.00 97.44 442 LEU A C 1
ATOM 3425 O O . LEU A 1 442 ? 22.381 -0.995 27.808 1.00 97.44 442 LEU A O 1
ATOM 3429 N N . ALA A 1 443 ? 20.938 0.700 27.659 1.00 97.12 443 ALA A N 1
ATOM 3430 C CA . ALA A 1 443 ? 19.875 -0.109 27.059 1.00 97.12 443 ALA A CA 1
ATOM 3431 C C . ALA A 1 443 ? 20.325 -0.850 25.777 1.00 97.12 443 ALA A C 1
ATOM 3433 O O . ALA A 1 443 ? 19.916 -1.987 25.550 1.00 97.12 443 ALA A O 1
ATOM 3434 N N . LEU A 1 444 ? 21.200 -0.252 24.952 1.00 97.94 444 LEU A N 1
ATOM 3435 C CA . LEU A 1 444 ? 21.815 -0.946 23.809 1.00 97.94 444 LEU A CA 1
ATOM 3436 C C . LEU A 1 444 ? 22.856 -2.005 24.218 1.00 97.94 444 LEU A C 1
ATOM 3438 O O . LEU A 1 444 ? 22.985 -3.011 23.525 1.00 97.94 444 LEU A O 1
ATOM 3442 N N . ARG A 1 445 ? 23.598 -1.811 25.316 1.00 98.25 445 ARG A N 1
ATOM 3443 C CA . ARG A 1 445 ? 24.508 -2.829 25.873 1.00 98.25 445 ARG A CA 1
ATOM 3444 C C . ARG A 1 445 ? 23.710 -4.048 26.330 1.00 98.25 445 ARG A C 1
ATOM 3446 O O . ARG A 1 445 ? 24.028 -5.162 25.931 1.00 98.25 445 ARG A O 1
ATOM 3453 N N . ASP A 1 446 ? 22.652 -3.810 27.095 1.00 97.50 446 ASP A N 1
ATOM 3454 C CA . ASP A 1 446 ? 21.832 -4.854 27.709 1.00 97.50 446 ASP A CA 1
ATOM 3455 C C . ASP A 1 446 ? 21.027 -5.622 26.638 1.00 97.50 446 ASP A C 1
ATOM 3457 O O . ASP A 1 446 ? 20.894 -6.842 26.702 1.00 97.50 446 ASP A O 1
ATOM 3461 N N . GLN A 1 447 ? 20.581 -4.942 25.571 1.00 97.69 447 GLN A N 1
ATOM 3462 C CA . GLN A 1 447 ? 19.982 -5.592 24.394 1.00 97.69 447 GLN A CA 1
ATOM 3463 C C . GLN A 1 447 ? 20.992 -6.398 23.561 1.00 97.69 447 GLN A C 1
ATOM 3465 O O . GLN A 1 447 ? 20.612 -7.413 22.980 1.00 97.69 447 GLN A O 1
ATOM 3470 N N . LEU A 1 448 ? 22.260 -5.977 23.474 1.00 97.94 448 LEU A N 1
ATOM 3471 C CA . LEU A 1 448 ? 23.309 -6.744 22.787 1.00 97.94 448 LEU A CA 1
ATOM 3472 C C . LEU A 1 448 ? 23.693 -8.002 23.581 1.00 97.94 448 LEU A C 1
ATOM 3474 O O . LEU A 1 448 ? 23.900 -9.059 22.987 1.00 97.94 448 LEU A O 1
ATOM 3478 N N . GLU A 1 449 ? 23.735 -7.895 24.909 1.00 97.50 449 GLU A N 1
ATOM 3479 C CA . GLU A 1 449 ? 23.922 -9.019 25.828 1.00 97.50 449 GLU A CA 1
ATOM 3480 C C . GLU A 1 449 ? 22.761 -10.020 25.744 1.00 97.50 449 GLU A C 1
ATOM 3482 O O . GLU A 1 449 ? 22.994 -11.197 25.477 1.00 97.50 449 GLU A O 1
ATOM 3487 N N . GLY A 1 450 ? 21.511 -9.550 25.836 1.00 95.94 450 GLY A N 1
ATOM 3488 C CA . GLY A 1 450 ? 20.313 -10.388 25.682 1.00 95.94 450 GLY A CA 1
ATOM 3489 C C . GLY A 1 450 ? 20.148 -11.031 24.296 1.00 95.94 450 GLY A C 1
ATOM 3490 O O . GLY A 1 450 ? 19.394 -11.987 24.153 1.00 95.94 450 GLY A O 1
ATOM 3491 N N . CYS A 1 451 ? 20.875 -10.554 23.279 1.00 97.31 451 CYS A N 1
ATOM 3492 C CA . CYS A 1 451 ? 20.988 -11.195 21.961 1.00 97.31 451 CYS A CA 1
ATOM 3493 C C . CYS A 1 451 ? 22.216 -12.127 21.849 1.00 97.31 451 CYS A C 1
ATOM 3495 O O . CYS A 1 451 ? 22.691 -12.390 20.743 1.00 97.31 451 CYS A O 1
ATOM 3497 N N . GLY A 1 452 ? 22.797 -12.573 22.969 1.00 96.12 452 GLY A N 1
ATOM 3498 C CA . GLY A 1 452 ? 23.954 -13.477 22.994 1.00 96.12 452 GLY A CA 1
ATOM 3499 C C . GLY A 1 452 ? 25.198 -12.903 22.307 1.00 96.12 452 GLY A C 1
ATOM 3500 O O . GLY A 1 452 ? 25.971 -13.647 21.708 1.00 96.12 452 GLY A O 1
ATOM 3501 N N . TRP A 1 453 ? 25.360 -11.574 22.317 1.00 96.12 453 TRP A N 1
ATOM 3502 C CA . TRP A 1 453 ? 26.369 -10.823 21.552 1.00 96.12 453 TRP A CA 1
ATOM 3503 C C . TRP A 1 453 ? 26.259 -10.949 20.017 1.00 96.12 453 TRP A C 1
ATOM 3505 O O . TRP A 1 453 ? 27.119 -10.436 19.296 1.00 96.12 453 TRP A O 1
ATOM 3515 N N . GLN A 1 454 ? 25.197 -11.569 19.487 1.00 97.19 454 GLN A N 1
ATOM 3516 C CA . GLN A 1 454 ? 25.005 -11.753 18.048 1.00 97.19 454 GLN A CA 1
ATOM 3517 C C . GLN A 1 454 ? 24.529 -10.459 17.374 1.00 97.19 454 GLN A C 1
ATOM 3519 O O . GLN A 1 454 ? 23.414 -9.981 17.597 1.00 97.19 454 GLN A O 1
ATOM 3524 N N . LYS A 1 455 ? 25.371 -9.919 16.483 1.00 97.31 455 LYS A N 1
ATOM 3525 C CA . LYS A 1 455 ? 25.141 -8.658 15.758 1.00 97.31 455 LYS A CA 1
ATOM 3526 C C . LYS A 1 455 ? 23.759 -8.566 15.111 1.00 97.31 455 LYS A C 1
ATOM 3528 O O . LYS A 1 455 ? 23.070 -7.567 15.300 1.00 97.31 455 LYS A O 1
ATOM 3533 N N . ASP A 1 456 ? 23.382 -9.546 14.295 1.00 96.44 456 ASP A N 1
ATOM 3534 C CA . ASP A 1 456 ? 22.213 -9.392 13.422 1.00 96.44 456 ASP A CA 1
ATOM 3535 C C . ASP A 1 456 ? 20.894 -9.647 14.172 1.00 96.44 456 ASP A C 1
ATOM 3537 O O . ASP A 1 456 ? 19.887 -8.998 13.876 1.00 96.44 456 ASP A O 1
ATOM 3541 N N . GLN A 1 457 ? 20.929 -10.464 15.235 1.00 96.56 457 GLN A N 1
ATOM 3542 C CA . GLN A 1 457 ? 19.852 -10.525 16.227 1.00 96.56 457 GLN A CA 1
ATOM 3543 C C . GLN A 1 457 ? 19.684 -9.172 16.932 1.00 96.56 457 GLN A C 1
ATOM 3545 O O . GLN A 1 457 ? 18.590 -8.613 16.914 1.00 96.56 457 GLN A O 1
ATOM 3550 N N . PHE A 1 458 ? 20.772 -8.596 17.459 1.00 98.06 458 PHE A N 1
ATOM 3551 C CA . PHE A 1 458 ? 20.768 -7.277 18.100 1.00 98.06 458 PHE A CA 1
ATOM 3552 C C . PHE A 1 458 ? 20.208 -6.184 17.179 1.00 98.06 458 PHE A C 1
ATOM 3554 O O . PHE A 1 458 ? 19.295 -5.459 17.572 1.00 98.06 458 PHE A O 1
ATOM 3561 N N . VAL A 1 459 ? 20.674 -6.098 15.928 1.00 97.69 459 VAL A N 1
ATOM 3562 C CA . VAL A 1 459 ? 20.154 -5.124 14.953 1.00 97.69 459 VAL A CA 1
ATOM 3563 C C . VAL A 1 459 ? 18.659 -5.346 14.686 1.00 97.69 459 VAL A C 1
ATOM 3565 O O . VAL A 1 459 ? 17.911 -4.370 14.638 1.00 97.69 459 VAL A O 1
ATOM 3568 N N . SER A 1 460 ? 18.192 -6.596 14.569 1.00 95.94 460 SER A N 1
ATOM 3569 C CA . SER A 1 460 ? 16.759 -6.895 14.422 1.00 95.94 460 SER A CA 1
ATOM 3570 C C . SER A 1 460 ? 15.951 -6.460 15.650 1.00 95.94 460 SER A C 1
ATOM 3572 O O . SER A 1 460 ? 14.919 -5.808 15.504 1.00 95.94 460 SER A O 1
ATOM 3574 N N . THR A 1 461 ? 16.423 -6.777 16.856 1.00 96.06 461 THR A N 1
ATOM 3575 C CA . THR A 1 461 ? 15.749 -6.478 18.127 1.00 96.06 461 THR A CA 1
ATOM 3576 C C . THR A 1 461 ? 15.669 -4.975 18.389 1.00 96.06 461 THR A C 1
ATOM 3578 O O . THR A 1 461 ? 14.576 -4.466 18.632 1.00 96.06 461 THR A O 1
ATOM 3581 N N . VAL A 1 462 ? 16.773 -4.234 18.238 1.00 96.62 462 VAL A N 1
ATOM 3582 C CA . VAL A 1 462 ? 16.788 -2.767 18.394 1.00 96.62 462 VAL A CA 1
ATOM 3583 C C . VAL A 1 462 ? 15.840 -2.101 17.392 1.00 96.62 462 VAL A C 1
ATOM 3585 O O . VAL A 1 462 ? 15.075 -1.211 17.766 1.00 96.62 462 VAL A O 1
ATOM 3588 N N . LEU A 1 463 ? 15.842 -2.538 16.125 1.00 95.69 463 LEU A N 1
ATOM 3589 C CA . LEU A 1 463 ? 14.936 -1.990 15.111 1.00 95.69 463 LEU A CA 1
ATOM 3590 C C . LEU A 1 463 ? 13.468 -2.340 15.393 1.00 95.69 463 LEU A C 1
ATOM 3592 O O . LEU A 1 463 ? 12.627 -1.457 15.263 1.00 95.69 463 LEU A O 1
ATOM 3596 N N . LYS A 1 464 ? 13.151 -3.559 15.852 1.00 94.25 464 LYS A N 1
ATOM 3597 C CA . LYS A 1 464 ? 11.793 -3.946 16.285 1.00 94.25 464 LYS A CA 1
ATOM 3598 C C . LYS A 1 464 ? 11.313 -3.128 17.484 1.00 94.25 464 LYS A C 1
ATOM 3600 O O . LYS A 1 464 ? 10.172 -2.680 17.488 1.00 94.25 464 LYS A O 1
ATOM 3605 N N . ILE A 1 465 ? 12.169 -2.892 18.481 1.00 92.44 465 ILE A N 1
ATOM 3606 C CA . ILE A 1 465 ? 11.851 -2.049 19.646 1.00 92.44 465 ILE A CA 1
ATOM 3607 C C . ILE A 1 465 ? 11.623 -0.601 19.199 1.00 92.44 465 ILE A C 1
ATOM 3609 O O . ILE A 1 465 ? 10.652 0.032 19.616 1.00 92.44 465 ILE A O 1
ATOM 3613 N N . LYS A 1 466 ? 12.457 -0.086 18.287 1.00 90.50 466 LYS A N 1
ATOM 3614 C CA . LYS A 1 466 ? 12.278 1.244 17.694 1.00 90.50 466 LYS A CA 1
ATOM 3615 C C . LYS A 1 466 ? 11.025 1.334 16.818 1.00 90.50 466 LYS A C 1
ATOM 3617 O O . LYS A 1 466 ? 10.384 2.378 16.808 1.00 90.50 466 LYS A O 1
ATOM 3622 N N . GLU A 1 467 ? 10.637 0.273 16.115 1.00 88.25 467 GLU A N 1
ATOM 3623 C CA . GLU A 1 467 ? 9.403 0.221 15.324 1.00 88.25 467 GLU A CA 1
ATOM 3624 C C . GLU A 1 467 ? 8.157 0.124 16.216 1.00 88.25 467 GLU A C 1
ATOM 3626 O O . GLU A 1 467 ? 7.243 0.925 16.025 1.00 88.25 467 GLU A O 1
ATOM 3631 N N . LYS A 1 468 ? 8.149 -0.737 17.251 1.00 85.12 468 LYS A N 1
ATOM 3632 C CA . LYS A 1 468 ? 7.106 -0.741 18.298 1.00 85.12 468 LYS A CA 1
ATOM 3633 C C . LYS A 1 468 ? 6.993 0.658 18.932 1.00 85.12 468 LYS A C 1
ATOM 3635 O O . LYS A 1 468 ? 5.895 1.199 18.983 1.00 85.12 468 LYS A O 1
ATOM 3640 N N . SER A 1 469 ? 8.107 1.301 19.296 1.00 82.56 469 SER A N 1
ATOM 3641 C CA . SER A 1 469 ? 8.139 2.669 19.851 1.00 82.56 469 SER A CA 1
ATOM 3642 C C . SER A 1 469 ? 7.658 3.752 18.866 1.00 82.56 469 SER A C 1
ATOM 3644 O O . SER A 1 469 ? 6.879 4.625 19.240 1.00 82.56 469 SER A O 1
ATOM 3646 N N . ASN A 1 470 ? 8.028 3.669 17.583 1.00 78.19 470 ASN A N 1
ATOM 3647 C CA . ASN A 1 470 ? 7.542 4.575 16.534 1.00 78.19 470 ASN A CA 1
ATOM 3648 C C . ASN A 1 470 ? 6.044 4.386 16.239 1.00 78.19 470 ASN A C 1
ATOM 3650 O O . ASN A 1 470 ? 5.356 5.371 15.980 1.00 78.19 470 ASN A O 1
ATOM 3654 N N . LYS A 1 471 ? 5.521 3.151 16.304 1.00 72.75 471 LYS A N 1
ATOM 3655 C CA . LYS A 1 471 ? 4.074 2.866 16.287 1.00 72.75 471 LYS A CA 1
ATOM 3656 C C . LYS A 1 471 ? 3.401 3.485 17.522 1.00 72.75 471 LYS A C 1
ATOM 3658 O O . LYS A 1 471 ? 2.344 4.093 17.399 1.00 72.75 471 LYS A O 1
ATOM 3663 N N . PHE A 1 472 ? 4.074 3.431 18.673 1.00 63.91 472 PHE A N 1
ATOM 3664 C CA . PHE A 1 472 ? 3.684 4.085 19.927 1.00 63.91 472 PHE A CA 1
ATOM 3665 C C . PHE A 1 472 ? 3.871 5.618 19.943 1.00 63.91 472 PHE A C 1
ATOM 3667 O O . PHE A 1 472 ? 3.587 6.257 20.959 1.00 63.91 472 PHE A O 1
ATOM 3674 N N . VAL A 1 473 ? 4.267 6.257 18.830 1.00 61.59 473 VAL A N 1
ATOM 3675 C CA . VAL A 1 473 ? 4.099 7.712 18.637 1.00 61.59 473 VAL A CA 1
ATOM 3676 C C . VAL A 1 473 ? 2.622 7.971 18.322 1.00 61.59 473 VAL A C 1
ATOM 3678 O O . VAL A 1 473 ? 2.226 8.226 17.184 1.00 61.59 473 VAL A O 1
ATOM 3681 N N . ARG A 1 474 ? 1.822 7.843 19.387 1.00 60.56 474 ARG A N 1
ATOM 3682 C CA . ARG A 1 474 ? 0.355 7.804 19.440 1.00 60.56 474 ARG A CA 1
ATOM 3683 C C . ARG A 1 474 ? -0.310 8.714 18.417 1.00 60.56 474 ARG A C 1
ATOM 3685 O O . ARG A 1 474 ? -0.057 9.923 18.369 1.00 60.56 474 ARG A O 1
ATOM 3692 N N . THR A 1 475 ? -1.248 8.155 17.657 1.00 62.31 475 THR A N 1
ATOM 3693 C CA . THR A 1 475 ? -2.124 8.899 16.748 1.00 62.31 475 THR A CA 1
ATOM 3694 C C . THR A 1 475 ? -3.162 9.706 17.526 1.00 62.31 475 THR A C 1
ATOM 3696 O O . THR A 1 475 ? -4.344 9.381 17.501 1.00 62.31 475 THR A O 1
ATOM 3699 N N . LYS A 1 476 ? -2.725 10.783 18.198 1.00 80.81 476 LYS A N 1
ATOM 3700 C CA . LYS A 1 476 ? -3.575 11.689 18.991 1.00 80.81 476 LYS A CA 1
ATOM 3701 C C . LYS A 1 476 ? -4.828 12.096 18.205 1.00 80.81 476 LYS A C 1
ATOM 3703 O O . LYS A 1 476 ? -4.758 12.946 17.306 1.00 80.81 476 LYS A O 1
ATOM 3708 N N . LYS A 1 477 ? -5.991 11.518 18.528 1.00 83.50 477 LYS A N 1
ATOM 3709 C CA . LYS A 1 477 ? -7.255 11.826 17.848 1.00 83.50 477 LYS A CA 1
ATOM 3710 C C . LYS A 1 477 ? -7.814 13.137 18.394 1.00 83.50 477 LYS A C 1
ATOM 3712 O O . LYS A 1 477 ? -8.598 13.185 19.341 1.00 83.50 477 LYS A O 1
ATOM 3717 N N . ARG A 1 478 ? -7.396 14.234 17.755 1.00 93.00 478 ARG A N 1
ATOM 3718 C CA . ARG A 1 478 ? -7.874 15.595 18.029 1.00 93.00 478 ARG A CA 1
ATOM 3719 C C . ARG A 1 478 ? -9.326 15.776 17.568 1.00 93.00 478 ARG A C 1
ATOM 3721 O O . ARG A 1 478 ? -9.583 16.008 16.386 1.00 93.00 478 ARG A O 1
ATOM 3728 N N . GLY A 1 479 ? -10.272 15.684 18.501 1.00 95.62 479 GLY A N 1
ATOM 3729 C CA . GLY A 1 479 ? -11.716 15.720 18.249 1.00 95.62 479 GLY A CA 1
ATOM 3730 C C . GLY A 1 479 ? -12.437 16.911 18.893 1.00 95.62 479 GLY A C 1
ATOM 3731 O O . GLY A 1 479 ? -11.910 17.589 19.769 1.00 95.62 479 GLY A O 1
ATOM 3732 N N . TRP A 1 480 ? -13.669 17.171 18.442 1.00 97.69 480 TRP A N 1
ATOM 3733 C CA . TRP A 1 480 ? -14.546 18.221 18.979 1.00 97.69 480 TRP A CA 1
ATOM 3734 C C . TRP A 1 480 ? -15.733 17.598 19.727 1.00 97.69 480 TRP A C 1
ATOM 3736 O O . TRP A 1 480 ? -16.718 17.199 19.097 1.00 97.69 480 TRP A O 1
ATOM 3746 N N . TYR A 1 481 ? -15.657 17.550 21.056 1.00 97.69 481 TYR A N 1
ATOM 3747 C CA . TYR A 1 481 ? -16.605 16.841 21.922 1.00 97.69 481 TYR A CA 1
ATOM 3748 C C . TYR A 1 481 ? -17.467 17.818 22.736 1.00 97.69 481 TYR A C 1
ATOM 3750 O O . TYR A 1 481 ? -16.975 18.835 23.219 1.00 97.69 481 TYR A O 1
ATOM 3758 N N . THR A 1 482 ? -18.759 17.526 22.895 1.00 98.00 482 THR A N 1
ATOM 3759 C CA . THR A 1 482 ? -19.590 18.129 23.958 1.00 98.00 482 THR A CA 1
ATOM 3760 C C . THR A 1 482 ? -19.251 17.464 25.297 1.00 98.00 482 THR A C 1
ATOM 3762 O O . THR A 1 482 ? -18.683 16.372 25.277 1.00 98.00 482 THR A O 1
ATOM 3765 N N . LYS A 1 483 ? -19.634 18.054 26.445 1.00 97.94 483 LYS A N 1
ATOM 3766 C CA . LYS A 1 483 ? -19.478 17.401 27.768 1.00 97.94 483 LYS A CA 1
ATOM 3767 C C . LYS A 1 483 ? -20.003 15.958 27.740 1.00 97.94 483 LYS A C 1
ATOM 3769 O O . LYS A 1 483 ? -19.276 15.023 28.053 1.00 97.94 483 LYS A O 1
ATOM 3774 N N . GLU A 1 484 ? -21.211 15.784 27.209 1.00 97.06 484 GLU A N 1
ATOM 3775 C CA . GLU A 1 484 ? -21.859 14.478 27.073 1.00 97.06 484 GLU A CA 1
ATOM 3776 C C . GLU A 1 484 ? -21.075 13.483 26.208 1.00 97.06 484 GLU A C 1
ATOM 3778 O O . GLU A 1 484 ? -20.949 12.307 26.531 1.00 97.06 484 GLU A O 1
ATOM 3783 N N . LYS A 1 485 ? -20.451 13.956 25.122 1.00 96.12 485 LYS A N 1
ATOM 3784 C CA . LYS A 1 485 ? -19.624 13.093 24.270 1.00 96.12 485 LYS A CA 1
ATOM 3785 C C . LYS A 1 485 ? -18.251 12.792 24.869 1.00 96.12 485 LYS A C 1
ATOM 3787 O O . LYS A 1 485 ? -17.625 11.859 24.388 1.00 96.12 485 LYS A O 1
ATOM 3792 N N . MET A 1 486 ? -17.802 13.505 25.903 1.00 97.38 486 MET A N 1
ATOM 3793 C CA . MET A 1 486 ? -16.666 13.061 26.720 1.00 97.38 486 MET A CA 1
ATOM 3794 C C . MET A 1 486 ? -17.093 11.958 27.697 1.00 97.38 486 MET A C 1
ATOM 3796 O O . MET A 1 486 ? -16.396 10.952 27.785 1.00 97.38 486 MET A O 1
ATOM 3800 N N . ARG A 1 487 ? -18.262 12.099 28.348 1.00 96.69 487 ARG A N 1
ATOM 3801 C CA . ARG A 1 487 ? -18.837 11.067 29.234 1.00 96.69 487 ARG A CA 1
ATOM 3802 C C . ARG A 1 487 ? -19.006 9.746 28.478 1.00 96.69 487 ARG A C 1
ATOM 3804 O O . ARG A 1 487 ? -18.354 8.765 28.811 1.00 96.69 487 ARG A O 1
ATOM 3811 N N . ILE A 1 488 ? -19.789 9.758 27.397 1.00 94.00 488 ILE A N 1
ATOM 3812 C CA . ILE A 1 488 ? -20.152 8.542 26.651 1.00 94.00 488 ILE A CA 1
ATOM 3813 C C . ILE A 1 488 ? -18.986 7.974 25.826 1.00 94.00 488 ILE A C 1
ATOM 3815 O O . ILE A 1 488 ? -18.771 6.769 25.839 1.00 94.00 488 ILE A O 1
ATOM 3819 N N . LYS A 1 489 ? -18.247 8.794 25.057 1.00 92.81 489 LYS A N 1
ATOM 3820 C CA . LYS A 1 489 ? -17.254 8.259 24.092 1.00 92.81 489 LYS A CA 1
ATOM 3821 C C . LYS A 1 489 ? -15.828 8.142 24.615 1.00 92.81 489 LYS A C 1
ATOM 3823 O O . LYS A 1 489 ? -15.035 7.495 23.943 1.00 92.81 489 LYS A O 1
ATOM 3828 N N . LEU A 1 490 ? -15.490 8.793 25.728 1.00 93.50 490 LEU A N 1
ATOM 3829 C CA . LEU A 1 490 ? -14.139 8.754 26.300 1.00 93.50 490 LEU A CA 1
ATOM 3830 C C . LEU A 1 490 ? -14.108 8.098 27.691 1.00 93.50 490 LEU A C 1
ATOM 3832 O O . LEU A 1 490 ? -13.031 7.955 28.258 1.00 93.50 490 LEU A O 1
ATOM 3836 N N . GLY A 1 491 ? -15.267 7.738 28.263 1.00 94.12 491 GLY A N 1
ATOM 3837 C CA . GLY A 1 491 ? -15.369 7.198 29.624 1.00 94.12 491 GLY A CA 1
ATOM 3838 C C . GLY A 1 491 ? -14.958 8.194 30.716 1.00 94.12 491 GLY A C 1
ATOM 3839 O O . GLY A 1 491 ? -14.590 7.793 31.817 1.00 94.12 491 GLY A O 1
ATOM 3840 N N . TRP A 1 492 ? -14.944 9.498 30.417 1.00 96.62 492 TRP A N 1
ATOM 3841 C CA . TRP A 1 492 ? -14.391 10.504 31.325 1.00 96.62 492 TRP A CA 1
ATOM 3842 C C . TRP A 1 492 ? -15.359 10.854 32.460 1.00 96.62 492 TRP A C 1
ATOM 3844 O O . TRP A 1 492 ? -16.551 11.073 32.241 1.00 96.62 492 TRP A O 1
ATOM 3854 N N . SER A 1 493 ? -14.828 10.964 33.681 1.00 96.81 493 SER A N 1
ATOM 3855 C CA . SER A 1 493 ? -15.625 11.296 34.864 1.00 96.81 493 SER A CA 1
ATOM 3856 C C . SER A 1 493 ? -16.158 12.735 34.821 1.00 96.81 493 SER A C 1
ATOM 3858 O O . SER A 1 493 ? -15.524 13.646 34.279 1.00 96.81 493 SER A O 1
ATOM 3860 N N . LYS A 1 494 ? -17.319 12.964 35.454 1.00 97.12 494 LYS A N 1
ATOM 3861 C CA . LYS A 1 494 ? -17.989 14.280 35.551 1.00 97.12 494 LYS A CA 1
ATOM 3862 C C . LYS A 1 494 ? -17.049 15.371 36.093 1.00 97.12 494 LYS A C 1
ATOM 3864 O O . LYS A 1 494 ? -17.100 16.508 35.625 1.00 97.12 494 LYS A O 1
ATOM 3869 N N . SER A 1 495 ? -16.154 15.008 37.018 1.00 97.31 495 SER A N 1
ATOM 3870 C CA . SER A 1 495 ? -15.111 15.890 37.561 1.00 97.31 495 SER A CA 1
ATOM 3871 C C . SER A 1 495 ? -14.061 16.268 36.504 1.00 97.31 495 SER A C 1
ATOM 3873 O O . SER A 1 495 ? -13.911 17.447 36.179 1.00 97.31 495 SER A O 1
ATOM 3875 N N . TYR A 1 496 ? -13.423 15.280 35.862 1.00 97.06 496 TYR A N 1
ATOM 3876 C CA . TYR A 1 496 ? -12.376 15.525 34.861 1.00 97.06 496 TYR A CA 1
ATOM 3877 C C . TYR A 1 496 ? -12.891 16.307 33.639 1.00 97.06 496 TYR A C 1
ATOM 3879 O O . TYR A 1 496 ? -12.221 17.212 33.137 1.00 97.06 496 TYR A O 1
ATOM 3887 N N . ILE A 1 497 ? -14.128 16.036 33.205 1.00 97.94 497 ILE A N 1
ATOM 3888 C CA . ILE A 1 497 ? -14.806 16.810 32.153 1.00 97.94 497 ILE A CA 1
ATOM 3889 C C . ILE A 1 497 ? -14.944 18.285 32.555 1.00 97.94 497 ILE A C 1
ATOM 3891 O O . ILE A 1 497 ? -14.726 19.169 31.724 1.00 97.94 497 ILE A O 1
ATOM 3895 N N . ASN A 1 498 ? -15.290 18.576 33.811 1.00 97.75 498 ASN A N 1
ATOM 3896 C CA . ASN A 1 498 ? -15.420 19.952 34.283 1.00 97.75 498 ASN A CA 1
ATOM 3897 C C . ASN A 1 498 ? -14.068 20.681 34.345 1.00 97.75 498 ASN A C 1
ATOM 3899 O O . ASN A 1 498 ? -14.026 21.854 33.974 1.00 97.75 498 ASN A O 1
ATOM 3903 N N . ASP A 1 499 ? -12.967 20.015 34.701 1.00 97.50 499 ASP A N 1
ATOM 3904 C CA . ASP A 1 499 ? -11.629 20.625 34.648 1.00 97.50 499 ASP A CA 1
ATOM 3905 C C . ASP A 1 499 ? -11.148 20.888 33.212 1.00 97.50 499 ASP A C 1
ATOM 3907 O O . ASP A 1 499 ? -10.629 21.970 32.923 1.00 97.50 499 ASP A O 1
ATOM 3911 N N . VAL A 1 500 ? -11.392 19.967 32.273 1.00 97.19 500 VAL A N 1
ATOM 3912 C CA . VAL A 1 500 ? -11.093 20.178 30.842 1.00 97.19 500 VAL A CA 1
ATOM 3913 C C . VAL A 1 500 ? -11.905 21.348 30.272 1.00 97.19 500 VAL A C 1
ATOM 3915 O O . VAL A 1 500 ? -11.373 22.177 29.527 1.00 97.19 500 VAL A O 1
ATOM 3918 N N . VAL A 1 501 ? -13.178 21.471 30.659 1.00 98.00 501 VAL A N 1
ATOM 3919 C CA . VAL A 1 501 ? -14.037 22.614 30.308 1.00 98.00 501 VAL A CA 1
ATOM 3920 C C . VAL A 1 501 ? -13.479 23.910 30.902 1.00 98.00 501 VAL A C 1
ATOM 3922 O O . VAL A 1 501 ? -13.219 24.854 30.161 1.00 98.00 501 VAL A O 1
ATOM 3925 N N . LYS A 1 502 ? -13.197 23.941 32.208 1.00 98.12 502 LYS A N 1
ATOM 3926 C CA . LYS A 1 502 ? -12.617 25.084 32.936 1.00 98.12 502 LYS A CA 1
ATOM 3927 C C . LYS A 1 502 ? -11.282 25.541 32.333 1.00 98.12 502 LYS A C 1
ATOM 3929 O O . LYS A 1 502 ? -11.032 26.741 32.224 1.00 98.12 502 LYS A O 1
ATOM 3934 N N . TYR A 1 503 ? -10.456 24.606 31.857 1.00 97.75 503 TYR A N 1
ATOM 3935 C CA . TYR A 1 503 ? -9.240 24.902 31.099 1.00 97.75 503 TYR A CA 1
ATOM 3936 C C . TYR A 1 503 ? -9.539 25.543 29.732 1.00 97.75 503 TYR A C 1
ATOM 3938 O O . TYR A 1 503 ? -8.933 26.558 29.389 1.00 97.75 503 TYR A O 1
ATOM 3946 N N . CYS A 1 504 ? -10.483 25.001 28.957 1.00 97.31 504 CYS A N 1
ATOM 3947 C CA . CYS A 1 504 ? -10.855 25.535 27.638 1.00 97.31 504 CYS A CA 1
ATOM 3948 C C . CYS A 1 504 ? -11.616 26.873 27.697 1.00 97.31 504 CYS A C 1
ATOM 3950 O O . CYS A 1 504 ? -11.659 27.605 26.708 1.00 97.31 504 CYS A O 1
ATOM 3952 N N . GLU A 1 505 ? -12.235 27.199 28.831 1.00 97.25 505 GLU A N 1
ATOM 3953 C CA . GLU A 1 505 ? -12.984 28.445 29.038 1.00 97.25 505 GLU A CA 1
ATOM 3954 C C . GLU A 1 505 ? -12.137 29.570 29.653 1.00 97.25 505 GLU A C 1
ATOM 3956 O O . GLU A 1 505 ? -12.542 30.735 29.613 1.00 97.25 505 GLU A O 1
ATOM 3961 N N . LYS A 1 506 ? -10.927 29.251 30.135 1.00 98.25 506 LYS A N 1
ATOM 3962 C CA . LYS A 1 506 ? -9.933 30.223 30.608 1.00 98.25 506 LYS A CA 1
ATOM 3963 C C . LYS A 1 506 ? -9.568 31.224 29.501 1.00 98.25 506 LYS A C 1
ATOM 3965 O O . LYS A 1 506 ? -9.302 30.846 28.359 1.00 98.25 506 LYS A O 1
ATOM 3970 N N . LYS A 1 507 ? -9.519 32.515 29.849 1.00 96.81 507 LYS A N 1
ATOM 3971 C CA . LYS A 1 507 ? -9.186 33.619 28.927 1.00 96.81 507 LYS A CA 1
ATOM 3972 C C . LYS A 1 507 ? -7.875 33.332 28.178 1.00 96.81 507 LYS A C 1
ATOM 3974 O O . LYS A 1 507 ? -6.859 33.057 28.810 1.00 96.81 507 LYS A O 1
ATOM 3979 N N . GLY A 1 508 ? -7.919 33.393 26.845 1.00 95.69 508 GLY A N 1
ATOM 3980 C CA . GLY A 1 508 ? -6.820 33.002 25.949 1.00 95.69 508 GLY A CA 1
ATOM 3981 C C . GLY A 1 508 ? -6.993 31.632 25.270 1.00 95.69 508 GLY A C 1
ATOM 3982 O O . GLY A 1 508 ? -6.536 31.464 24.143 1.00 95.69 508 GLY A O 1
ATOM 3983 N N . ASN A 1 509 ? -7.732 30.689 25.868 1.00 97.44 509 ASN A N 1
ATOM 3984 C CA . ASN A 1 509 ? -7.966 29.349 25.302 1.00 97.44 509 ASN A CA 1
ATOM 3985 C C . ASN A 1 509 ? -9.185 29.271 24.361 1.00 97.44 509 ASN A C 1
ATOM 3987 O O . ASN A 1 509 ? -9.663 28.188 24.033 1.00 97.44 509 ASN A O 1
ATOM 3991 N N . GLU A 1 510 ? -9.677 30.408 23.867 1.00 97.44 510 GLU A N 1
ATOM 3992 C CA . GLU A 1 510 ? -10.908 30.510 23.068 1.00 97.44 510 GLU A CA 1
ATOM 3993 C C . GLU A 1 510 ? -10.900 29.639 21.801 1.00 97.44 510 GLU A C 1
ATOM 3995 O O . GLU A 1 510 ? -11.941 29.111 21.419 1.00 97.44 510 GLU A O 1
ATOM 4000 N N . ALA A 1 511 ? -9.731 29.397 21.198 1.00 97.12 511 ALA A N 1
ATOM 4001 C CA . ALA A 1 511 ? -9.572 28.495 20.053 1.00 97.12 511 ALA A CA 1
ATOM 4002 C C . ALA A 1 511 ? -9.808 27.000 20.379 1.00 97.12 511 ALA A C 1
ATOM 4004 O O . ALA A 1 511 ? -9.912 26.184 19.460 1.00 97.12 511 ALA A O 1
ATOM 4005 N N . LEU A 1 512 ? -9.894 26.631 21.663 1.00 97.75 512 LEU A N 1
ATOM 4006 C CA . LEU A 1 512 ? -10.202 25.277 22.132 1.00 97.75 512 LEU A CA 1
ATOM 4007 C C . LEU A 1 512 ? -11.703 25.043 22.360 1.00 97.75 512 LEU A C 1
ATOM 4009 O O . LEU A 1 512 ? -12.091 23.920 22.670 1.00 97.75 512 LEU A O 1
ATOM 4013 N N . ARG A 1 513 ? -12.567 26.051 22.173 1.00 97.62 513 ARG A N 1
ATOM 4014 C CA . ARG A 1 513 ? -14.031 25.903 22.257 1.00 97.62 513 ARG A CA 1
ATOM 4015 C C . ARG A 1 513 ? -14.738 26.500 21.042 1.00 97.62 513 ARG A C 1
ATOM 4017 O O . ARG A 1 513 ? -14.300 27.488 20.464 1.00 97.62 513 ARG A O 1
ATOM 4024 N N . LYS A 1 514 ? -15.870 25.917 20.655 1.00 97.88 514 LYS A N 1
ATOM 4025 C CA . LYS A 1 514 ? -16.783 26.469 19.643 1.00 97.88 514 LYS A CA 1
ATOM 4026 C C . LYS A 1 514 ? -18.225 26.094 19.966 1.00 97.88 514 LYS A C 1
ATOM 4028 O O . LYS A 1 514 ? -18.464 25.041 20.548 1.00 97.88 514 LYS A O 1
ATOM 4033 N N . ARG A 1 515 ? -19.188 26.914 19.549 1.00 97.75 515 ARG A N 1
ATOM 4034 C CA . ARG A 1 515 ? -20.601 26.503 19.537 1.00 97.75 515 ARG A CA 1
ATOM 4035 C C . ARG A 1 515 ? -20.811 25.410 18.487 1.00 97.75 515 ARG A C 1
ATOM 4037 O O . ARG A 1 515 ? -20.088 25.365 17.486 1.00 97.75 515 ARG A O 1
ATOM 4044 N N . ASP A 1 516 ? -21.775 24.526 18.711 1.00 96.25 516 ASP A N 1
ATOM 4045 C CA . ASP A 1 516 ? -22.174 23.557 17.698 1.00 96.25 516 ASP A CA 1
ATOM 4046 C C . ASP A 1 516 ? -22.818 24.242 16.474 1.00 96.25 516 ASP A C 1
ATOM 4048 O O . ASP A 1 516 ? -23.352 25.349 16.550 1.00 96.25 516 ASP A O 1
ATOM 4052 N N . THR A 1 517 ? -22.711 23.588 15.316 1.00 95.50 517 THR A N 1
ATOM 4053 C CA . THR A 1 517 ? -23.196 24.104 14.029 1.00 95.50 517 THR A CA 1
ATOM 4054 C C . THR A 1 517 ? -24.721 24.081 13.919 1.00 95.50 517 THR A C 1
ATOM 4056 O O . THR A 1 517 ? -25.280 24.940 13.240 1.00 95.50 517 THR A O 1
ATOM 4059 N N . TYR A 1 518 ? -25.385 23.136 14.589 1.00 94.25 518 TYR A N 1
ATOM 4060 C CA . TYR A 1 518 ? -26.836 22.965 14.556 1.00 94.25 518 TYR A CA 1
ATOM 4061 C C . TYR A 1 518 ? -27.482 23.544 15.819 1.00 94.25 518 TYR A C 1
ATOM 4063 O O . TYR A 1 518 ? -28.401 24.355 15.719 1.00 94.25 518 TYR A O 1
ATOM 4071 N N . ASN A 1 519 ? -26.956 23.213 17.005 1.00 95.31 519 ASN A N 1
ATOM 4072 C CA . ASN A 1 519 ? -27.454 23.751 18.273 1.00 95.31 519 ASN A CA 1
ATOM 4073 C C . ASN A 1 519 ? -26.516 24.837 18.834 1.00 95.31 519 ASN A C 1
ATOM 4075 O O . ASN A 1 519 ? -25.516 24.550 19.491 1.00 95.31 519 ASN A O 1
ATOM 4079 N N . LYS A 1 520 ? -26.880 26.109 18.635 1.00 96.12 520 LYS A N 1
ATOM 4080 C CA . LYS A 1 520 ? -26.096 27.280 19.079 1.00 96.12 520 LYS A CA 1
ATOM 4081 C C . LYS A 1 520 ? -25.914 27.388 20.601 1.00 96.12 520 LYS A C 1
ATOM 4083 O O . LYS A 1 520 ? -25.075 28.187 21.027 1.00 96.12 520 LYS A O 1
ATOM 4088 N N . ASN A 1 521 ? -26.668 26.633 21.401 1.00 96.25 521 ASN A N 1
ATOM 4089 C CA . ASN A 1 521 ? -26.573 26.633 22.863 1.00 96.25 521 ASN A CA 1
ATOM 4090 C C . ASN A 1 521 ? -25.562 25.592 23.374 1.00 96.25 521 ASN A C 1
ATOM 4092 O O . ASN A 1 521 ? -25.014 25.758 24.461 1.00 96.25 521 ASN A O 1
ATOM 4096 N N . LEU A 1 522 ? -25.253 24.558 22.581 1.00 97.31 522 LEU A N 1
ATOM 4097 C CA . LEU A 1 522 ? -24.254 23.549 22.933 1.00 97.31 522 LEU A CA 1
ATOM 4098 C C . LEU A 1 522 ? -22.836 24.011 22.581 1.00 97.31 522 LEU A C 1
ATOM 4100 O O . LEU A 1 522 ? -22.552 24.420 21.452 1.00 97.31 522 LEU A O 1
ATOM 4104 N N . TRP A 1 523 ? -21.918 23.862 23.534 1.00 98.00 523 TRP A N 1
ATOM 4105 C CA . TRP A 1 523 ? -20.484 24.055 23.324 1.00 98.00 523 TRP A CA 1
ATOM 4106 C C . TRP A 1 523 ? -19.773 22.725 23.058 1.00 98.00 523 TRP A C 1
ATOM 4108 O O . TRP A 1 523 ? -20.037 21.703 23.694 1.00 98.00 523 TRP A O 1
ATOM 4118 N N . LYS A 1 524 ? -18.844 22.759 22.102 1.00 98.12 524 LYS A N 1
ATOM 4119 C CA . LYS A 1 524 ? -17.891 21.698 21.784 1.00 98.12 524 LYS A CA 1
ATOM 4120 C C . LYS A 1 524 ? -16.481 22.172 22.106 1.00 98.12 524 LYS A C 1
ATOM 4122 O O . LYS A 1 524 ? -16.074 23.251 21.675 1.00 98.12 524 LYS A O 1
ATOM 4127 N N . TYR A 1 525 ? -15.733 21.324 22.789 1.00 98.31 525 TYR A N 1
ATOM 4128 C CA . TYR A 1 525 ? -14.370 21.561 23.239 1.00 98.31 525 TYR A CA 1
ATOM 4129 C C . TYR A 1 525 ? -13.401 20.672 22.448 1.00 98.31 525 TYR A C 1
ATOM 4131 O O . TYR A 1 525 ? -13.770 19.589 21.984 1.00 98.31 525 TYR A O 1
ATOM 4139 N N . LEU A 1 526 ? -12.185 21.165 22.230 1.00 97.38 526 LEU A N 1
ATOM 4140 C CA . LEU A 1 526 ? -11.178 20.563 21.363 1.00 97.38 526 LEU A CA 1
ATOM 4141 C C . LEU A 1 526 ? -10.211 19.715 22.185 1.00 97.38 526 LEU A C 1
ATOM 4143 O O . LEU A 1 526 ? -9.249 20.233 22.745 1.00 97.38 526 LEU A O 1
ATOM 4147 N N . VAL A 1 527 ? -10.472 18.413 22.231 1.00 96.75 527 VAL A N 1
ATOM 4148 C CA . VAL A 1 527 ? -9.710 17.456 23.037 1.00 96.75 527 VAL A CA 1
ATOM 4149 C C . VAL A 1 527 ? -8.738 16.695 22.142 1.00 96.75 527 VAL A C 1
ATOM 4151 O O . VAL A 1 527 ? -9.128 16.194 21.085 1.00 96.75 527 VAL A O 1
ATOM 4154 N N . GLU A 1 528 ? -7.481 16.592 22.564 1.00 94.25 528 GLU A N 1
ATOM 4155 C CA . GLU A 1 528 ? -6.536 15.606 22.036 1.00 94.25 528 GLU A CA 1
ATOM 4156 C C . GLU A 1 528 ? -6.563 14.386 22.946 1.00 94.25 528 GLU A C 1
ATOM 4158 O O . GLU A 1 528 ? -6.087 14.443 24.076 1.00 94.25 528 GLU A O 1
ATOM 4163 N N . VAL A 1 529 ? -7.166 13.306 22.453 1.00 90.50 529 VAL A N 1
ATOM 4164 C CA . VAL A 1 529 ? -7.187 12.016 23.141 1.00 90.50 529 VAL A CA 1
ATOM 4165 C C . VAL A 1 529 ? -6.032 11.192 22.591 1.00 90.50 529 VAL A C 1
ATOM 4167 O O . VAL A 1 529 ? -5.907 11.030 21.372 1.00 90.50 529 VAL A O 1
ATOM 4170 N N . ASP A 1 530 ? -5.182 10.698 23.484 1.00 84.81 530 ASP A N 1
ATOM 4171 C CA . ASP A 1 530 ? -4.332 9.559 23.170 1.00 84.81 530 ASP A CA 1
ATOM 4172 C C . ASP A 1 530 ? -5.247 8.346 23.086 1.00 84.81 530 ASP A C 1
ATOM 4174 O O . ASP A 1 530 ? -5.898 8.005 24.068 1.00 84.81 530 ASP A O 1
ATOM 4178 N N . GLU A 1 531 ? -5.319 7.713 21.920 1.00 79.50 531 GLU A N 1
ATOM 4179 C CA . GLU A 1 531 ? -5.844 6.356 21.874 1.00 79.50 531 GLU A CA 1
ATOM 4180 C C . GLU A 1 531 ? -4.784 5.450 22.491 1.00 79.50 531 GLU A C 1
ATOM 4182 O O . GLU A 1 531 ? -3.766 5.134 21.876 1.00 79.50 531 GLU A O 1
ATOM 4187 N N . ASP A 1 532 ? -5.003 5.126 23.761 1.00 60.69 532 ASP A N 1
ATOM 4188 C CA . ASP A 1 532 ? -4.497 3.901 24.349 1.00 60.69 532 ASP A CA 1
ATOM 4189 C C . ASP A 1 532 ? -5.241 2.755 23.642 1.00 60.69 532 ASP A C 1
ATOM 4191 O O . ASP A 1 532 ? -6.456 2.618 23.776 1.00 60.69 532 ASP A O 1
ATOM 4195 N N . ASP A 1 533 ? -4.527 2.007 22.799 1.00 53.19 533 ASP A N 1
ATOM 4196 C CA . ASP A 1 533 ? -5.090 0.917 21.998 1.00 53.19 533 ASP A CA 1
ATOM 4197 C C . ASP A 1 533 ? -5.591 -0.208 22.930 1.00 53.19 533 ASP A C 1
ATOM 4199 O O . ASP A 1 533 ? -4.798 -1.053 23.344 1.00 53.19 533 ASP A O 1
ATOM 4203 N N . GLU A 1 534 ? -6.889 -0.254 23.261 1.00 55.94 534 GLU A N 1
ATOM 4204 C CA . GLU A 1 534 ? -7.444 -1.319 24.125 1.00 55.94 534 GLU A CA 1
ATOM 4205 C C . GLU A 1 534 ? -7.275 -2.722 23.497 1.00 55.94 534 GLU A C 1
ATOM 4207 O O . GLU A 1 534 ? -7.050 -3.690 24.220 1.00 55.94 534 GLU A O 1
ATOM 4212 N N . GLU A 1 535 ? -7.218 -2.821 22.160 1.00 54.53 535 GLU A N 1
ATOM 4213 C CA . GLU A 1 535 ? -6.816 -4.040 21.428 1.00 54.53 535 GLU A CA 1
ATOM 4214 C C . GLU A 1 535 ? -5.400 -4.539 21.806 1.00 54.53 535 GLU A C 1
ATOM 4216 O O . GLU A 1 535 ? -5.114 -5.730 21.708 1.00 54.53 535 GLU A O 1
ATOM 4221 N N . GLN A 1 536 ? -4.495 -3.657 22.254 1.00 52.56 536 GLN A N 1
ATOM 4222 C CA . GLN A 1 536 ? -3.114 -4.013 22.602 1.00 52.56 536 GLN A CA 1
ATOM 4223 C C . GLN A 1 536 ? -2.892 -4.355 24.079 1.00 52.56 536 GLN A C 1
ATOM 4225 O O . GLN A 1 536 ? -1.840 -4.917 24.382 1.00 52.56 536 GLN A O 1
ATOM 4230 N N . GLU A 1 537 ? -3.837 -4.097 24.996 1.00 54.59 537 GLU A N 1
ATOM 4231 C CA . GLU A 1 537 ? -3.726 -4.686 26.344 1.00 54.59 537 GLU A CA 1
ATOM 4232 C C . GLU A 1 537 ? -3.974 -6.208 26.274 1.00 54.59 537 GLU A C 1
ATOM 4234 O O . GLU A 1 537 ? -3.252 -6.965 26.922 1.00 54.59 537 GLU A O 1
ATOM 4239 N N . GLU A 1 538 ? -4.853 -6.680 25.377 1.00 55.19 538 GLU A N 1
ATOM 4240 C CA . GLU A 1 538 ? -4.969 -8.111 25.057 1.00 55.19 538 GLU A CA 1
ATOM 4241 C C . GLU A 1 538 ? -3.702 -8.697 24.416 1.00 55.19 538 GLU A C 1
ATOM 4243 O O . GLU A 1 538 ? -3.243 -9.755 24.849 1.00 55.19 538 GLU A O 1
ATOM 4248 N N . ASP A 1 539 ? -3.129 -8.052 23.392 1.00 57.00 539 ASP A N 1
ATOM 4249 C CA . ASP A 1 539 ? -1.914 -8.560 22.732 1.00 57.00 539 ASP A CA 1
ATOM 4250 C C . ASP A 1 539 ? -0.706 -8.577 23.679 1.00 57.00 539 ASP A C 1
ATOM 4252 O O . ASP A 1 539 ? 0.102 -9.504 23.624 1.00 57.00 539 ASP A O 1
ATOM 4256 N N . LEU A 1 540 ? -0.589 -7.606 24.591 1.00 55.38 540 LEU A N 1
ATOM 4257 C CA . LEU A 1 540 ? 0.447 -7.613 25.627 1.00 55.38 540 LEU A CA 1
ATOM 4258 C C . LEU A 1 540 ? 0.181 -8.671 26.704 1.00 55.38 540 LEU A C 1
ATOM 4260 O O . LEU A 1 540 ? 1.130 -9.301 27.173 1.00 55.38 540 LEU A O 1
ATOM 4264 N N . GLU A 1 541 ? -1.075 -8.938 27.072 1.00 59.47 541 GLU A N 1
ATOM 4265 C CA . GLU A 1 541 ? -1.393 -10.094 27.915 1.00 59.47 541 GLU A CA 1
ATOM 4266 C C . GLU A 1 541 ? -1.106 -11.429 27.203 1.00 59.47 541 GLU A C 1
ATOM 4268 O O . GLU A 1 541 ? -0.658 -12.369 27.856 1.00 59.47 541 GLU A O 1
ATOM 4273 N N . LYS A 1 542 ? -1.275 -11.524 25.878 1.00 60.94 542 LYS A N 1
ATOM 4274 C CA . LYS A 1 542 ? -0.904 -12.711 25.083 1.00 60.94 542 LYS A CA 1
ATOM 4275 C C . LYS A 1 542 ? 0.623 -12.863 24.967 1.00 60.94 542 LYS A C 1
ATOM 4277 O O . LYS A 1 542 ? 1.141 -13.932 25.296 1.00 60.94 542 LYS A O 1
ATOM 4282 N N . GLU A 1 543 ? 1.370 -11.808 24.613 1.00 57.56 543 GLU A N 1
ATOM 4283 C CA . GLU A 1 543 ? 2.848 -11.823 24.595 1.00 57.56 543 GLU A CA 1
ATOM 4284 C C . GLU A 1 543 ? 3.414 -12.179 25.989 1.00 57.56 543 GLU A C 1
ATOM 4286 O O . GLU A 1 543 ? 4.299 -13.033 26.091 1.00 57.56 543 GLU A O 1
ATOM 4291 N N . THR A 1 544 ? 2.883 -11.619 27.084 1.00 58.00 544 THR A N 1
ATOM 4292 C CA . THR A 1 544 ? 3.364 -11.928 28.451 1.00 58.00 544 THR A CA 1
ATOM 4293 C C . THR A 1 544 ? 2.987 -13.331 28.937 1.00 58.00 544 THR A C 1
ATOM 4295 O O . THR A 1 544 ? 3.821 -13.989 29.558 1.00 58.00 544 THR A O 1
ATOM 4298 N N . LYS A 1 545 ? 1.794 -13.847 28.604 1.00 56.09 545 LYS A N 1
ATOM 4299 C CA . LYS A 1 545 ? 1.423 -15.248 28.889 1.00 56.09 545 LYS A CA 1
ATOM 4300 C C . LYS A 1 545 ? 2.284 -16.237 28.091 1.00 56.09 545 LYS A C 1
ATOM 4302 O O . LYS A 1 545 ? 2.711 -17.238 28.656 1.00 56.09 545 LYS A O 1
ATOM 4307 N N . SER A 1 546 ? 2.621 -15.937 26.832 1.00 48.50 546 SER A N 1
ATOM 4308 C CA . SER A 1 546 ? 3.514 -16.792 26.026 1.00 48.50 546 SER A CA 1
ATOM 4309 C C . SER A 1 546 ? 4.982 -16.759 26.476 1.00 48.50 546 SER A C 1
ATOM 4311 O O . SER A 1 546 ? 5.644 -17.792 26.498 1.00 48.50 546 SER A O 1
ATOM 4313 N N . SER A 1 547 ? 5.503 -15.597 26.885 1.00 47.31 547 SER A N 1
ATOM 4314 C CA . SER A 1 547 ? 6.911 -15.457 27.288 1.00 47.31 547 SER A CA 1
ATOM 4315 C C . SER A 1 547 ? 7.190 -16.028 28.680 1.00 47.31 547 SER A C 1
ATOM 4317 O O . SER A 1 547 ? 8.309 -16.470 28.939 1.00 47.31 547 SER A O 1
ATOM 4319 N N . ALA A 1 548 ? 6.168 -16.127 29.539 1.00 47.16 548 ALA A N 1
ATOM 4320 C CA . ALA A 1 548 ? 6.254 -16.832 30.818 1.00 47.16 548 ALA A CA 1
ATOM 4321 C C . ALA A 1 548 ? 6.611 -18.328 30.677 1.00 47.16 548 ALA A C 1
ATOM 4323 O O . ALA A 1 548 ? 7.186 -18.890 31.607 1.00 47.16 548 ALA A O 1
ATOM 4324 N N . ALA A 1 549 ? 6.333 -18.958 29.527 1.00 47.16 549 ALA A N 1
ATOM 4325 C CA . ALA A 1 549 ? 6.707 -20.349 29.255 1.00 47.16 549 ALA A CA 1
ATOM 4326 C C . ALA A 1 549 ? 8.210 -20.545 28.954 1.00 47.16 549 ALA A C 1
ATOM 4328 O O . ALA A 1 549 ? 8.715 -21.654 29.092 1.00 47.16 549 ALA A O 1
ATOM 4329 N N . ASN A 1 550 ? 8.935 -19.480 28.584 1.00 39.62 550 ASN A N 1
ATOM 4330 C CA . ASN A 1 550 ? 10.332 -19.549 28.127 1.00 39.62 550 ASN A CA 1
ATOM 4331 C C . ASN A 1 550 ? 11.367 -19.102 29.182 1.00 39.62 550 ASN A C 1
ATOM 4333 O O . ASN A 1 550 ? 12.526 -18.879 28.846 1.00 39.62 550 ASN A O 1
ATOM 4337 N N . GLY A 1 551 ? 10.974 -18.943 30.452 1.00 36.12 551 GLY A N 1
ATOM 4338 C CA . GLY A 1 551 ? 11.909 -18.801 31.582 1.00 36.12 551 GLY A CA 1
ATOM 4339 C C . GLY A 1 551 ? 12.755 -17.516 31.654 1.00 36.12 551 GLY A C 1
ATOM 4340 O O . GLY A 1 551 ? 13.633 -17.424 32.508 1.00 36.12 551 GLY A O 1
ATOM 4341 N N . VAL A 1 552 ? 12.515 -16.515 30.799 1.00 32.59 552 VAL A N 1
ATOM 4342 C CA . VAL A 1 552 ? 13.307 -15.269 30.776 1.00 32.59 552 VAL A CA 1
ATOM 4343 C C . VAL A 1 552 ? 12.903 -14.317 31.916 1.00 32.59 552 VAL A C 1
ATOM 4345 O O . VAL A 1 552 ? 11.728 -14.186 32.264 1.00 32.59 552 VAL A O 1
ATOM 4348 N N . VAL A 1 553 ? 13.900 -13.648 32.507 1.00 37.03 553 VAL A N 1
ATOM 4349 C CA . VAL A 1 553 ? 13.792 -12.847 33.741 1.00 37.03 553 VAL A CA 1
ATOM 4350 C C . VAL A 1 553 ? 12.743 -11.727 33.651 1.00 37.03 553 VAL A C 1
ATOM 4352 O O . VAL A 1 553 ? 12.737 -10.916 32.724 1.00 37.03 553 VAL A O 1
ATOM 4355 N N . LYS A 1 554 ? 11.883 -11.635 34.675 1.00 31.83 554 LYS A N 1
ATOM 4356 C CA . LYS A 1 554 ? 10.862 -10.583 34.817 1.00 31.83 554 LYS A CA 1
ATOM 4357 C C . LYS A 1 554 ? 11.490 -9.242 35.211 1.00 31.83 554 LYS A C 1
ATOM 4359 O O . LYS A 1 554 ? 12.043 -9.121 36.300 1.00 31.83 554 LYS A O 1
ATOM 4364 N N . PHE A 1 555 ? 11.303 -8.215 34.385 1.00 31.09 555 PHE A N 1
ATOM 4365 C CA . PHE A 1 555 ? 11.575 -6.822 34.758 1.00 31.09 555 PHE A CA 1
ATOM 4366 C C . PHE A 1 555 ? 10.340 -6.203 35.439 1.00 31.09 555 PHE A C 1
ATOM 4368 O O . PHE A 1 555 ? 9.214 -6.372 34.967 1.00 31.09 555 PHE A O 1
ATOM 4375 N N . SER A 1 556 ? 10.519 -5.499 36.558 1.00 32.44 556 SER A N 1
ATOM 4376 C CA . SER A 1 556 ? 9.418 -5.022 37.406 1.00 32.44 556 SER A CA 1
ATOM 4377 C C . SER A 1 556 ? 8.847 -3.670 36.952 1.00 32.44 556 SER A C 1
ATOM 4379 O O . SER A 1 556 ? 9.388 -2.613 37.264 1.00 32.44 556 SER A O 1
ATOM 4381 N N . HIS A 1 557 ? 7.692 -3.683 36.276 1.00 30.91 557 HIS A N 1
ATOM 4382 C CA . HIS A 1 557 ? 6.915 -2.463 36.013 1.00 30.91 557 HIS A CA 1
ATOM 4383 C C . HIS A 1 557 ? 5.766 -2.304 37.023 1.00 30.91 557 HIS A C 1
ATOM 4385 O O . HIS A 1 557 ? 4.630 -2.713 36.782 1.00 30.91 557 HIS A O 1
ATOM 4391 N N . LEU A 1 558 ? 6.084 -1.711 38.176 1.00 31.12 558 LEU A N 1
ATOM 4392 C CA . LEU A 1 558 ? 5.109 -1.283 39.186 1.00 31.12 558 LEU A CA 1
ATOM 4393 C C . LEU A 1 558 ? 4.538 0.120 38.880 1.00 31.12 558 LEU A C 1
ATOM 4395 O O . LEU A 1 558 ? 4.946 0.781 37.924 1.00 31.12 558 LEU A O 1
ATOM 4399 N N . ASP A 1 559 ? 3.565 0.535 39.698 1.00 34.97 559 ASP A N 1
ATOM 4400 C CA . ASP A 1 559 ? 2.982 1.885 39.785 1.00 34.97 559 ASP A CA 1
ATOM 4401 C C . ASP A 1 559 ? 2.172 2.421 38.589 1.00 34.97 559 ASP A C 1
ATOM 4403 O O . ASP A 1 559 ? 2.232 3.604 38.246 1.00 34.97 559 ASP A O 1
ATOM 4407 N N . ARG A 1 560 ? 1.286 1.587 38.011 1.00 36.25 560 ARG A N 1
ATOM 4408 C CA . ARG A 1 560 ? 0.149 2.126 37.223 1.00 36.25 560 ARG A CA 1
ATOM 4409 C C . ARG A 1 560 ? -1.203 1.393 37.245 1.00 36.25 560 ARG A C 1
ATOM 4411 O O . ARG A 1 560 ? -2.185 1.982 36.809 1.00 36.25 560 ARG A O 1
ATOM 4418 N N . LYS A 1 561 ? -1.321 0.164 37.769 1.00 37.41 561 LYS A N 1
ATOM 4419 C CA . LYS A 1 561 ? -2.582 -0.626 37.707 1.00 37.41 561 LYS A CA 1
ATOM 4420 C C . LYS A 1 561 ? -3.610 -0.369 38.840 1.00 37.41 561 LYS A C 1
ATOM 4422 O O . LYS A 1 561 ? -4.559 -1.134 38.973 1.00 37.41 561 LYS A O 1
ATOM 4427 N N . ARG A 1 562 ? -3.472 0.692 39.651 1.00 34.84 562 ARG A N 1
ATOM 4428 C CA . ARG A 1 562 ? -4.213 0.875 40.928 1.00 34.84 562 ARG A CA 1
ATOM 4429 C C . ARG A 1 562 ? -5.370 1.900 40.897 1.00 34.84 562 ARG A C 1
ATOM 4431 O O . ARG A 1 562 ? -5.475 2.707 41.812 1.00 34.84 562 ARG A O 1
ATOM 4438 N N . SER A 1 563 ? -6.197 1.921 39.842 1.00 40.47 563 SER A N 1
ATOM 4439 C CA . SER A 1 563 ? -7.415 2.771 39.827 1.00 40.47 563 SER A CA 1
ATOM 4440 C C . SER A 1 563 ? -8.569 2.354 38.891 1.00 40.47 563 SER A C 1
ATOM 4442 O O . SER A 1 563 ? -9.506 3.133 38.725 1.00 40.47 563 SER A O 1
ATOM 4444 N N . ARG A 1 564 ? -8.518 1.190 38.216 1.00 43.09 564 ARG A N 1
ATOM 4445 C CA . ARG A 1 564 ? -9.592 0.750 37.284 1.00 43.09 564 ARG A CA 1
ATOM 4446 C C . ARG A 1 564 ? -10.534 -0.304 37.890 1.00 43.09 564 ARG A C 1
ATOM 4448 O O . ARG A 1 564 ? -11.545 -0.608 37.272 1.00 43.09 564 ARG A O 1
ATOM 4455 N N . LYS A 1 565 ? -10.219 -0.856 39.072 1.00 40.16 565 LYS A N 1
ATOM 4456 C CA . LYS A 1 565 ? -10.979 -1.963 39.691 1.00 40.16 565 LYS A CA 1
ATOM 4457 C C . LYS A 1 565 ? -11.900 -1.529 40.838 1.00 40.16 565 LYS A C 1
ATOM 4459 O O . LYS A 1 565 ? -12.918 -2.166 41.066 1.00 40.16 565 LYS A O 1
ATOM 4464 N N . ASP A 1 566 ? -11.578 -0.425 41.504 1.00 39.97 566 ASP A N 1
ATOM 4465 C CA . ASP A 1 566 ? -12.263 0.010 42.731 1.00 39.97 566 ASP A CA 1
ATOM 4466 C C . ASP A 1 566 ? -13.605 0.727 42.446 1.00 39.97 566 ASP A C 1
ATOM 4468 O O . ASP A 1 566 ? -14.481 0.800 43.298 1.00 39.97 566 ASP A O 1
ATOM 4472 N N . ILE A 1 567 ? -13.816 1.178 41.202 1.00 49.16 567 ILE A N 1
ATOM 4473 C CA . ILE A 1 567 ? -15.008 1.931 40.757 1.00 49.16 567 ILE A CA 1
ATOM 4474 C C . ILE A 1 567 ? -16.282 1.056 40.673 1.00 49.16 567 ILE A C 1
ATOM 4476 O O . ILE A 1 567 ? -17.385 1.587 40.601 1.00 49.16 567 ILE A O 1
ATOM 4480 N N . GLN A 1 568 ? -16.163 -0.277 40.704 1.00 42.84 568 GLN A N 1
ATOM 4481 C CA . GLN A 1 568 ? -17.312 -1.200 40.644 1.00 42.84 568 GLN A CA 1
ATOM 4482 C C . GLN A 1 568 ? -17.799 -1.701 42.020 1.00 42.84 568 GLN A C 1
ATOM 4484 O O . GLN A 1 568 ? -18.690 -2.545 42.058 1.00 42.84 568 GLN A O 1
ATOM 4489 N N . ALA A 1 569 ? -17.241 -1.208 43.134 1.00 40.03 569 ALA A N 1
ATOM 4490 C CA . ALA A 1 569 ? -17.530 -1.730 44.478 1.00 40.03 569 ALA A CA 1
ATOM 4491 C C . ALA A 1 569 ? -18.442 -0.845 45.360 1.00 40.03 569 ALA A C 1
ATOM 4493 O O . ALA A 1 569 ? -19.001 -1.355 46.324 1.00 40.03 569 ALA A O 1
ATOM 4494 N N . GLU A 1 570 ? -18.618 0.446 45.048 1.00 38.81 570 GLU A N 1
ATOM 4495 C CA . GLU A 1 570 ? -19.334 1.415 45.914 1.00 38.81 570 GLU A CA 1
ATOM 4496 C C . GLU A 1 570 ? -20.719 1.857 45.388 1.00 38.81 570 GLU A C 1
ATOM 4498 O O . GLU A 1 570 ? -21.306 2.813 45.885 1.00 38.81 570 GLU A O 1
ATOM 4503 N N . ALA A 1 571 ? -21.297 1.150 44.412 1.00 42.88 571 ALA A N 1
ATOM 4504 C CA . ALA A 1 571 ? -22.651 1.418 43.900 1.00 42.88 571 ALA A CA 1
ATOM 4505 C C . ALA A 1 571 ? -23.744 0.673 44.704 1.00 42.88 571 ALA A C 1
ATOM 4507 O O . ALA A 1 571 ? -24.587 -0.011 44.128 1.00 42.88 571 ALA A O 1
ATOM 4508 N N . GLY A 1 572 ? -23.674 0.742 46.039 1.00 41.16 572 GLY A N 1
ATOM 4509 C CA . GLY A 1 572 ? -24.418 -0.139 46.952 1.00 41.16 572 GLY A CA 1
ATOM 4510 C C . GLY A 1 572 ? -24.840 0.510 48.272 1.00 41.16 572 GLY A C 1
ATOM 4511 O O . GLY A 1 572 ? -24.749 -0.129 49.317 1.00 41.16 572 GLY A O 1
ATOM 4512 N N . ALA A 1 573 ? -25.275 1.770 48.229 1.00 36.66 573 ALA A N 1
ATOM 4513 C CA . ALA A 1 573 ? -25.938 2.454 49.338 1.00 36.66 573 ALA A CA 1
ATOM 4514 C C . ALA A 1 573 ? -27.230 3.103 48.820 1.00 36.66 573 ALA A C 1
ATOM 4516 O O . ALA A 1 573 ? -27.232 3.696 47.742 1.00 36.66 573 ALA A O 1
ATOM 4517 N N . GLU A 1 574 ? -28.328 2.947 49.557 1.00 50.31 574 GLU A N 1
ATOM 4518 C CA . GLU A 1 574 ? -29.654 3.406 49.139 1.00 50.31 574 GLU A CA 1
ATOM 4519 C C . GLU A 1 574 ? -29.825 4.908 49.409 1.00 50.31 574 GLU A C 1
ATOM 4521 O O . GLU A 1 574 ? -29.939 5.331 50.558 1.00 50.31 574 GLU A O 1
ATOM 4526 N N . GLU A 1 575 ? -29.901 5.712 48.349 1.00 39.41 575 GLU A N 1
ATOM 4527 C CA . GLU A 1 575 ? -30.409 7.084 48.406 1.00 39.41 575 GLU A CA 1
ATOM 4528 C C . GLU A 1 575 ? -31.501 7.228 47.333 1.00 39.41 575 GLU A C 1
ATOM 4530 O O . GLU A 1 575 ? -31.314 6.842 46.178 1.00 39.41 575 GLU A O 1
ATOM 4535 N N . SER A 1 576 ? -32.693 7.668 47.741 1.00 52.66 576 SER A N 1
ATOM 4536 C CA . SER A 1 576 ? -33.912 7.592 46.924 1.00 52.66 576 SER A CA 1
ATOM 4537 C C . SER A 1 576 ? -34.087 8.830 46.043 1.00 52.66 576 SER A C 1
ATOM 4539 O O . SER A 1 576 ? -34.869 9.725 46.352 1.00 52.66 576 SER A O 1
ATOM 4541 N N . GLU A 1 577 ? -33.365 8.878 44.923 1.00 42.38 577 GLU A N 1
ATOM 4542 C CA . GLU A 1 577 ? -33.636 9.861 43.867 1.00 42.38 577 GLU A CA 1
ATOM 4543 C C . GLU A 1 577 ? -34.848 9.432 43.014 1.00 42.38 577 GLU A C 1
ATOM 4545 O O . GLU A 1 577 ? -34.902 8.318 42.485 1.00 42.38 577 GLU A O 1
ATOM 4550 N N . GLU A 1 578 ? -35.818 10.337 42.853 1.00 48.62 578 GLU A N 1
ATOM 4551 C CA . GLU A 1 578 ? -36.902 10.214 41.871 1.00 48.62 578 GLU A CA 1
ATOM 4552 C C . GLU A 1 578 ? -36.302 10.343 40.459 1.00 48.62 578 GLU A C 1
ATOM 4554 O O . GLU A 1 578 ? -36.021 11.443 39.986 1.00 48.62 578 GLU A O 1
ATOM 4559 N N . ALA A 1 579 ? -36.030 9.210 39.807 1.00 44.22 579 ALA A N 1
ATOM 4560 C CA . ALA A 1 579 ? -35.346 9.180 38.516 1.00 44.22 579 ALA A CA 1
ATOM 4561 C C . ALA A 1 579 ? -36.271 9.566 37.345 1.00 44.22 579 ALA A C 1
ATOM 4563 O O . ALA A 1 579 ? -37.360 9.009 37.204 1.00 44.22 579 ALA A O 1
ATOM 4564 N N . ASP A 1 580 ? -35.797 10.460 36.470 1.00 50.75 580 ASP A N 1
ATOM 4565 C CA . ASP A 1 580 ? -36.499 10.879 35.250 1.00 50.75 580 ASP A CA 1
ATOM 4566 C C . ASP A 1 580 ? -36.813 9.673 34.332 1.00 50.75 580 ASP A C 1
ATOM 4568 O O . ASP A 1 580 ? -35.908 9.010 33.819 1.00 50.75 580 ASP A O 1
ATOM 4572 N N . ASP A 1 581 ? -38.098 9.402 34.071 1.00 52.81 581 ASP A N 1
ATOM 4573 C CA . ASP A 1 581 ? -38.537 8.293 33.199 1.00 52.81 581 ASP A CA 1
ATOM 4574 C C . ASP A 1 581 ? -38.192 8.497 31.700 1.00 52.81 581 ASP A C 1
ATOM 4576 O O . ASP A 1 581 ? -38.211 7.535 30.925 1.00 52.81 581 ASP A O 1
ATOM 4580 N N . ASP A 1 582 ? -37.822 9.724 31.302 1.00 56.56 582 ASP A N 1
ATOM 4581 C CA . ASP A 1 582 ? -37.545 10.160 29.919 1.00 56.56 582 ASP A CA 1
ATOM 4582 C C . ASP A 1 582 ? -36.512 9.287 29.164 1.00 56.56 582 ASP A C 1
ATOM 4584 O O . ASP A 1 582 ? -36.589 9.154 27.938 1.00 56.56 582 ASP A O 1
ATOM 4588 N N . ASP A 1 583 ? -35.543 8.674 29.857 1.00 57.66 583 ASP A N 1
ATOM 4589 C CA . ASP A 1 583 ? -34.482 7.877 29.211 1.00 57.66 583 ASP A CA 1
ATOM 4590 C C . ASP A 1 583 ? -34.989 6.517 28.664 1.00 57.66 583 ASP A C 1
ATOM 4592 O O . ASP A 1 583 ? -34.387 5.968 27.736 1.00 57.66 583 ASP A O 1
ATOM 4596 N N . LYS A 1 584 ? -36.113 5.972 29.165 1.00 57.47 584 LYS A N 1
ATOM 4597 C CA . LYS A 1 584 ? -36.660 4.669 28.710 1.00 57.47 584 LYS A CA 1
ATOM 4598 C C . LYS A 1 584 ? -37.289 4.746 27.316 1.00 57.47 584 LYS A C 1
ATOM 4600 O O . LYS A 1 584 ? -37.102 3.846 26.491 1.00 57.47 584 LYS A O 1
ATOM 4605 N N . ASP A 1 585 ? -37.999 5.835 27.026 1.00 56.06 585 ASP A N 1
ATOM 4606 C CA . ASP A 1 585 ? -38.662 6.043 25.733 1.00 56.06 585 ASP A CA 1
ATOM 4607 C C . ASP A 1 585 ? -37.650 6.181 24.581 1.00 56.06 585 ASP A C 1
ATOM 4609 O O . ASP A 1 585 ? -37.930 5.792 23.440 1.00 56.06 585 ASP A O 1
ATOM 4613 N N . ALA A 1 586 ? -36.437 6.664 24.874 1.00 62.38 586 ALA A N 1
ATOM 4614 C CA . ALA A 1 586 ? -35.365 6.809 23.894 1.00 62.38 586 ALA A CA 1
ATOM 4615 C C . ALA A 1 586 ? -34.851 5.460 23.349 1.00 62.38 586 ALA A C 1
ATOM 4617 O O . ALA A 1 586 ? -34.613 5.340 22.142 1.00 62.38 586 ALA A O 1
ATOM 4618 N N . GLU A 1 587 ? -34.707 4.434 24.197 1.00 62.84 587 GLU A N 1
ATOM 4619 C CA . GLU A 1 587 ? -34.250 3.102 23.766 1.00 62.84 587 GLU A CA 1
ATOM 4620 C C . GLU A 1 587 ? -35.348 2.359 22.982 1.00 62.84 587 GLU A C 1
ATOM 4622 O O . GLU A 1 587 ? -35.086 1.793 21.914 1.00 62.84 587 GLU A O 1
ATOM 4627 N N . CYS A 1 588 ? -36.606 2.470 23.426 1.00 60.31 588 CYS A N 1
ATOM 4628 C CA . CYS A 1 588 ? -37.772 1.946 22.707 1.00 60.31 588 CYS A CA 1
ATOM 4629 C C . CYS A 1 588 ? -37.893 2.540 21.285 1.00 60.31 588 CYS A C 1
ATOM 4631 O O . CYS A 1 588 ? -38.104 1.817 20.301 1.00 60.31 588 CYS A O 1
ATOM 4633 N N . ALA A 1 589 ? -37.671 3.853 21.145 1.00 68.06 589 ALA A N 1
ATOM 4634 C CA . ALA A 1 589 ? -37.688 4.539 19.855 1.00 68.06 589 ALA A CA 1
ATOM 4635 C C . ALA A 1 589 ? -36.596 4.043 18.882 1.00 68.06 589 ALA A C 1
ATOM 4637 O O . ALA A 1 589 ? -36.848 3.964 17.673 1.00 68.06 589 ALA A O 1
ATOM 4638 N N . GLN A 1 590 ? -35.407 3.666 19.376 1.00 72.50 590 GLN A N 1
ATOM 4639 C CA . GLN A 1 590 ? -34.339 3.132 18.521 1.00 72.50 590 GLN A CA 1
ATOM 4640 C C . GLN A 1 590 ? -34.734 1.780 17.904 1.00 72.50 590 GLN A C 1
ATOM 4642 O O . GLN A 1 590 ? -34.614 1.610 16.687 1.00 72.50 590 GLN A O 1
ATOM 4647 N N . GLY A 1 591 ? -35.271 0.848 18.700 1.00 73.19 591 GLY A N 1
ATOM 4648 C CA . GLY A 1 591 ? -35.705 -0.468 18.207 1.00 73.19 591 GLY A CA 1
ATOM 4649 C C . GLY A 1 591 ? -36.759 -0.371 17.094 1.00 73.19 591 GLY A C 1
ATOM 4650 O O . GLY A 1 591 ? -36.669 -1.055 16.070 1.00 73.19 591 GLY A O 1
ATOM 4651 N N . ALA A 1 592 ? -37.711 0.558 17.231 1.00 73.81 592 ALA A N 1
ATOM 4652 C CA . ALA A 1 592 ? -38.709 0.835 16.197 1.00 73.81 592 ALA A CA 1
ATOM 4653 C C . ALA A 1 592 ? -38.091 1.378 14.889 1.00 73.81 592 ALA A C 1
ATOM 4655 O O . ALA A 1 592 ? -38.536 1.019 13.791 1.00 73.81 592 ALA A O 1
ATOM 4656 N N . GLN A 1 593 ? -37.051 2.217 14.978 1.00 76.31 593 GLN A N 1
ATOM 4657 C CA . GLN A 1 593 ? -36.343 2.748 13.809 1.00 76.31 593 GLN A CA 1
ATOM 4658 C C . GLN A 1 593 ? -35.512 1.670 13.090 1.00 76.31 593 GLN A C 1
ATOM 4660 O O . GLN A 1 593 ? -35.463 1.654 11.852 1.00 76.31 593 GLN A O 1
ATOM 4665 N N . GLU A 1 594 ? -34.881 0.759 13.832 1.00 76.50 594 GLU A N 1
ATOM 4666 C CA . GLU A 1 594 ? -34.120 -0.360 13.265 1.00 76.50 594 GLU A CA 1
ATOM 4667 C C . GLU A 1 594 ? -35.042 -1.335 12.517 1.00 76.50 594 GLU A C 1
ATOM 4669 O O . GLU A 1 594 ? -34.792 -1.628 11.344 1.00 76.50 594 GLU A O 1
ATOM 4674 N N . PHE A 1 595 ? -36.182 -1.718 13.107 1.00 77.81 595 PHE A N 1
ATOM 4675 C CA . PHE A 1 595 ? -37.184 -2.568 12.447 1.00 77.81 595 PHE A CA 1
ATOM 4676 C C . PHE A 1 595 ? -37.726 -1.951 11.144 1.00 77.81 595 PHE A C 1
ATOM 4678 O O . PHE A 1 595 ? -37.767 -2.611 10.103 1.00 77.81 595 PHE A O 1
ATOM 4685 N N . GLN A 1 596 ? -38.065 -0.653 11.142 1.00 80.88 596 GLN A N 1
ATOM 4686 C CA . GLN A 1 596 ? -38.473 0.038 9.910 1.00 80.88 596 GLN A CA 1
ATOM 4687 C C . GLN A 1 596 ? -37.372 0.084 8.842 1.00 80.88 596 GLN A C 1
ATOM 4689 O O . GLN A 1 596 ? -37.675 0.152 7.648 1.00 80.88 596 GLN A O 1
ATOM 4694 N N . SER A 1 597 ? -36.104 0.116 9.253 1.00 77.94 597 SER A N 1
ATOM 4695 C CA . SER A 1 597 ? -34.961 0.127 8.335 1.00 77.94 597 SER A CA 1
ATOM 4696 C C . SER A 1 597 ? -34.744 -1.254 7.714 1.00 77.94 597 SER A C 1
ATOM 4698 O O . SER A 1 597 ? -34.444 -1.346 6.524 1.00 77.94 597 SER A O 1
ATOM 4700 N N . LEU A 1 598 ? -34.982 -2.319 8.487 1.00 77.00 598 LEU A N 1
ATOM 4701 C CA . LEU A 1 598 ? -34.966 -3.699 8.012 1.00 77.00 598 LEU A CA 1
ATOM 4702 C C . LEU A 1 598 ? -36.116 -3.979 7.027 1.00 77.00 598 LEU A C 1
ATOM 4704 O O . LEU A 1 598 ? -35.868 -4.549 5.967 1.00 77.00 598 LEU A O 1
ATOM 4708 N N . LYS A 1 599 ? -37.350 -3.520 7.302 1.00 81.75 599 LYS A N 1
ATOM 4709 C CA . LYS A 1 599 ? -38.507 -3.729 6.399 1.00 81.75 599 LYS A CA 1
ATOM 4710 C C . LYS A 1 599 ? -38.262 -3.119 5.009 1.00 81.75 599 LYS A C 1
ATOM 4712 O O . LYS A 1 599 ? -38.332 -3.819 4.003 1.00 81.75 599 LYS A O 1
ATOM 4717 N N . LYS A 1 600 ? -37.756 -1.878 4.973 1.00 85.44 600 LYS A N 1
ATOM 4718 C CA . LYS A 1 600 ? -37.315 -1.181 3.742 1.00 85.44 600 LYS A CA 1
ATOM 4719 C C . LYS A 1 600 ? -36.162 -1.884 3.005 1.00 85.44 600 LYS A C 1
ATOM 4721 O O . LYS A 1 600 ? -35.977 -1.667 1.806 1.00 85.44 600 LYS A O 1
ATOM 4726 N N . PHE A 1 601 ? -35.360 -2.697 3.697 1.00 80.44 601 PHE A N 1
ATOM 4727 C CA . PHE A 1 601 ? -34.333 -3.530 3.069 1.00 80.44 601 PHE A CA 1
ATOM 4728 C C . PHE A 1 601 ? -34.944 -4.784 2.420 1.00 80.44 601 PHE A C 1
ATOM 4730 O O . PHE A 1 601 ? -34.597 -5.074 1.275 1.00 80.44 601 PHE A O 1
ATOM 4737 N N . GLY A 1 602 ? -35.904 -5.447 3.077 1.00 80.19 602 GLY A N 1
ATOM 4738 C CA . GLY A 1 602 ? -36.702 -6.536 2.492 1.00 80.19 602 GLY A CA 1
ATOM 4739 C C . GLY A 1 602 ? -37.420 -6.109 1.205 1.00 80.19 602 GLY A C 1
ATOM 4740 O O . GLY A 1 602 ? -37.206 -6.713 0.151 1.00 80.19 602 GLY A O 1
ATOM 4741 N N . ASP A 1 603 ? -38.130 -4.975 1.241 1.00 81.75 603 ASP A N 1
ATOM 4742 C CA . ASP A 1 603 ? -38.768 -4.357 0.062 1.00 81.75 603 ASP A CA 1
ATOM 4743 C C . ASP A 1 603 ? -37.767 -4.151 -1.102 1.00 81.75 603 ASP A C 1
ATOM 4745 O O . ASP A 1 603 ? -38.079 -4.335 -2.284 1.00 81.75 603 ASP A O 1
ATOM 4749 N N . SER A 1 604 ? -36.520 -3.783 -0.774 1.00 84.31 604 SER A N 1
ATOM 4750 C CA . SER A 1 604 ? -35.440 -3.563 -1.745 1.00 84.31 604 SER A CA 1
ATOM 4751 C C . SER A 1 604 ? -34.884 -4.854 -2.355 1.00 84.31 604 SER A C 1
ATOM 4753 O O . SER A 1 604 ? -34.321 -4.797 -3.456 1.00 84.31 604 SER A O 1
ATOM 4755 N N . LEU A 1 605 ? -35.015 -5.996 -1.673 1.00 77.19 605 LEU A N 1
ATOM 4756 C CA . LEU A 1 605 ? -34.652 -7.314 -2.197 1.00 77.19 605 LEU A CA 1
ATOM 4757 C C . LEU A 1 605 ? -35.771 -7.884 -3.072 1.00 77.19 605 LEU A C 1
ATOM 4759 O O . LEU A 1 605 ? -35.488 -8.264 -4.207 1.00 77.19 605 LEU A O 1
ATOM 4763 N N . LEU A 1 606 ? -37.032 -7.819 -2.631 1.00 81.25 606 LEU A N 1
ATOM 4764 C CA . LEU A 1 606 ? -38.206 -8.177 -3.442 1.00 81.25 606 LEU A CA 1
ATOM 4765 C C . LEU A 1 606 ? -38.215 -7.414 -4.781 1.00 81.25 606 LEU A C 1
ATOM 4767 O O . LEU A 1 606 ? -38.271 -8.014 -5.856 1.00 81.25 606 LEU A O 1
ATOM 4771 N N . SER A 1 607 ? -38.007 -6.089 -4.741 1.00 86.31 607 SER A N 1
ATOM 4772 C CA . SER A 1 607 ? -37.903 -5.238 -5.941 1.00 86.31 607 SER A CA 1
ATOM 4773 C C . SER A 1 607 ? -36.689 -5.543 -6.839 1.00 86.31 607 SER A C 1
ATOM 4775 O O . SER A 1 607 ? -36.609 -5.039 -7.966 1.00 86.31 607 SER A O 1
ATOM 4777 N N . ARG A 1 608 ? -35.713 -6.327 -6.361 1.00 77.69 608 ARG A N 1
ATOM 4778 C CA . ARG A 1 608 ? -34.587 -6.829 -7.164 1.00 77.69 608 ARG A CA 1
ATOM 4779 C C . ARG A 1 608 ? -34.805 -8.248 -7.668 1.00 77.69 608 ARG A C 1
ATOM 4781 O O . ARG A 1 608 ? -34.339 -8.520 -8.766 1.00 77.69 608 ARG A O 1
ATOM 4788 N N . SER A 1 609 ? -35.526 -9.093 -6.933 1.00 83.06 609 SER A N 1
ATOM 4789 C CA . SER A 1 609 ? -35.888 -10.437 -7.391 1.00 83.06 609 SER A CA 1
ATOM 4790 C C . SER A 1 609 ? -36.754 -10.365 -8.647 1.00 83.06 609 SER A C 1
ATOM 4792 O O . SER A 1 609 ? -36.367 -10.916 -9.673 1.00 83.06 609 SER A O 1
ATOM 4794 N N . GLY A 1 610 ? -37.809 -9.535 -8.639 1.00 84.94 610 GLY A N 1
ATOM 4795 C CA . GLY A 1 610 ? -38.627 -9.289 -9.837 1.00 84.94 610 GLY A CA 1
ATOM 4796 C C . GLY A 1 610 ? -37.796 -8.831 -11.045 1.00 84.94 610 GLY A C 1
ATOM 4797 O O . GLY A 1 610 ? -37.869 -9.435 -12.106 1.00 84.94 610 GLY A O 1
ATOM 4798 N N . LYS A 1 611 ? -36.888 -7.863 -10.854 1.00 82.12 611 LYS A N 1
ATOM 4799 C CA . LYS A 1 611 ? -35.982 -7.391 -11.923 1.00 82.12 611 LYS A CA 1
ATOM 4800 C C . LYS A 1 611 ? -34.983 -8.443 -12.409 1.00 82.12 611 LYS A C 1
ATOM 4802 O O . LYS A 1 611 ? -34.456 -8.309 -13.509 1.00 82.12 611 LYS A O 1
ATOM 4807 N N . LEU A 1 612 ? -34.657 -9.438 -11.587 1.00 76.75 612 LEU A N 1
ATOM 4808 C CA . LEU A 1 612 ? -33.749 -10.522 -11.956 1.00 76.75 612 LEU A CA 1
ATOM 4809 C C . LEU A 1 612 ? -34.508 -11.629 -12.704 1.00 76.75 612 LEU A C 1
ATOM 4811 O O . LEU A 1 612 ? -33.961 -12.169 -13.659 1.00 76.75 612 LEU A O 1
ATOM 4815 N N . ALA A 1 613 ? -35.779 -11.867 -12.366 1.00 84.56 613 ALA A N 1
ATOM 4816 C CA . ALA A 1 613 ? -36.698 -12.669 -13.172 1.00 84.56 613 ALA A CA 1
ATOM 4817 C C . ALA A 1 613 ? -36.982 -12.015 -14.543 1.00 84.56 613 ALA A C 1
ATOM 4819 O O . ALA A 1 613 ? -36.848 -12.689 -15.561 1.00 84.56 613 ALA A O 1
ATOM 4820 N N . ASP A 1 614 ? -37.247 -10.699 -14.595 1.00 86.38 614 ASP A N 1
ATOM 4821 C CA . ASP A 1 614 ? -37.396 -9.931 -15.849 1.00 86.38 614 ASP A CA 1
ATOM 4822 C C . ASP A 1 614 ? -36.167 -10.101 -16.766 1.00 86.38 614 ASP A C 1
ATOM 4824 O O . ASP A 1 614 ? -36.291 -10.291 -17.977 1.00 86.38 614 ASP A O 1
ATOM 4828 N N . LEU A 1 615 ? -34.964 -10.041 -16.179 1.00 78.94 615 LEU A N 1
ATOM 4829 C CA . LEU A 1 615 ? -33.697 -10.237 -16.889 1.00 78.94 615 LEU A CA 1
ATOM 4830 C C . LEU A 1 615 ? -33.431 -11.704 -17.256 1.00 78.94 615 LEU A C 1
ATOM 4832 O O . LEU A 1 615 ? -32.754 -11.939 -18.254 1.00 78.94 615 LEU A O 1
ATOM 4836 N N . SER A 1 616 ? -33.945 -12.679 -16.496 1.00 82.19 616 SER A N 1
ATOM 4837 C CA . SER A 1 616 ? -33.894 -14.089 -16.901 1.00 82.19 616 SER A CA 1
ATOM 4838 C C . SER A 1 616 ? -34.781 -14.320 -18.117 1.00 82.19 616 SER A C 1
ATOM 4840 O O . SER A 1 616 ? -34.299 -14.889 -19.084 1.00 82.19 616 SER A O 1
ATOM 4842 N N . GLY A 1 617 ? -36.013 -13.796 -18.128 1.00 86.50 617 GLY A N 1
ATOM 4843 C CA . GLY A 1 617 ? -36.903 -13.868 -19.292 1.00 86.50 617 GLY A CA 1
ATOM 4844 C C . GLY A 1 617 ? -36.266 -13.264 -20.547 1.00 86.50 617 GLY A C 1
ATOM 4845 O O . GLY A 1 617 ? -36.171 -13.931 -21.569 1.00 86.50 617 GLY A O 1
ATOM 4846 N N . GLN A 1 618 ? -35.703 -12.054 -20.442 1.00 86.75 618 GLN A N 1
ATOM 4847 C CA . GLN A 1 618 ? -34.988 -11.415 -21.559 1.00 86.75 618 GLN A CA 1
ATOM 4848 C C . GLN A 1 618 ? -33.753 -12.203 -22.026 1.00 86.75 618 GLN A C 1
ATOM 4850 O O . GLN A 1 618 ? -33.447 -12.205 -23.216 1.00 86.75 618 GLN A O 1
ATOM 4855 N N . LEU A 1 619 ? -33.031 -12.866 -21.114 1.00 81.94 619 LEU A N 1
ATOM 4856 C CA . LEU A 1 619 ? -31.922 -13.756 -21.470 1.00 81.94 619 LEU A CA 1
ATOM 4857 C C . LEU A 1 619 ? -32.425 -15.054 -22.117 1.00 81.94 619 LEU A C 1
ATOM 4859 O O . LEU A 1 619 ? -31.755 -15.597 -22.991 1.00 81.94 619 LEU A O 1
ATOM 4863 N N . ASP A 1 620 ? -33.584 -15.549 -21.697 1.00 86.81 620 ASP A N 1
ATOM 4864 C CA . ASP A 1 620 ? -34.175 -16.779 -22.202 1.00 86.81 620 ASP A CA 1
ATOM 4865 C C . ASP A 1 620 ? -34.757 -16.601 -23.608 1.00 86.81 620 ASP A C 1
ATOM 4867 O O . ASP A 1 620 ? -34.523 -17.469 -24.449 1.00 86.81 620 ASP A O 1
ATOM 4871 N N . ASP A 1 621 ? -35.380 -15.450 -23.883 1.00 89.75 621 ASP A N 1
ATOM 4872 C CA . ASP A 1 621 ? -35.764 -15.003 -25.226 1.00 89.75 621 ASP A CA 1
ATOM 4873 C C . ASP A 1 621 ? -34.521 -14.815 -26.119 1.00 89.75 621 ASP A C 1
ATOM 4875 O O . ASP A 1 621 ? -34.423 -15.397 -27.198 1.00 89.75 621 ASP A O 1
ATOM 4879 N N . ALA A 1 622 ? -33.527 -14.042 -25.659 1.00 83.69 622 ALA A N 1
ATOM 4880 C CA . ALA A 1 622 ? -32.344 -13.695 -26.456 1.00 83.69 622 ALA A CA 1
ATOM 4881 C C . ALA A 1 622 ? -31.389 -14.873 -26.729 1.00 83.69 622 ALA A C 1
ATOM 4883 O O . ALA A 1 622 ? -30.586 -14.802 -27.658 1.00 83.69 622 ALA A O 1
ATOM 4884 N N . MET A 1 623 ? -31.453 -15.943 -25.930 1.00 83.44 623 MET A N 1
ATOM 4885 C CA . MET A 1 623 ? -30.641 -17.154 -26.108 1.00 83.44 623 MET A CA 1
ATOM 4886 C C . MET A 1 623 ? -31.461 -18.361 -26.592 1.00 83.44 623 MET A C 1
ATOM 4888 O O . MET A 1 623 ? -30.926 -19.469 -26.630 1.00 83.44 623 MET A O 1
ATOM 4892 N N . ALA A 1 624 ? -32.728 -18.177 -26.986 1.00 87.19 624 ALA A N 1
ATOM 4893 C CA 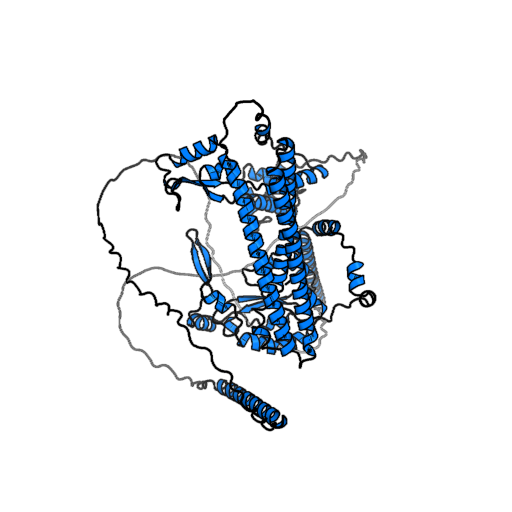. ALA A 1 624 ? -33.566 -19.246 -27.540 1.00 87.19 624 ALA A CA 1
ATOM 4894 C C . ALA A 1 624 ? -32.958 -19.884 -28.808 1.00 87.19 624 ALA A C 1
ATOM 4896 O O . ALA A 1 624 ? -33.128 -21.077 -29.044 1.00 87.19 624 ALA A O 1
ATOM 4897 N N . GLU A 1 625 ? -32.199 -19.100 -29.578 1.00 81.00 625 GLU A N 1
ATOM 4898 C CA . GLU A 1 625 ? -31.535 -19.503 -30.825 1.00 81.00 625 GLU A CA 1
ATOM 4899 C C . GLU A 1 625 ? -30.064 -19.944 -30.624 1.00 81.00 625 GLU A C 1
ATOM 4901 O O . GLU A 1 625 ? -29.358 -20.204 -31.595 1.00 81.00 625 GLU A O 1
ATOM 4906 N N . SER A 1 626 ? -29.558 -20.014 -29.380 1.00 76.94 626 SER A N 1
ATOM 4907 C CA . SER A 1 626 ? -28.122 -20.197 -29.102 1.00 76.94 626 SER A CA 1
ATOM 4908 C C . SER A 1 626 ? -27.826 -21.310 -28.093 1.00 76.94 626 SER A C 1
ATOM 4910 O O . SER A 1 626 ? -27.969 -21.134 -26.880 1.00 76.94 626 SER A O 1
ATOM 4912 N N . GLU A 1 627 ? -27.276 -22.430 -28.578 1.00 76.00 627 GLU A N 1
ATOM 4913 C CA . GLU A 1 627 ? -26.822 -23.566 -27.751 1.00 76.00 627 GLU A CA 1
ATOM 4914 C C . GLU A 1 627 ? -25.833 -23.143 -26.644 1.00 76.00 627 GLU A C 1
ATOM 4916 O O . GLU A 1 627 ? -25.800 -23.723 -25.556 1.00 76.00 627 GLU A O 1
ATOM 4921 N N . SER A 1 628 ? -25.067 -22.070 -26.879 1.00 72.00 628 SER A N 1
ATOM 4922 C CA . SER A 1 628 ? -24.106 -21.522 -25.912 1.00 72.00 628 SER A CA 1
ATOM 4923 C C . SER A 1 628 ? -24.747 -20.916 -24.648 1.00 72.00 628 SER A C 1
ATOM 4925 O O . SER A 1 628 ? -24.071 -20.742 -23.630 1.00 72.00 628 SER A O 1
ATOM 4927 N N . GLY A 1 629 ? -26.056 -20.626 -24.667 1.00 74.88 629 GLY A N 1
ATOM 4928 C CA . GLY A 1 629 ? -26.770 -19.934 -23.587 1.00 74.88 629 GLY A CA 1
ATOM 4929 C C . GLY A 1 629 ? -26.856 -20.687 -22.257 1.00 74.88 629 GLY A C 1
ATOM 4930 O O . GLY A 1 629 ? -27.014 -20.056 -21.208 1.00 74.88 629 GLY A O 1
ATOM 4931 N N . SER A 1 630 ? -26.699 -22.016 -22.272 1.00 82.00 630 SER A N 1
ATOM 4932 C CA . SER A 1 630 ? -26.897 -22.897 -21.109 1.00 82.00 630 SER A CA 1
ATOM 4933 C C . SER A 1 630 ? -26.133 -22.448 -19.850 1.00 82.00 630 SER A C 1
ATOM 4935 O O . SER A 1 630 ? -26.712 -22.352 -18.764 1.00 82.00 630 SER A O 1
ATOM 4937 N N . TYR A 1 631 ? -24.857 -22.063 -19.985 1.00 80.94 631 TYR A N 1
ATOM 4938 C CA . TYR A 1 631 ? -24.035 -21.621 -18.848 1.00 80.94 631 TYR A CA 1
ATOM 4939 C C . TYR A 1 631 ? -24.522 -20.299 -18.227 1.00 80.94 631 TYR A C 1
ATOM 4941 O O . TYR A 1 631 ? -24.517 -20.135 -17.003 1.00 80.94 631 TYR A O 1
ATOM 4949 N N . HIS A 1 632 ? -24.970 -19.354 -19.057 1.00 78.88 632 HIS A N 1
ATOM 4950 C CA . HIS A 1 632 ? -25.459 -18.056 -18.593 1.00 78.88 632 HIS A CA 1
ATOM 4951 C C . HIS A 1 632 ? -26.832 -18.188 -17.922 1.00 78.88 632 HIS A C 1
ATOM 4953 O O . HIS A 1 632 ? -27.005 -17.682 -16.811 1.00 78.88 632 HIS A O 1
ATOM 4959 N N . ARG A 1 633 ? -27.747 -18.962 -18.525 1.00 79.75 633 ARG A N 1
ATOM 4960 C CA . ARG A 1 633 ? -29.043 -19.358 -17.946 1.00 79.75 633 ARG A CA 1
ATOM 4961 C C . ARG A 1 633 ? -28.870 -19.996 -16.565 1.00 79.75 633 ARG A C 1
ATOM 4963 O O . ARG A 1 633 ? -29.407 -19.489 -15.581 1.00 79.75 633 ARG A O 1
ATOM 4970 N N . ALA A 1 634 ? -28.036 -21.033 -16.454 1.00 82.81 634 ALA A N 1
ATOM 4971 C CA . ALA A 1 634 ? -27.777 -21.722 -15.187 1.00 82.81 634 ALA A CA 1
ATOM 4972 C C . ALA A 1 634 ? -27.214 -20.787 -14.097 1.00 82.81 634 ALA A C 1
ATOM 4974 O O . ALA A 1 634 ? -27.554 -20.916 -12.917 1.00 82.81 634 ALA A O 1
ATOM 4975 N N . ARG A 1 635 ? -26.375 -19.811 -14.476 1.00 79.19 635 ARG A N 1
ATOM 4976 C CA . ARG A 1 635 ? -25.811 -18.828 -13.541 1.00 79.19 635 ARG A CA 1
ATOM 4977 C C . ARG A 1 635 ? -26.840 -17.797 -13.071 1.00 79.19 635 ARG A C 1
ATOM 4979 O O . ARG A 1 635 ? -26.848 -17.497 -11.878 1.00 79.19 635 ARG A O 1
ATOM 4986 N N . VAL A 1 636 ? -27.711 -17.296 -13.952 1.00 77.94 636 VAL A N 1
ATOM 4987 C CA . VAL A 1 636 ? -28.818 -16.400 -13.564 1.00 77.94 636 VAL A CA 1
ATOM 4988 C C . VAL A 1 636 ? -29.791 -17.135 -12.644 1.00 77.94 636 VAL A C 1
ATOM 4990 O O . VAL A 1 636 ? -30.032 -16.666 -11.536 1.00 77.94 636 VAL A O 1
ATOM 4993 N N . GLN A 1 637 ? -30.223 -18.346 -13.005 1.00 82.81 637 GLN A N 1
ATOM 4994 C CA . GLN A 1 637 ? -31.109 -19.180 -12.180 1.00 82.81 637 GLN A CA 1
ATOM 4995 C C . GLN A 1 637 ? -30.507 -19.565 -10.814 1.00 82.81 637 GLN A C 1
ATOM 4997 O O . GLN A 1 637 ? -31.242 -19.757 -9.843 1.00 82.81 637 GLN A O 1
ATOM 5002 N N . LYS A 1 638 ? -29.175 -19.687 -10.695 1.00 84.81 638 LYS A N 1
ATOM 5003 C CA . LYS A 1 638 ? -28.507 -19.873 -9.391 1.00 84.81 638 LYS A CA 1
ATOM 5004 C C . LYS A 1 638 ? -28.493 -18.583 -8.563 1.00 84.81 638 LYS A C 1
ATOM 5006 O O . LYS A 1 638 ? -28.665 -18.645 -7.350 1.00 84.81 638 LYS A O 1
ATOM 5011 N N . SER A 1 639 ? -28.307 -17.423 -9.197 1.00 75.50 639 SER A N 1
ATOM 5012 C CA . SER A 1 639 ? -28.404 -16.116 -8.528 1.00 75.50 639 SER A CA 1
ATOM 5013 C C . SER A 1 639 ? -29.837 -15.753 -8.125 1.00 75.50 639 SER A C 1
ATOM 5015 O O . SER A 1 639 ? -30.013 -15.108 -7.097 1.00 75.50 639 SER A O 1
ATOM 5017 N N . GLN A 1 640 ? -30.837 -16.193 -8.892 1.00 81.62 640 GLN A N 1
ATOM 5018 C CA . GLN A 1 640 ? -32.255 -16.040 -8.574 1.00 81.62 640 GLN A CA 1
ATOM 5019 C C . GLN A 1 640 ? -32.632 -16.859 -7.336 1.00 81.62 640 GLN A C 1
ATOM 5021 O O . GLN A 1 640 ? -33.038 -16.275 -6.337 1.00 81.62 640 GLN A O 1
ATOM 5026 N N . ARG A 1 641 ? -32.378 -18.176 -7.345 1.00 81.94 641 ARG A N 1
ATOM 5027 C CA . ARG A 1 641 ? -32.698 -19.057 -6.206 1.00 81.94 641 ARG A CA 1
ATOM 5028 C C . ARG A 1 641 ? -32.056 -18.609 -4.894 1.00 81.94 641 ARG A C 1
ATOM 5030 O O . ARG A 1 641 ? -32.729 -18.574 -3.875 1.00 81.94 641 ARG A O 1
ATOM 5037 N N . GLY A 1 642 ? -30.790 -18.184 -4.923 1.00 81.19 642 GLY A N 1
ATOM 5038 C CA . GLY A 1 642 ? -30.117 -17.650 -3.729 1.00 81.19 642 GLY A CA 1
ATOM 5039 C C . GLY A 1 642 ? -30.651 -16.292 -3.245 1.00 81.19 642 GLY A C 1
ATOM 5040 O O . GLY A 1 642 ? -30.379 -15.903 -2.112 1.00 81.19 642 GLY A O 1
ATOM 5041 N N . LEU A 1 643 ? -31.398 -15.557 -4.077 1.00 77.06 643 LEU A N 1
ATOM 5042 C CA . LEU A 1 643 ? -32.107 -14.335 -3.684 1.00 77.06 643 LEU A CA 1
ATOM 5043 C C . LEU A 1 643 ? -33.522 -14.647 -3.172 1.00 77.06 643 LEU A C 1
ATOM 5045 O O . LEU A 1 643 ? -33.951 -14.029 -2.206 1.00 77.06 643 LEU A O 1
ATOM 5049 N N . GLU A 1 644 ? -34.213 -15.618 -3.769 1.00 83.06 644 GLU A N 1
ATOM 5050 C CA . GLU A 1 644 ? -35.509 -16.139 -3.304 1.00 83.06 644 GLU A CA 1
ATOM 5051 C C . GLU A 1 644 ? -35.382 -16.794 -1.917 1.00 83.06 644 GLU A C 1
ATOM 5053 O O . GLU A 1 644 ? -36.154 -16.487 -1.015 1.00 83.06 644 GLU A O 1
ATOM 5058 N N . GLU A 1 645 ? -34.347 -17.611 -1.703 1.00 86.06 645 GLU A N 1
ATOM 5059 C CA . GLU A 1 645 ? -34.005 -18.204 -0.403 1.00 86.06 645 GLU A CA 1
ATOM 5060 C C . GLU A 1 645 ? -33.664 -17.131 0.647 1.00 86.06 645 GLU A C 1
ATOM 5062 O O . GLU A 1 645 ? -34.151 -17.180 1.776 1.00 86.06 645 GLU A O 1
ATOM 5067 N N . ALA A 1 646 ? -32.893 -16.107 0.265 1.00 79.00 646 ALA A N 1
ATOM 5068 C CA . ALA A 1 646 ? -32.574 -14.976 1.136 1.00 79.00 646 ALA A CA 1
ATOM 5069 C C . ALA A 1 646 ? -33.799 -14.109 1.484 1.00 79.00 646 ALA A C 1
ATOM 5071 O O . ALA A 1 646 ? -33.851 -13.552 2.579 1.00 79.00 646 ALA A O 1
ATOM 5072 N N . ILE A 1 647 ? -34.768 -13.985 0.572 1.00 83.69 647 ILE A N 1
ATOM 5073 C CA . ILE A 1 647 ? -36.052 -13.315 0.821 1.00 83.69 647 ILE A CA 1
ATOM 5074 C C . ILE A 1 647 ? -36.886 -14.146 1.795 1.00 83.69 647 ILE A C 1
ATOM 5076 O O . ILE A 1 647 ? -37.281 -13.610 2.827 1.00 83.69 647 ILE A O 1
ATOM 5080 N N . LYS A 1 648 ? -37.038 -15.453 1.548 1.00 87.44 648 LYS A N 1
ATOM 5081 C CA . LYS A 1 648 ? -37.787 -16.347 2.438 1.00 87.44 648 LYS A CA 1
ATOM 5082 C C . LYS A 1 648 ? -37.240 -16.331 3.869 1.00 87.44 648 LYS A C 1
ATOM 5084 O O . LYS A 1 648 ? -38.012 -16.211 4.808 1.00 87.44 648 LYS A O 1
ATOM 5089 N N . ILE A 1 649 ? -35.917 -16.389 4.050 1.00 85.25 649 ILE A N 1
ATOM 5090 C CA . ILE A 1 649 ? -35.298 -16.316 5.388 1.00 85.25 649 ILE A CA 1
ATOM 5091 C C . ILE A 1 649 ? -35.637 -14.993 6.096 1.00 85.25 649 ILE A C 1
ATOM 5093 O O . ILE A 1 649 ? -35.789 -14.974 7.313 1.00 85.25 649 ILE A O 1
ATOM 5097 N N . LEU A 1 650 ? -35.757 -13.882 5.362 1.00 81.50 650 LEU A N 1
ATOM 5098 C CA . LEU A 1 650 ? -36.164 -12.603 5.948 1.00 81.50 650 LEU A CA 1
ATOM 5099 C C . LEU A 1 650 ? -37.660 -12.576 6.275 1.00 81.50 650 LEU A C 1
ATOM 5101 O O . LEU A 1 650 ? -38.018 -12.032 7.313 1.00 81.50 650 LEU A O 1
ATOM 5105 N N . GLU A 1 651 ? -38.514 -13.168 5.440 1.00 87.00 651 GLU A N 1
ATOM 5106 C CA . GLU A 1 651 ? -39.955 -13.325 5.695 1.00 87.00 651 GLU A CA 1
ATOM 5107 C C . GLU A 1 651 ? -40.199 -14.204 6.938 1.00 87.00 651 GLU A C 1
ATOM 5109 O O . GLU A 1 651 ? -40.836 -13.746 7.886 1.00 87.00 651 GLU A O 1
ATOM 5114 N N . ASP A 1 652 ? -39.557 -15.378 7.017 1.00 88.75 652 ASP A N 1
ATOM 5115 C CA . ASP A 1 652 ? -39.584 -16.281 8.179 1.00 88.75 652 ASP A CA 1
ATOM 5116 C C . ASP A 1 652 ? -39.118 -15.578 9.482 1.00 88.75 652 ASP A C 1
ATOM 5118 O O . ASP A 1 652 ? -39.595 -15.901 10.571 1.00 88.75 652 ASP A O 1
ATOM 5122 N N . GLU A 1 653 ? -38.174 -14.627 9.417 1.00 87.31 653 GLU A N 1
ATOM 5123 C CA . GLU A 1 653 ? -37.736 -13.828 10.577 1.00 87.31 653 GLU A CA 1
ATOM 5124 C C . GLU A 1 653 ? -38.639 -12.614 10.867 1.00 87.31 653 GLU A C 1
ATOM 5126 O O . GLU A 1 653 ? -38.779 -12.229 12.031 1.00 87.31 653 GLU A O 1
ATOM 5131 N N . PHE A 1 654 ? -39.290 -12.020 9.860 1.00 85.69 654 PHE A N 1
ATOM 5132 C CA . PHE A 1 654 ? -40.290 -10.969 10.075 1.00 85.69 654 PHE A CA 1
ATOM 5133 C C . PHE A 1 654 ? -41.519 -11.511 10.798 1.00 85.69 654 PHE A C 1
ATOM 5135 O O . PHE A 1 654 ? -41.945 -10.894 11.774 1.00 85.69 654 PHE A O 1
ATOM 5142 N N . ASP A 1 655 ? -42.030 -12.673 10.393 1.00 88.75 655 ASP A N 1
ATOM 5143 C CA . ASP A 1 655 ? -43.190 -13.307 11.027 1.00 88.75 655 ASP A CA 1
ATOM 5144 C C . ASP A 1 655 ? -42.904 -13.652 12.498 1.00 88.75 655 ASP A C 1
ATOM 5146 O O . ASP A 1 655 ? -43.736 -13.403 13.374 1.00 88.75 655 ASP A O 1
ATOM 5150 N N . LYS A 1 656 ? -41.684 -14.115 12.816 1.00 88.88 656 LYS A N 1
ATOM 5151 C CA . LYS A 1 656 ? -41.238 -14.316 14.209 1.00 88.88 656 LYS A CA 1
ATOM 5152 C C . LYS A 1 656 ? -41.247 -13.014 15.005 1.00 88.88 656 LYS A C 1
ATOM 5154 O O . LYS A 1 656 ? -41.692 -13.015 16.153 1.00 88.88 656 LYS A O 1
ATOM 5159 N N . VAL A 1 657 ? -40.773 -11.905 14.435 1.00 84.50 657 VAL A N 1
ATOM 5160 C CA . VAL A 1 657 ? -40.742 -10.605 15.127 1.00 84.50 657 VAL A CA 1
ATOM 5161 C C . VAL A 1 657 ? -42.144 -10.002 15.272 1.00 84.50 657 VAL A C 1
ATOM 5163 O O . VAL A 1 657 ? -42.453 -9.474 16.340 1.00 84.50 657 VAL A O 1
ATOM 5166 N N . GLU A 1 658 ? -43.015 -10.104 14.263 1.00 88.19 658 GLU A N 1
ATOM 5167 C CA . GLU A 1 658 ? -44.401 -9.623 14.365 1.00 88.19 658 GLU A CA 1
ATOM 5168 C C . GLU A 1 658 ? -45.232 -10.495 15.335 1.00 88.19 658 GLU A C 1
ATOM 5170 O O . GLU A 1 658 ? -45.953 -9.927 16.157 1.00 88.19 658 GLU A O 1
ATOM 5175 N N . SER A 1 659 ? -45.024 -11.822 15.384 1.00 89.19 659 SER A N 1
ATOM 5176 C CA . SER A 1 659 ? -45.582 -12.702 16.434 1.00 89.19 659 SER A CA 1
ATOM 5177 C C . SER A 1 659 ? -45.086 -12.313 17.828 1.00 89.19 659 SER A C 1
ATOM 5179 O O . SER A 1 659 ? -45.893 -12.030 18.706 1.00 89.19 659 SER A O 1
ATOM 5181 N N . THR A 1 660 ? -43.765 -12.194 18.020 1.00 85.56 660 THR A N 1
ATOM 5182 C CA . THR A 1 660 ? -43.168 -11.806 19.317 1.00 85.56 660 THR A CA 1
ATOM 5183 C C . THR A 1 660 ? -43.707 -10.453 19.798 1.00 85.56 660 THR A C 1
ATOM 5185 O O . THR A 1 660 ? -43.904 -10.235 20.992 1.00 85.56 660 THR A O 1
ATOM 5188 N N . LYS A 1 661 ? -43.970 -9.525 18.870 1.00 85.25 661 LYS A N 1
ATOM 5189 C CA . LYS A 1 661 ? -44.560 -8.220 19.178 1.00 85.25 661 LYS A CA 1
ATOM 5190 C C . LYS A 1 661 ? -46.042 -8.321 19.558 1.00 85.25 661 LYS A C 1
ATOM 5192 O O . LYS A 1 661 ? -46.471 -7.590 20.450 1.00 85.25 661 LYS A O 1
ATOM 5197 N N . ALA A 1 662 ? -46.808 -9.198 18.907 1.00 87.50 662 ALA A N 1
ATOM 5198 C CA . ALA A 1 662 ? -48.184 -9.490 19.301 1.00 87.50 662 ALA A CA 1
ATOM 5199 C C . ALA A 1 662 ? -48.222 -10.085 20.717 1.00 87.50 662 ALA A C 1
ATOM 5201 O O . ALA A 1 662 ? -48.928 -9.546 21.565 1.00 87.50 662 ALA A O 1
ATOM 5202 N N . ASP A 1 663 ? -47.377 -11.083 21.004 1.00 84.44 663 ASP A N 1
ATOM 5203 C CA . ASP A 1 663 ? -47.234 -11.688 22.334 1.00 84.44 663 ASP A CA 1
ATOM 5204 C C . ASP A 1 663 ? -46.922 -10.629 23.406 1.00 84.44 663 ASP A C 1
ATOM 5206 O O . ASP A 1 663 ? -47.610 -10.553 24.422 1.00 84.44 663 ASP A O 1
ATOM 5210 N N . VAL A 1 664 ? -45.936 -9.750 23.172 1.00 83.31 664 VAL A N 1
ATOM 5211 C CA . VAL A 1 664 ? -45.608 -8.648 24.100 1.00 83.31 664 VAL A CA 1
ATOM 5212 C C . VAL A 1 664 ? -46.797 -7.712 24.319 1.00 83.31 664 VAL A C 1
ATOM 5214 O O . VAL A 1 664 ? -47.069 -7.349 25.463 1.00 83.31 664 VAL A O 1
ATOM 5217 N N . SER A 1 665 ? -47.531 -7.342 23.266 1.00 86.75 665 SER A N 1
ATOM 5218 C CA . SER A 1 665 ? -48.708 -6.474 23.394 1.00 86.75 665 SER A CA 1
ATOM 5219 C C . SER A 1 665 ? -49.826 -7.141 24.203 1.00 86.75 665 SER A C 1
ATOM 5221 O O . SER A 1 665 ? -50.465 -6.491 25.030 1.00 86.75 665 SER A O 1
ATOM 5223 N N . ASP A 1 666 ? -50.049 -8.438 24.002 1.00 86.25 666 ASP A N 1
ATOM 5224 C CA . ASP A 1 666 ? -51.048 -9.224 24.728 1.00 86.25 666 ASP A CA 1
ATOM 5225 C C . ASP A 1 666 ? -50.673 -9.410 26.206 1.00 86.25 666 ASP A C 1
ATOM 5227 O O . ASP A 1 666 ? -51.537 -9.407 27.084 1.00 86.25 666 ASP A O 1
ATOM 5231 N N . LEU A 1 667 ? -49.375 -9.522 26.500 1.00 81.44 667 LEU A N 1
ATOM 5232 C CA . LEU A 1 667 ? -48.833 -9.629 27.855 1.00 81.44 667 LEU A CA 1
ATOM 5233 C C . LEU A 1 667 ? -48.808 -8.279 28.588 1.00 81.44 667 LEU A C 1
ATOM 5235 O O . LEU A 1 667 ? -49.020 -8.259 29.798 1.00 81.44 667 LEU A O 1
ATOM 5239 N N . GLN A 1 668 ? -48.636 -7.158 27.879 1.00 82.69 668 GLN A N 1
ATOM 5240 C CA . GLN A 1 668 ? -48.823 -5.805 28.424 1.00 82.69 668 GLN A CA 1
ATOM 5241 C C . GLN A 1 668 ? -50.294 -5.523 28.775 1.00 82.69 668 GLN A C 1
ATOM 5243 O O . GLN A 1 668 ? -50.576 -4.891 29.791 1.00 82.69 668 GLN A O 1
ATOM 5248 N N . ASN A 1 669 ? -51.239 -6.041 27.982 1.00 88.62 669 ASN A N 1
ATOM 5249 C CA . ASN A 1 669 ? -52.675 -5.948 28.268 1.00 88.62 669 ASN A CA 1
ATOM 5250 C C . ASN A 1 669 ? -53.120 -6.822 29.461 1.00 88.62 669 ASN A C 1
ATOM 5252 O O . ASN A 1 669 ? -54.180 -6.584 30.047 1.00 88.62 669 ASN A O 1
ATOM 5256 N N . ARG A 1 670 ? -52.331 -7.834 29.847 1.00 87.81 670 ARG A N 1
ATOM 5257 C CA . ARG A 1 670 ? -52.599 -8.690 31.013 1.00 87.81 670 ARG A CA 1
ATOM 5258 C C . ARG A 1 670 ? -51.954 -8.092 32.265 1.00 87.81 670 ARG A C 1
ATOM 5260 O O . ARG A 1 670 ? -50.762 -7.800 32.292 1.00 87.81 670 ARG A O 1
ATOM 5267 N N . LYS A 1 671 ? -52.733 -7.986 33.349 1.00 89.81 671 LYS A N 1
ATOM 5268 C CA . LYS A 1 671 ? -52.255 -7.583 34.688 1.00 89.81 671 LYS A CA 1
ATOM 5269 C C . LYS A 1 671 ? -51.438 -8.701 35.354 1.00 89.81 671 LYS A C 1
ATOM 5271 O O . LYS A 1 671 ? -51.869 -9.294 36.339 1.00 89.81 671 LYS A O 1
ATOM 5276 N N . LEU A 1 672 ? -50.290 -9.017 34.764 1.00 89.69 672 LEU A N 1
ATOM 5277 C CA . LEU A 1 672 ? -49.288 -9.922 35.319 1.00 89.69 672 LEU A CA 1
ATOM 5278 C C . LEU A 1 672 ? -48.459 -9.216 36.408 1.00 89.69 672 LEU A C 1
ATOM 5280 O O . LEU A 1 672 ? -48.332 -7.990 36.371 1.00 89.69 672 LEU A O 1
ATOM 5284 N N . PRO A 1 673 ? -47.860 -9.964 37.352 1.00 91.94 673 PRO A N 1
ATOM 5285 C CA . PRO A 1 673 ? -46.834 -9.438 38.245 1.00 91.94 673 PRO A CA 1
ATOM 5286 C C . PRO A 1 673 ? -45.674 -8.797 37.470 1.00 91.94 673 PRO A C 1
ATOM 5288 O O . PRO A 1 673 ? -45.247 -9.293 36.426 1.00 91.94 673 PRO A O 1
ATOM 5291 N N . GLU A 1 674 ? -45.115 -7.716 38.013 1.00 85.88 674 GLU A N 1
ATOM 5292 C CA . GLU A 1 674 ? -44.053 -6.932 37.365 1.00 85.88 674 GLU A CA 1
ATOM 5293 C C . GLU A 1 674 ? -42.797 -7.768 37.044 1.00 85.88 674 GLU A C 1
ATOM 5295 O O . GLU A 1 674 ? -42.142 -7.562 36.021 1.00 85.88 674 GLU A O 1
ATOM 5300 N N . ALA A 1 675 ? -42.484 -8.759 37.887 1.00 84.50 675 ALA A N 1
ATOM 5301 C CA . ALA A 1 675 ? -41.384 -9.698 37.670 1.00 84.50 675 ALA A CA 1
ATOM 5302 C C . ALA A 1 675 ? -41.585 -10.558 36.406 1.00 84.50 675 ALA A C 1
ATOM 5304 O O . ALA A 1 675 ? -40.647 -10.729 35.624 1.00 84.50 675 ALA A O 1
ATOM 5305 N N . ASP A 1 676 ? -42.809 -11.038 36.167 1.00 82.12 676 ASP A N 1
ATOM 5306 C CA . ASP A 1 676 ? -43.147 -11.820 34.975 1.00 82.12 676 ASP A CA 1
ATOM 5307 C C . ASP A 1 676 ? -43.113 -10.936 33.725 1.00 82.12 676 ASP A C 1
ATOM 5309 O O . ASP A 1 676 ? -42.535 -11.327 32.710 1.00 82.12 676 ASP A O 1
ATOM 5313 N N . GLN A 1 677 ? -43.648 -9.711 33.809 1.00 81.75 677 GLN A N 1
ATOM 5314 C CA . GLN A 1 677 ? -43.571 -8.734 32.716 1.00 81.75 677 GLN A CA 1
ATOM 5315 C C . GLN A 1 677 ? -42.111 -8.439 32.327 1.00 81.75 677 GLN A C 1
ATOM 5317 O O . GLN A 1 677 ? -41.767 -8.520 31.147 1.00 81.75 677 GLN A O 1
ATOM 5322 N N . LYS A 1 678 ? -41.225 -8.191 33.303 1.00 84.69 678 LYS A N 1
ATOM 5323 C CA . LYS A 1 678 ? -39.782 -7.985 33.071 1.00 84.69 678 LYS A CA 1
ATOM 5324 C C . LYS A 1 678 ? -39.109 -9.206 32.430 1.00 84.69 678 LYS A C 1
ATOM 5326 O O . LYS A 1 678 ? -38.352 -9.052 31.469 1.00 84.69 678 LYS A O 1
ATOM 5331 N N . LEU A 1 679 ? -39.411 -10.419 32.899 1.00 84.31 679 LEU A N 1
ATOM 5332 C CA . LEU A 1 679 ? -38.875 -11.662 32.326 1.00 84.31 679 LEU A CA 1
ATOM 5333 C C . LEU A 1 679 ? -39.336 -11.887 30.874 1.00 84.31 679 LEU A C 1
ATOM 5335 O O . LEU A 1 679 ? -38.565 -12.369 30.041 1.00 84.31 679 LEU A O 1
ATOM 5339 N N . LEU A 1 680 ? -40.583 -11.537 30.558 1.00 80.06 680 LEU A N 1
ATOM 5340 C CA . LEU A 1 680 ? -41.171 -11.710 29.229 1.00 80.06 680 LEU A CA 1
ATOM 5341 C C . LEU A 1 680 ? -40.660 -10.664 28.227 1.00 80.06 680 LEU A C 1
ATOM 5343 O O . LEU A 1 680 ? -40.294 -11.036 27.112 1.00 80.06 680 LEU A O 1
ATOM 5347 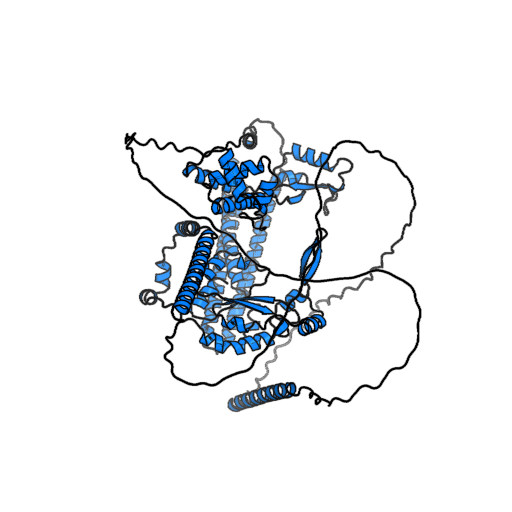N N . VAL A 1 681 ? -40.522 -9.397 28.636 1.00 81.06 681 VAL A N 1
ATOM 5348 C CA . VAL A 1 681 ? -39.859 -8.354 27.827 1.00 81.06 681 VAL A CA 1
ATOM 5349 C C . VAL A 1 681 ? -38.405 -8.740 27.534 1.00 81.06 681 VAL A C 1
ATOM 5351 O O . VAL A 1 681 ? -37.985 -8.696 26.379 1.00 81.06 681 VAL A O 1
ATOM 5354 N N . SER A 1 682 ? -37.664 -9.236 28.532 1.00 85.06 682 SER A N 1
ATOM 5355 C CA . SER A 1 682 ? -36.282 -9.704 28.345 1.00 85.06 682 SER A CA 1
ATOM 5356 C C . SER A 1 682 ? -36.168 -10.850 27.323 1.00 85.06 682 SER A C 1
ATOM 5358 O O . SER A 1 682 ? -35.275 -10.840 26.471 1.00 85.06 682 SER A O 1
ATOM 5360 N N . LYS A 1 683 ? -37.108 -11.810 27.335 1.00 83.25 683 LYS A N 1
ATOM 5361 C CA . LYS A 1 683 ? -37.185 -12.876 26.316 1.00 83.25 683 LYS A CA 1
ATOM 5362 C C . LYS A 1 683 ? -37.495 -12.327 24.921 1.00 83.25 683 LYS A C 1
ATOM 5364 O O . LYS A 1 683 ? -36.838 -12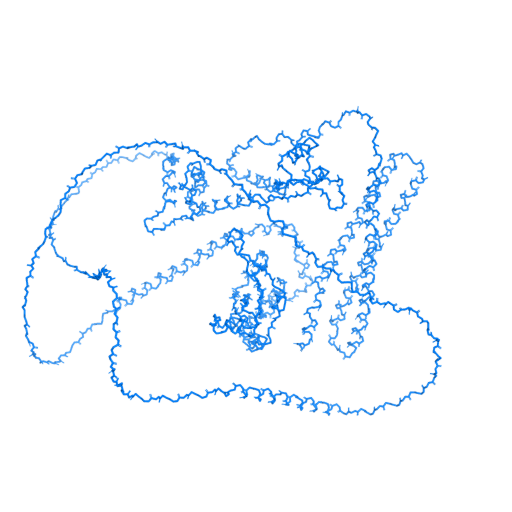.727 23.960 1.00 83.25 683 LYS A O 1
ATOM 5369 N N . ALA A 1 684 ? -38.449 -11.405 24.806 1.00 80.19 684 ALA A N 1
ATOM 5370 C CA . ALA A 1 684 ? -38.805 -10.782 23.533 1.00 80.19 684 ALA A CA 1
ATOM 5371 C C . ALA A 1 684 ? -37.634 -9.985 22.933 1.00 80.19 684 ALA A C 1
ATOM 5373 O O . ALA A 1 684 ? -37.319 -10.136 21.753 1.00 80.19 684 ALA A O 1
ATOM 5374 N N . GLU A 1 685 ? -36.921 -9.209 23.753 1.00 82.19 685 GLU A N 1
ATOM 5375 C CA . GLU A 1 685 ? -35.687 -8.540 23.344 1.00 82.19 685 GLU A CA 1
ATOM 5376 C C . GLU A 1 685 ? -34.613 -9.524 22.879 1.00 82.19 685 GLU A C 1
ATOM 5378 O O . GLU A 1 685 ? -33.977 -9.286 21.854 1.00 82.19 685 GLU A O 1
ATOM 5383 N N . ALA A 1 686 ? -34.393 -10.622 23.609 1.00 84.62 686 ALA A N 1
ATOM 5384 C CA . ALA A 1 686 ? -33.419 -11.640 23.224 1.00 84.62 686 ALA A CA 1
ATOM 5385 C C . ALA A 1 686 ? -33.768 -12.268 21.862 1.00 84.62 686 ALA A C 1
ATOM 5387 O O . ALA A 1 686 ? -32.878 -12.469 21.032 1.00 84.62 686 ALA A O 1
ATOM 5388 N N . GLN A 1 687 ? -35.058 -12.498 21.596 1.00 83.50 687 GLN A N 1
ATOM 5389 C CA . GLN A 1 687 ? -35.554 -12.993 20.313 1.00 83.50 687 GLN A CA 1
ATOM 5390 C C . GLN A 1 687 ? -35.345 -11.966 19.186 1.00 83.50 687 GLN A C 1
ATOM 5392 O O . GLN A 1 687 ? -34.735 -12.301 18.173 1.00 83.50 687 GLN A O 1
ATOM 5397 N N . ILE A 1 688 ? -35.698 -10.691 19.390 1.00 78.75 688 ILE A N 1
ATOM 5398 C CA . ILE A 1 688 ? -35.458 -9.597 18.423 1.00 78.75 688 ILE A CA 1
ATOM 5399 C C . ILE A 1 688 ? -33.954 -9.407 18.143 1.00 78.75 688 ILE A C 1
ATOM 5401 O O . ILE A 1 688 ? -33.541 -9.243 16.988 1.00 78.75 688 ILE A O 1
ATOM 5405 N N . LYS A 1 689 ? -33.112 -9.487 19.182 1.00 80.81 689 LYS A N 1
ATOM 5406 C CA . LYS A 1 689 ? -31.642 -9.426 19.089 1.00 80.81 689 LYS A CA 1
ATOM 5407 C C . LYS A 1 689 ? -31.077 -10.654 18.353 1.00 80.81 689 LYS A C 1
ATOM 5409 O O . LYS A 1 689 ? -30.063 -10.524 17.666 1.00 80.81 689 LYS A O 1
ATOM 5414 N N . SER A 1 690 ? -31.738 -11.813 18.425 1.00 85.12 690 SER A N 1
ATOM 5415 C CA . SER A 1 690 ? -31.409 -13.012 17.638 1.00 85.12 690 SER A CA 1
ATOM 5416 C C . SER A 1 690 ? -31.798 -12.858 16.162 1.00 85.12 690 SER A C 1
ATOM 5418 O O . SER A 1 690 ? -30.935 -12.982 15.291 1.00 85.12 690 SER A O 1
ATOM 5420 N N . SER A 1 691 ? -33.042 -12.473 15.861 1.00 78.69 691 SER A N 1
ATOM 5421 C CA . SER A 1 691 ? -33.523 -12.259 14.487 1.00 78.69 691 SER A CA 1
ATOM 5422 C C . SER A 1 691 ? -32.721 -11.185 13.751 1.00 78.69 691 SER A C 1
ATOM 5424 O O . SER A 1 691 ? -32.294 -11.378 12.614 1.00 78.69 691 SER A O 1
ATOM 5426 N N . THR A 1 692 ? -32.359 -10.095 14.431 1.00 77.31 692 THR A N 1
ATOM 5427 C CA . THR A 1 692 ? -31.459 -9.065 13.877 1.00 77.31 692 THR A CA 1
ATOM 5428 C C . THR A 1 692 ? -30.076 -9.628 13.499 1.00 77.31 692 THR A C 1
ATOM 5430 O O . THR A 1 692 ? -29.484 -9.209 12.499 1.00 77.31 692 THR A O 1
ATOM 5433 N N . ARG A 1 693 ? -29.564 -10.624 14.242 1.00 76.62 693 ARG A N 1
ATOM 5434 C CA . ARG A 1 693 ? -28.316 -11.346 13.917 1.00 76.62 693 ARG A CA 1
ATOM 5435 C C . ARG A 1 693 ? -28.485 -12.371 12.790 1.00 76.62 693 ARG A C 1
ATOM 5437 O O . ARG A 1 693 ? -27.515 -12.628 12.081 1.00 76.62 693 ARG A O 1
ATOM 5444 N N . ALA A 1 694 ? -29.671 -12.948 12.597 1.00 76.69 694 ALA A N 1
ATOM 5445 C CA . ALA A 1 694 ? -29.965 -13.772 11.423 1.00 76.69 694 ALA A CA 1
ATOM 5446 C C . ALA A 1 694 ? -29.976 -12.901 10.153 1.00 76.69 694 ALA A C 1
ATOM 5448 O O . ALA A 1 694 ? -29.227 -13.154 9.207 1.00 76.69 694 ALA A O 1
ATOM 5449 N N . CYS A 1 695 ? -30.711 -11.790 10.186 1.00 74.12 695 CYS A N 1
ATOM 5450 C CA . CYS A 1 695 ? -30.804 -10.829 9.089 1.00 74.12 695 CYS A CA 1
ATOM 5451 C C . CYS A 1 695 ? -29.441 -10.242 8.673 1.00 74.12 695 CYS A C 1
ATOM 5453 O O . CYS A 1 695 ? -29.174 -10.084 7.480 1.00 74.12 695 CYS A O 1
ATOM 5455 N N . SER A 1 696 ? -28.533 -9.954 9.615 1.00 72.69 696 SER A N 1
ATOM 5456 C CA . SER A 1 696 ? -27.199 -9.424 9.280 1.00 72.69 696 SER A CA 1
ATOM 5457 C C . SER A 1 696 ? -26.271 -10.449 8.601 1.00 72.69 696 SER A C 1
ATOM 5459 O O . SER A 1 696 ? -25.400 -10.066 7.811 1.00 72.69 696 SER A O 1
ATOM 5461 N N . LYS A 1 697 ? -26.492 -11.757 8.800 1.00 75.19 697 LYS A N 1
ATOM 5462 C CA . LYS A 1 697 ? -25.839 -12.805 7.992 1.00 75.19 697 LYS A CA 1
ATOM 5463 C C . LYS A 1 697 ? -26.324 -12.757 6.538 1.00 75.19 697 LYS A C 1
ATOM 5465 O O . LYS A 1 697 ? -25.498 -12.806 5.627 1.00 75.19 697 LYS A O 1
ATOM 5470 N N . VAL A 1 698 ? -27.626 -12.550 6.311 1.00 74.44 698 VAL A N 1
ATOM 5471 C CA . VAL A 1 698 ? -28.207 -12.395 4.962 1.00 74.44 698 VAL A CA 1
ATOM 5472 C C . VAL A 1 698 ? -27.645 -11.158 4.244 1.00 74.44 698 VAL A C 1
ATOM 5474 O O . VAL A 1 698 ? -27.246 -11.253 3.082 1.00 74.44 698 VAL A O 1
ATOM 5477 N N . THR A 1 699 ? -27.495 -10.010 4.920 1.00 68.69 699 THR A N 1
ATOM 5478 C CA . THR A 1 699 ? -26.863 -8.823 4.293 1.00 68.69 699 THR A CA 1
ATOM 5479 C C . THR A 1 699 ? -25.378 -9.041 3.970 1.00 68.69 699 THR A C 1
ATOM 5481 O O . THR A 1 699 ? -24.860 -8.497 2.989 1.00 68.69 699 THR A O 1
ATOM 5484 N N . THR A 1 700 ? -24.690 -9.895 4.733 1.00 63.28 700 THR A N 1
ATOM 5485 C CA . THR A 1 700 ? -23.297 -10.291 4.470 1.00 63.28 700 THR A CA 1
ATOM 5486 C C . THR A 1 700 ? -23.192 -11.234 3.260 1.00 63.28 700 THR A C 1
ATOM 5488 O O . THR A 1 700 ? -22.279 -11.090 2.439 1.00 63.28 700 THR A O 1
ATOM 5491 N N . ALA A 1 701 ? -24.165 -12.128 3.062 1.00 58.22 701 ALA A N 1
ATOM 5492 C CA . ALA A 1 701 ? -24.301 -12.906 1.829 1.00 58.22 701 ALA A CA 1
ATOM 5493 C C . ALA A 1 701 ? -24.613 -12.008 0.611 1.00 58.22 701 ALA A C 1
ATOM 5495 O O . ALA A 1 701 ? -23.979 -12.145 -0.436 1.00 58.22 701 ALA A O 1
ATOM 5496 N N . GLU A 1 702 ? -25.496 -11.014 0.755 1.00 61.38 702 GLU A N 1
ATOM 5497 C CA . GLU A 1 702 ? -25.815 -10.034 -0.297 1.00 61.38 702 GLU A CA 1
ATOM 5498 C C . GLU A 1 702 ? -24.600 -9.152 -0.667 1.00 61.38 702 GLU A C 1
ATOM 5500 O O . GLU A 1 702 ? -24.371 -8.851 -1.841 1.00 61.38 702 GLU A O 1
ATOM 5505 N N . SER A 1 703 ? -23.757 -8.792 0.309 1.00 54.84 703 SER A N 1
ATOM 5506 C CA . SER A 1 703 ? -22.448 -8.158 0.081 1.00 54.84 703 SER A CA 1
ATOM 5507 C C . SER A 1 703 ? -21.521 -9.045 -0.761 1.00 54.84 703 SER A C 1
ATOM 5509 O O . SER A 1 703 ? -20.908 -8.587 -1.730 1.00 54.84 703 SER A O 1
ATOM 5511 N N . THR A 1 704 ? -21.463 -10.343 -0.461 1.00 49.69 704 THR A N 1
ATOM 5512 C CA . THR A 1 704 ? -20.695 -11.322 -1.242 1.00 49.69 704 THR A CA 1
ATOM 5513 C C . THR A 1 704 ? -21.246 -11.456 -2.668 1.00 49.69 704 THR A C 1
ATOM 5515 O O . THR A 1 704 ? -20.478 -11.370 -3.629 1.00 49.69 704 THR A O 1
ATOM 5518 N N . ALA A 1 705 ? -22.569 -11.531 -2.844 1.00 53.44 705 ALA A N 1
ATOM 5519 C CA . ALA A 1 705 ? -23.218 -11.558 -4.157 1.00 53.44 705 ALA A CA 1
ATOM 5520 C C . ALA A 1 705 ? -22.940 -10.286 -4.986 1.00 53.44 705 ALA A C 1
ATOM 5522 O O . ALA A 1 705 ? -22.613 -10.376 -6.171 1.00 53.44 705 ALA A O 1
ATOM 5523 N N . LYS A 1 706 ? -22.954 -9.094 -4.369 1.00 55.09 706 LYS A N 1
ATOM 5524 C CA . LYS A 1 706 ? -22.560 -7.828 -5.025 1.00 55.09 706 LYS A CA 1
ATOM 5525 C C . LYS A 1 706 ? -21.117 -7.840 -5.535 1.00 55.09 706 LYS A C 1
ATOM 5527 O O . LYS A 1 706 ? -20.847 -7.248 -6.577 1.00 55.09 706 LYS A O 1
ATOM 5532 N N . ASN A 1 707 ? -20.205 -8.536 -4.853 1.00 48.72 707 ASN A N 1
ATOM 5533 C CA . ASN A 1 707 ? -18.820 -8.702 -5.309 1.00 48.72 707 ASN A CA 1
ATOM 5534 C C . ASN A 1 707 ? -18.683 -9.679 -6.496 1.00 48.72 707 ASN A C 1
ATOM 5536 O O . ASN A 1 707 ? -17.726 -9.562 -7.261 1.00 48.72 707 ASN A O 1
ATOM 5540 N N . PHE A 1 708 ? -19.645 -10.584 -6.712 1.00 47.66 708 PHE A N 1
ATOM 5541 C CA . PHE A 1 708 ? -19.785 -11.322 -7.977 1.00 47.66 708 PHE A CA 1
ATOM 5542 C C . PHE A 1 708 ? -20.491 -10.497 -9.071 1.00 47.66 708 PHE A C 1
ATOM 5544 O O . PHE A 1 708 ? -20.239 -10.710 -10.256 1.00 47.66 708 PHE A O 1
ATOM 5551 N N . GLY A 1 709 ? -21.322 -9.524 -8.687 1.00 44.12 709 GLY A N 1
ATOM 5552 C CA . GLY A 1 709 ? -22.086 -8.620 -9.558 1.00 44.12 709 GLY A CA 1
ATOM 5553 C C . GLY A 1 709 ? -21.290 -7.508 -10.260 1.00 44.12 709 GLY A C 1
ATOM 5554 O O . GLY A 1 709 ? -21.858 -6.461 -10.580 1.00 44.12 709 GLY A O 1
ATOM 5555 N N . ILE A 1 710 ? -19.994 -7.696 -10.534 1.00 41.22 710 ILE A N 1
ATOM 5556 C CA . ILE A 1 710 ? -19.176 -6.738 -11.304 1.00 41.22 710 ILE A CA 1
ATOM 5557 C C . ILE A 1 710 ? -19.516 -6.862 -12.803 1.00 41.22 710 ILE A C 1
ATOM 5559 O O . ILE A 1 710 ? -18.696 -7.295 -13.599 1.00 41.22 710 ILE A O 1
ATOM 5563 N N . MET A 1 711 ? -20.734 -6.484 -13.204 1.00 37.47 711 MET A N 1
ATOM 5564 C CA . MET A 1 711 ? -21.181 -6.513 -14.611 1.00 37.47 711 MET A CA 1
ATOM 5565 C C . MET A 1 711 ? -20.847 -5.214 -15.363 1.00 37.47 711 MET A C 1
ATOM 5567 O O . MET A 1 711 ? -20.386 -5.261 -16.500 1.00 37.47 711 MET A O 1
ATOM 5571 N N . LYS A 1 712 ? -20.932 -4.047 -14.701 1.00 37.91 712 LYS A N 1
ATOM 5572 C CA . LYS A 1 712 ? -20.673 -2.713 -15.303 1.00 37.91 712 LYS A CA 1
ATOM 5573 C C . LYS A 1 712 ? -19.215 -2.420 -15.707 1.00 37.91 712 LYS A C 1
ATOM 5575 O O . LYS A 1 712 ? -18.883 -1.292 -16.062 1.00 37.91 712 LYS A O 1
ATOM 5580 N N . GLN A 1 713 ? -18.321 -3.405 -15.617 1.00 38.78 713 GLN A N 1
ATOM 5581 C CA . GLN A 1 713 ? -16.981 -3.350 -16.221 1.00 38.78 713 GLN A CA 1
ATOM 5582 C C . GLN A 1 713 ? -16.788 -4.373 -17.355 1.00 38.78 713 GLN A C 1
ATOM 5584 O O . GLN A 1 713 ? -15.779 -4.303 -18.050 1.00 38.78 713 GLN A O 1
ATOM 5589 N N . TYR A 1 714 ? -17.750 -5.278 -17.569 1.00 37.91 714 TYR A N 1
ATOM 5590 C CA . TYR A 1 714 ? -17.695 -6.335 -18.582 1.00 37.91 714 TYR A CA 1
ATOM 5591 C C . TYR A 1 714 ? -18.623 -6.090 -19.778 1.00 37.91 714 TYR A C 1
ATOM 5593 O O . TYR A 1 714 ? -18.349 -6.635 -20.840 1.00 37.91 714 TYR A O 1
ATOM 5601 N N . GLU A 1 715 ? -19.606 -5.185 -19.689 1.00 29.55 715 GLU A N 1
ATOM 5602 C CA . GLU A 1 715 ? -20.345 -4.669 -20.866 1.00 29.55 715 GLU A CA 1
ATOM 5603 C C . GLU A 1 715 ? -19.391 -4.149 -21.969 1.00 29.55 715 GLU A C 1
ATOM 5605 O O . GLU A 1 715 ? -19.671 -4.277 -23.156 1.00 29.55 715 GLU A O 1
ATOM 5610 N N . VAL A 1 716 ? -18.217 -3.629 -21.582 1.00 33.62 716 VAL A N 1
ATOM 5611 C CA . VAL A 1 716 ? -17.152 -3.157 -22.492 1.00 33.62 716 VAL A CA 1
ATOM 5612 C C . VAL A 1 716 ? -16.272 -4.300 -23.038 1.00 33.62 716 VAL A C 1
ATOM 5614 O O . VAL A 1 716 ? -15.593 -4.118 -24.044 1.00 33.62 716 VAL A O 1
ATOM 5617 N N . TYR A 1 717 ? -16.270 -5.473 -22.397 1.00 33.97 717 TYR A N 1
ATOM 5618 C CA . TYR A 1 717 ? -15.510 -6.659 -22.827 1.00 33.97 717 TYR A CA 1
ATOM 5619 C C . TYR A 1 717 ? -16.330 -7.637 -23.678 1.00 33.97 717 TYR A C 1
ATOM 5621 O O . TYR A 1 717 ? -15.750 -8.342 -24.495 1.00 33.97 717 TYR A O 1
ATOM 5629 N N . ILE A 1 718 ? -17.658 -7.657 -23.526 1.00 33.19 718 ILE A N 1
ATOM 5630 C CA . ILE A 1 718 ? -18.569 -8.513 -24.311 1.00 33.19 718 ILE A CA 1
ATOM 5631 C C . ILE A 1 718 ? -18.608 -8.105 -25.801 1.00 33.19 718 ILE A C 1
ATOM 5633 O O . ILE A 1 718 ? -18.965 -8.909 -26.647 1.00 33.19 718 ILE A O 1
ATOM 5637 N N . TRP A 1 719 ? -18.146 -6.897 -26.143 1.00 29.77 719 TRP A N 1
ATOM 5638 C CA . TRP A 1 719 ? -17.934 -6.434 -27.526 1.00 29.77 719 TRP A CA 1
ATOM 5639 C C . TRP A 1 719 ? -16.562 -6.820 -28.130 1.00 29.77 719 TRP A C 1
ATOM 5641 O O . TRP A 1 719 ? -16.177 -6.266 -29.159 1.00 29.77 719 TRP A O 1
ATOM 5651 N N . PHE A 1 720 ? -15.775 -7.685 -27.474 1.00 27.98 720 PHE A N 1
ATOM 5652 C CA . PHE A 1 720 ? -14.387 -7.983 -27.873 1.00 27.98 720 PHE A CA 1
ATOM 5653 C C . PHE A 1 720 ? -13.945 -9.452 -27.696 1.00 27.98 720 PHE A C 1
ATOM 5655 O O . PHE A 1 720 ? -12.743 -9.731 -27.605 1.00 27.98 720 PHE A O 1
ATOM 5662 N N . LEU A 1 721 ? -14.910 -10.374 -27.686 1.00 31.36 721 LEU A N 1
ATOM 5663 C CA . LEU A 1 721 ? -14.732 -11.807 -27.945 1.00 31.36 721 LEU A CA 1
ATOM 5664 C C . LEU A 1 721 ? -15.588 -12.200 -29.154 1.00 31.36 721 LEU A C 1
ATOM 5666 O O . LEU A 1 721 ? -15.119 -13.093 -29.888 1.00 31.36 721 LEU A O 1
#

Foldseek 3Di:
DLVVVVVCLQQLAKDKAKDDPPDCCVVDVSSVVSCVVLPAKDWAKAFLLVQVQLDRDIIIMIISDCLSNVRHPDDQDPVSNVVSVVSVDDQWDWDQDPVRDIDIDGDPCVVVSVDRHVSVVVVVVVSVVVRVVNRDHRDDDPVVNVPDDPVNVVVVPPPPVVVVVVVVVVPPDVVVVVVVVVVVVVVVVVVVVVVVVVVVVVVVVVPDDDDDDDDDDDDDDDDYDDDDDDDDDDDDDDDDDDDDDDDDDDDDDDDDDDDDDDDPDDDDDDDDDDDDDDDDDDDDDDDDDDDDDDDDDDDDDDDDVVVVVVVVVVVVVVVVVVVVVVVVVVPDDDDDDDDDDDDDDDDDDDDDDDDDDDDDDDDDDDDDDDDDDDDDDDDDDDDDDDDDDDDDCDDDDPPPPDQPVVRLLVLLCVQLPQDPVRDHNAPPVLNVQCVVDDVSVVVLSVLCVVQVVDNVSSNVVVVVVVVVVVPVPFPFPWDWDFLVCCVPVVVDDPVVSVVQVVVCPPPPNVVQKDADPPHNVTITGTDGDGPPPPVVVVVVVVVVVVVVVVPDDDDDDDDDPPDPPCVPPPPDDDDDDPDDPVVVVVVVVVLVVVVVVLVVVLVVLVVVLVVLVVVLVVLCVVCVVPPVSVVVNVVSVVVNVLSVVLSVLLVVLVVQLVVLVVVLVVVVVDPDPPVVNVVSVVVSVVSSVVSVVSNVVSVVVVVVVVVVVPVVVCVVVVVPD

pLDDT: mean 71.06, std 23.73, range [27.98, 98.31]